Protein AF-A0A014NTL5-F1 (afdb_monomer)

Solvent-accessible surface area (backbone atoms only — not comparable to full-atom values): 24254 Å² total; per-residue (Å²): 134,83,81,75,79,82,82,81,81,83,84,84,84,82,49,73,45,75,72,37,71,72,43,9,54,47,33,30,61,75,75,44,62,99,79,63,48,75,67,53,53,54,48,52,52,49,56,50,48,51,62,58,56,63,74,59,84,88,81,80,81,53,70,72,55,51,50,53,51,55,53,53,53,51,58,66,66,65,53,65,37,80,48,36,36,86,87,35,38,23,46,32,50,68,74,44,77,42,63,58,54,95,82,44,89,55,33,42,26,49,41,56,24,72,58,33,51,79,54,52,49,62,52,38,34,74,78,37,35,68,58,44,11,17,43,51,37,24,51,46,54,37,10,70,42,44,94,58,45,56,58,29,22,33,52,78,44,41,72,57,25,42,60,67,28,38,28,63,39,36,36,48,26,48,37,48,75,68,68,37,66,59,40,64,62,64,64,43,50,58,47,51,54,43,65,76,71,52,68,57,90,56,16,77,30,57,53,53,50,67,41,24,18,35,59,44,55,39,26,40,60,53,25,71,72,73,42,37,35,22,53,80,67,42,24,43,59,16,16,43,40,35,23,29,37,39,11,47,18,27,31,26,43,10,57,41,28,47,75,83,64,38,54,69,62,16,51,58,25,40,60,44,31,55,28,43,58,73,34,46,32,54,73,71,44,95,73,49,24,33,49,46,36,27,33,79,88,68,48,71,58,75,86,75,57,55,56,39,43,82,28,31,74,95,40,15,28,44,30,52,54,61,47,44,85,89,45,56,63,62,52,16,53,61,27,71,28,46,68,50,36,47,57,49,51,54,48,27,40,31,46,98,90,60,44,65,32,80,78,39,92,47,50,65,29,39,33,72,85,48,70,73,37,59,65,50,53,57,49,31,47,81,54,73,41,50,68,54,21,54,44,56,59,43,68,75,63,56,55,34,36,70,91,38,89,66,67,57,87,70,77,63,74,65,55,76,74,72,65,78,54,76,44,60,51,70,63,77,60,81,68,80,68,60,48,60,56,78,91,71,56,90,130

Sequence (443 aa):
MRRRPRDNDVRMRLGISYVSLAGAEANLRAEIAPRASVADVAAAGRAAWDRRLRAIRISGGSEPRRTAFYTALYHSLQQPNLISDTDGRYPGMDGTPRRVERGQTAQYSNFSGWDQYRAQVQLLALLQPRVAGDFAQSLLNFARRNGGVWDRWVHISGATHVMTGDPSAATLATFYAMGVRNFDAKGAFDSRYRQATAPHPDGLSDKGCPGQCEGQRPGLAQYLESRYAAQDACHCWGGGAETLEDSVADDALARWARLPGRTKEADELGARGGYWRNVFHPQATGAAGYIQVRNRDGSWVTPFDPASDRGFAQGSAATYAWMVPQDVQGLAEAMGGRDKAAARLDGFFHKPDGSWSVRGGDPLRYDPTNEPGIHAPWLHNALGQPWKTQETVRQMHAVRVDGRPHDTSWLDGSVVRQGGSLSLGLADRPDTGWATDPGRLPH

pLDDT: mean 88.66, std 15.53, range [35.88, 98.88]

Structure (mmCIF, N/CA/C/O backbone):
data_AF-A0A014NTL5-F1
#
_entry.id   AF-A0A014NTL5-F1
#
loop_
_atom_site.group_PDB
_atom_site.id
_atom_site.type_symbol
_atom_site.label_atom_id
_atom_site.label_alt_id
_atom_site.label_comp_id
_atom_site.label_asym_id
_atom_site.label_entity_id
_atom_site.label_seq_id
_atom_site.pdbx_PDB_ins_code
_atom_site.Cartn_x
_atom_site.Cartn_y
_atom_site.Cartn_z
_atom_site.occupancy
_atom_site.B_iso_or_equiv
_atom_site.auth_seq_id
_atom_site.auth_comp_id
_atom_site.auth_asym_id
_atom_site.auth_atom_id
_atom_site.pdbx_PDB_model_num
ATOM 1 N N . MET A 1 1 ? 37.729 23.766 -51.772 1.00 43.06 1 MET A N 1
ATOM 2 C CA . MET A 1 1 ? 37.467 22.838 -50.644 1.00 43.06 1 MET A CA 1
ATOM 3 C C . MET A 1 1 ? 36.165 23.231 -49.950 1.00 43.06 1 MET A C 1
ATOM 5 O O . MET A 1 1 ? 36.090 24.351 -49.463 1.00 43.06 1 MET A O 1
ATOM 9 N N . ARG A 1 2 ? 35.146 22.361 -49.886 1.00 45.22 2 ARG A N 1
ATOM 10 C CA . ARG A 1 2 ? 33.985 22.591 -49.001 1.00 45.22 2 ARG A CA 1
ATOM 11 C C . ARG A 1 2 ? 34.361 22.158 -47.580 1.00 45.22 2 ARG A C 1
ATOM 13 O O . ARG A 1 2 ? 34.697 20.993 -47.383 1.00 45.22 2 ARG A O 1
ATOM 20 N N . ARG A 1 3 ? 34.304 23.069 -46.600 1.00 50.97 3 ARG A N 1
ATOM 21 C CA . ARG A 1 3 ? 34.371 22.693 -45.176 1.00 50.97 3 ARG A CA 1
ATOM 22 C C . ARG A 1 3 ? 33.187 21.764 -44.886 1.00 50.97 3 ARG A C 1
ATOM 24 O O . ARG A 1 3 ? 32.046 22.175 -45.078 1.00 50.97 3 ARG A O 1
ATOM 31 N N . ARG A 1 4 ? 33.443 20.532 -44.428 1.00 55.66 4 ARG A N 1
ATOM 32 C CA . ARG A 1 4 ? 32.398 19.748 -43.751 1.00 55.66 4 ARG A CA 1
ATOM 33 C C . ARG A 1 4 ? 31.957 20.538 -42.508 1.00 55.66 4 ARG A C 1
ATOM 35 O O . ARG A 1 4 ? 32.836 21.116 -41.858 1.00 55.66 4 ARG A O 1
ATOM 42 N N . PRO A 1 5 ? 30.657 20.581 -42.167 1.00 55.44 5 PRO A N 1
ATOM 43 C CA . PRO A 1 5 ? 30.235 21.070 -40.862 1.00 55.44 5 PRO A CA 1
ATOM 44 C C . PRO A 1 5 ? 30.984 20.290 -39.779 1.00 55.44 5 PRO A C 1
ATOM 46 O O . PRO A 1 5 ? 31.159 19.076 -39.909 1.00 55.44 5 PRO A O 1
ATOM 49 N N . ARG A 1 6 ? 31.452 20.978 -38.734 1.00 58.78 6 ARG A N 1
ATOM 50 C CA . ARG A 1 6 ? 31.866 20.286 -37.513 1.00 58.78 6 ARG A CA 1
ATOM 51 C C . ARG A 1 6 ? 30.584 19.865 -36.814 1.00 58.78 6 ARG A C 1
ATOM 53 O O . ARG A 1 6 ? 29.897 20.708 -36.247 1.00 58.78 6 ARG A O 1
ATOM 60 N N . ASP A 1 7 ? 30.253 18.589 -36.949 1.00 66.00 7 ASP A N 1
ATOM 61 C CA . ASP A 1 7 ? 29.291 17.940 -36.074 1.00 66.00 7 ASP A CA 1
ATOM 62 C C . ASP A 1 7 ? 29.896 17.955 -34.663 1.00 66.00 7 ASP A C 1
ATOM 64 O O . ASP A 1 7 ? 30.944 17.349 -34.427 1.00 66.00 7 ASP A O 1
ATOM 68 N N . ASN A 1 8 ? 29.304 18.761 -33.782 1.00 81.00 8 ASN A N 1
ATOM 69 C CA . ASN A 1 8 ? 29.744 18.927 -32.398 1.00 81.00 8 ASN A CA 1
ATOM 70 C C . ASN A 1 8 ? 28.919 18.040 -31.442 1.00 81.00 8 ASN A C 1
ATOM 72 O O . ASN A 1 8 ? 29.115 18.120 -30.228 1.00 81.00 8 ASN A O 1
ATOM 76 N N . ASP A 1 9 ? 28.005 17.209 -31.959 1.00 82.69 9 ASP A N 1
ATOM 77 C CA . ASP A 1 9 ? 27.065 16.448 -31.142 1.00 82.69 9 ASP A CA 1
ATOM 78 C C . ASP A 1 9 ? 27.728 15.188 -30.566 1.00 82.69 9 ASP A C 1
ATOM 80 O O . ASP A 1 9 ? 28.031 14.209 -31.259 1.00 82.69 9 ASP A O 1
ATOM 84 N N . VAL A 1 10 ? 27.918 15.177 -29.246 1.00 87.75 10 VAL A N 1
ATOM 85 C CA . VAL A 1 10 ? 28.431 14.009 -28.523 1.00 87.75 10 VAL A CA 1
ATOM 86 C C . VAL A 1 10 ? 27.282 13.047 -28.220 1.00 87.75 10 VAL A C 1
ATOM 88 O O . VAL A 1 10 ? 26.385 13.346 -27.435 1.00 87.75 10 VAL A O 1
ATOM 91 N N . ARG A 1 11 ? 27.324 11.850 -28.813 1.00 86.81 11 ARG A N 1
ATOM 92 C CA . ARG A 1 11 ? 26.356 10.776 -28.541 1.00 86.81 11 ARG A CA 1
ATOM 93 C C . ARG A 1 11 ? 26.899 9.809 -27.493 1.00 86.81 11 ARG A C 1
ATOM 95 O O . ARG A 1 11 ? 27.848 9.076 -27.759 1.00 86.81 11 ARG A O 1
ATOM 102 N N . MET A 1 12 ? 26.249 9.767 -26.333 1.00 91.81 12 MET A N 1
ATOM 103 C CA . MET A 1 12 ? 26.512 8.786 -25.278 1.00 91.81 12 MET A CA 1
ATOM 104 C C . MET A 1 12 ? 25.515 7.623 -25.358 1.00 91.81 12 MET A C 1
ATOM 106 O O . MET A 1 12 ? 24.345 7.811 -25.688 1.00 91.81 12 MET A O 1
ATOM 110 N N . ARG A 1 13 ? 25.974 6.416 -25.022 1.00 93.88 13 ARG A N 1
ATOM 111 C CA . ARG A 1 13 ? 25.130 5.242 -24.777 1.00 93.88 13 ARG A CA 1
ATOM 112 C C . ARG A 1 13 ? 25.475 4.695 -23.396 1.00 93.88 13 ARG A C 1
ATOM 114 O O . ARG A 1 13 ? 26.653 4.553 -23.088 1.00 93.88 13 ARG A O 1
ATOM 121 N N . LEU A 1 14 ? 24.459 4.405 -22.591 1.00 94.94 14 LEU A N 1
ATOM 122 C CA . LEU A 1 14 ? 24.604 3.965 -21.206 1.00 94.94 14 LEU A CA 1
ATOM 123 C C . LEU A 1 14 ? 23.918 2.608 -21.028 1.00 94.94 14 LEU A C 1
ATOM 125 O O . LEU A 1 14 ? 22.814 2.410 -21.528 1.00 94.94 14 LEU A O 1
ATOM 129 N N . GLY A 1 15 ? 24.578 1.699 -20.315 1.00 96.44 15 GLY A N 1
ATOM 130 C CA . GLY A 1 15 ? 23.969 0.508 -19.730 1.00 96.44 15 GLY A CA 1
ATOM 131 C C . GLY A 1 15 ? 24.168 0.544 -18.221 1.00 96.44 15 GLY A C 1
ATOM 132 O O . GLY A 1 15 ? 25.147 1.116 -17.742 1.00 96.44 15 GLY A O 1
ATOM 133 N N . ILE A 1 16 ? 23.240 -0.051 -17.479 1.00 97.25 16 ILE A N 1
ATOM 134 C CA . ILE A 1 16 ? 23.273 -0.134 -16.016 1.00 97.25 16 ILE A CA 1
ATOM 135 C C . ILE A 1 16 ? 23.174 -1.613 -15.634 1.00 97.25 16 ILE A C 1
ATOM 137 O O . ILE A 1 16 ? 22.489 -2.382 -16.303 1.00 97.25 16 ILE A O 1
ATOM 141 N N . SER A 1 17 ? 23.876 -2.003 -14.574 1.00 97.88 17 SER A N 1
ATOM 142 C CA . SER A 1 17 ? 23.741 -3.291 -13.893 1.00 97.88 17 SER A CA 1
ATOM 143 C C . SER A 1 17 ? 23.982 -3.059 -12.412 1.00 97.88 17 SER A C 1
ATOM 145 O O . SER A 1 17 ? 24.936 -2.375 -12.041 1.00 97.88 17 SER A O 1
ATOM 147 N N . TYR A 1 18 ? 23.146 -3.660 -11.571 1.00 96.25 18 TYR A N 1
ATOM 148 C CA . TYR A 1 18 ? 23.347 -3.682 -10.121 1.00 96.25 18 TYR A CA 1
ATOM 149 C C . TYR A 1 18 ? 24.268 -4.833 -9.669 1.00 96.25 18 TYR A C 1
ATOM 151 O O . TYR A 1 18 ? 24.421 -5.071 -8.475 1.00 96.25 18 TYR A O 1
ATOM 159 N N . VAL A 1 19 ? 24.858 -5.578 -10.615 1.00 97.19 19 VAL A N 1
ATOM 160 C CA . VAL A 1 19 ? 25.672 -6.776 -10.355 1.00 97.19 19 VAL A CA 1
ATOM 161 C C . VAL A 1 19 ? 27.133 -6.577 -10.751 1.00 97.19 19 VAL A C 1
ATOM 163 O O . VAL A 1 19 ? 28.025 -6.974 -10.006 1.00 97.19 19 VAL A O 1
ATOM 166 N N . SER A 1 20 ? 27.412 -6.036 -11.944 1.00 97.19 20 SER A N 1
ATOM 167 C CA . SER A 1 20 ? 28.792 -5.913 -12.446 1.00 97.19 20 SER A CA 1
ATOM 168 C C . SER A 1 20 ? 28.913 -5.009 -13.675 1.00 97.19 20 SER A C 1
ATOM 170 O O . SER A 1 20 ? 27.998 -4.950 -14.493 1.00 97.19 20 SER A O 1
ATOM 172 N N . LEU A 1 21 ? 30.094 -4.413 -13.889 1.00 98.19 21 LEU A N 1
ATOM 173 C CA . LEU A 1 21 ? 30.416 -3.682 -15.126 1.00 98.19 21 LEU A CA 1
ATOM 174 C C . LEU A 1 21 ? 30.181 -4.538 -16.386 1.00 98.19 21 LEU A C 1
ATOM 176 O O . LEU A 1 21 ? 29.541 -4.086 -17.330 1.00 98.19 21 LEU A O 1
ATOM 180 N N . ALA A 1 22 ? 30.614 -5.803 -16.373 1.00 98.19 22 ALA A N 1
ATOM 181 C CA . ALA A 1 22 ? 30.391 -6.729 -17.485 1.00 98.19 22 ALA A CA 1
ATOM 182 C C . ALA A 1 22 ? 28.894 -6.997 -17.757 1.00 98.19 22 ALA A C 1
ATOM 184 O O . ALA A 1 22 ? 28.507 -7.190 -18.909 1.00 98.19 22 ALA A O 1
ATOM 185 N N . GLY A 1 23 ? 28.053 -6.973 -16.713 1.00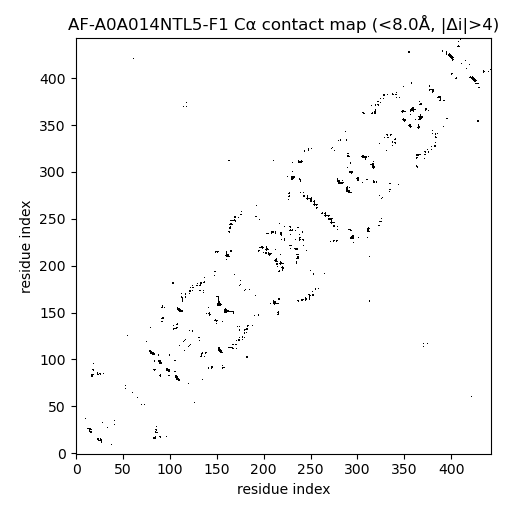 98.25 23 GLY A N 1
ATOM 186 C CA . GLY A 1 23 ? 26.591 -7.001 -16.830 1.00 98.25 23 GLY A CA 1
ATOM 187 C C . GLY A 1 23 ? 26.045 -5.732 -17.486 1.00 98.25 23 GLY A C 1
ATOM 188 O O . GLY A 1 23 ? 25.288 -5.822 -18.448 1.00 98.25 23 GLY A O 1
ATOM 189 N N . ALA A 1 24 ? 26.508 -4.551 -17.060 1.00 98.56 24 ALA A N 1
ATOM 190 C CA . ALA A 1 24 ? 26.085 -3.269 -17.632 1.00 98.56 24 ALA A CA 1
ATOM 191 C C . ALA A 1 24 ? 26.419 -3.170 -19.132 1.00 98.56 24 ALA A C 1
ATOM 193 O O . ALA A 1 24 ? 25.590 -2.739 -19.937 1.00 98.56 24 ALA A O 1
ATOM 194 N N . GLU A 1 25 ? 27.606 -3.633 -19.530 1.00 98.00 25 GLU A N 1
ATOM 195 C CA . GLU A 1 25 ? 27.978 -3.739 -20.940 1.00 98.00 25 GLU A CA 1
ATOM 196 C C . GLU A 1 25 ? 27.145 -4.776 -21.711 1.00 98.00 25 GLU A C 1
ATOM 198 O O . GLU A 1 25 ? 26.846 -4.573 -22.889 1.00 98.00 25 GLU A O 1
ATOM 203 N N . ALA A 1 26 ? 26.796 -5.907 -21.086 1.00 98.19 26 ALA A N 1
ATOM 204 C CA . ALA A 1 26 ? 25.966 -6.934 -21.709 1.00 98.19 26 ALA A CA 1
ATOM 205 C C . ALA A 1 26 ? 24.544 -6.416 -21.963 1.00 98.19 26 ALA A C 1
ATOM 207 O O . ALA A 1 26 ? 24.068 -6.523 -23.093 1.00 98.19 26 ALA A O 1
ATOM 208 N N . ASN A 1 27 ? 23.935 -5.758 -20.972 1.00 98.44 27 ASN A N 1
ATOM 209 C CA . ASN A 1 27 ? 22.639 -5.089 -21.101 1.00 98.44 27 ASN A CA 1
ATOM 210 C C . ASN A 1 27 ? 22.685 -4.048 -22.234 1.00 98.44 27 ASN A C 1
ATOM 212 O O . ASN A 1 27 ? 21.869 -4.094 -23.153 1.00 98.44 27 ASN A O 1
ATOM 216 N N . LEU A 1 28 ? 23.720 -3.195 -22.272 1.00 97.88 28 LEU A N 1
ATOM 217 C CA . LEU A 1 28 ? 23.904 -2.209 -23.347 1.00 97.88 28 LEU A CA 1
ATOM 218 C C . LEU A 1 28 ? 24.001 -2.839 -24.751 1.00 97.88 28 LEU A C 1
ATOM 220 O O . LEU A 1 28 ? 23.497 -2.261 -25.719 1.00 97.88 28 LEU A O 1
ATOM 224 N N . ARG A 1 29 ? 24.675 -3.990 -24.882 1.00 97.44 29 ARG A N 1
ATOM 225 C CA . ARG A 1 29 ? 24.797 -4.731 -26.152 1.00 97.44 29 ARG A CA 1
ATOM 226 C C . ARG A 1 29 ? 23.491 -5.418 -26.560 1.00 97.44 29 ARG A C 1
ATOM 228 O O . ARG A 1 29 ? 23.234 -5.518 -27.756 1.00 97.44 29 ARG A O 1
ATOM 235 N N . ALA A 1 30 ? 22.700 -5.884 -25.596 1.00 97.12 30 ALA A N 1
ATOM 236 C CA . ALA A 1 30 ? 21.429 -6.565 -25.829 1.00 97.12 30 ALA A CA 1
ATOM 237 C C . ALA A 1 30 ? 20.285 -5.592 -26.172 1.00 97.12 30 ALA A C 1
ATOM 239 O O . ALA A 1 30 ? 19.465 -5.889 -27.038 1.00 97.12 30 ALA A O 1
ATOM 240 N N . GLU A 1 31 ? 20.237 -4.429 -25.518 1.00 96.00 31 GLU A N 1
ATOM 241 C CA . GLU A 1 31 ? 19.097 -3.504 -25.587 1.00 96.00 31 GLU A CA 1
ATOM 242 C C . GLU A 1 31 ? 19.265 -2.390 -26.629 1.00 96.00 31 GLU A C 1
ATOM 244 O O . GLU A 1 31 ? 18.280 -1.932 -27.211 1.00 96.00 31 GLU A O 1
ATOM 249 N N . ILE A 1 32 ? 20.500 -1.945 -26.895 1.00 95.69 32 ILE A N 1
ATOM 250 C CA . ILE A 1 32 ? 20.774 -0.843 -27.826 1.00 95.69 32 ILE A CA 1
ATOM 251 C C . ILE A 1 32 ? 21.660 -1.340 -28.970 1.00 95.69 32 ILE A C 1
ATOM 253 O O . ILE A 1 32 ? 22.822 -1.700 -28.776 1.00 95.69 32 ILE A O 1
ATOM 257 N N . ALA A 1 33 ? 21.142 -1.300 -30.199 1.00 93.12 33 ALA A N 1
ATOM 258 C CA . ALA A 1 33 ? 21.904 -1.708 -31.377 1.00 93.12 33 ALA A CA 1
ATOM 259 C C . ALA A 1 33 ? 23.161 -0.825 -31.579 1.00 93.12 33 ALA A C 1
ATOM 261 O O . ALA A 1 33 ? 23.098 0.387 -31.350 1.00 93.12 33 ALA A O 1
ATOM 262 N N . PRO A 1 34 ? 24.296 -1.366 -32.079 1.00 91.81 34 PRO A N 1
ATOM 263 C CA . PRO A 1 34 ? 25.564 -0.633 -32.194 1.00 91.81 34 PRO A CA 1
ATOM 264 C C . PRO A 1 34 ? 25.516 0.709 -32.938 1.00 91.81 34 PRO A C 1
ATOM 266 O O . PRO A 1 34 ? 26.348 1.575 -32.677 1.00 91.81 34 PRO A O 1
ATOM 269 N N . ARG A 1 35 ? 24.561 0.875 -33.863 1.00 91.75 35 ARG A N 1
ATOM 270 C CA . ARG A 1 35 ? 24.384 2.070 -34.706 1.00 91.75 35 ARG A CA 1
ATOM 271 C C . ARG A 1 35 ? 23.104 2.862 -34.409 1.00 91.75 35 ARG A C 1
ATOM 273 O O . ARG A 1 35 ? 22.819 3.799 -35.147 1.00 91.75 35 ARG A O 1
ATOM 280 N N . ALA A 1 36 ? 22.344 2.499 -33.371 1.00 93.62 36 ALA A N 1
ATOM 281 C CA . ALA A 1 36 ? 21.113 3.203 -33.017 1.00 93.62 36 ALA A CA 1
ATOM 282 C C . ALA A 1 36 ? 21.390 4.681 -32.693 1.00 93.62 36 ALA A C 1
ATOM 284 O O . ALA A 1 36 ? 22.328 5.015 -31.963 1.00 93.62 36 ALA A O 1
ATOM 285 N N . SER A 1 37 ? 20.565 5.567 -33.240 1.00 93.25 37 SER A N 1
ATOM 286 C CA . SER A 1 37 ? 20.530 6.983 -32.893 1.00 93.25 37 SER A CA 1
ATOM 287 C C . SER A 1 37 ? 19.660 7.230 -31.655 1.00 93.25 37 SER A C 1
ATOM 289 O O . SER A 1 37 ? 18.860 6.386 -31.247 1.00 93.25 37 SER A O 1
ATOM 291 N N . VAL A 1 38 ? 19.764 8.432 -31.080 1.00 94.06 38 VAL A N 1
ATOM 292 C CA . VAL A 1 38 ? 18.860 8.883 -30.007 1.00 94.06 38 VAL A CA 1
ATOM 293 C C . VAL A 1 38 ? 17.398 8.866 -30.479 1.00 94.06 38 VAL A C 1
ATOM 295 O O . VAL A 1 38 ? 16.508 8.509 -29.711 1.00 94.06 38 VAL A O 1
ATOM 298 N N . ALA A 1 39 ? 17.148 9.176 -31.757 1.00 95.06 39 ALA A N 1
ATOM 299 C CA . ALA A 1 39 ? 15.813 9.141 -32.346 1.00 95.06 39 ALA A CA 1
ATOM 300 C C . ALA A 1 39 ? 15.241 7.713 -32.422 1.00 95.06 39 ALA A C 1
ATOM 302 O O . ALA A 1 39 ? 14.061 7.530 -32.122 1.00 95.06 39 ALA A O 1
ATOM 303 N N . ASP A 1 40 ? 16.066 6.709 -32.740 1.00 95.88 40 ASP A N 1
ATOM 304 C CA . ASP A 1 40 ? 15.651 5.297 -32.778 1.00 95.88 40 ASP A CA 1
ATOM 305 C C . ASP A 1 40 ? 15.258 4.800 -31.380 1.00 95.88 40 ASP A C 1
ATOM 307 O O . ASP A 1 40 ? 14.192 4.210 -31.199 1.00 95.88 40 ASP A O 1
ATOM 311 N N . VAL A 1 41 ? 16.078 5.107 -30.366 1.00 96.44 41 VAL A N 1
ATOM 312 C CA . VAL A 1 41 ? 15.798 4.758 -28.962 1.00 96.44 41 VAL A CA 1
ATOM 313 C C . VAL A 1 41 ? 14.528 5.465 -28.468 1.00 96.44 41 VAL A C 1
ATOM 315 O O . VAL A 1 41 ? 13.653 4.830 -27.880 1.00 96.44 41 VAL A O 1
ATOM 318 N N . ALA A 1 42 ? 14.358 6.755 -28.775 1.00 97.12 42 ALA A N 1
ATOM 319 C CA . ALA A 1 42 ? 13.155 7.512 -28.423 1.00 97.12 42 ALA A CA 1
ATOM 320 C C . ALA A 1 42 ? 11.894 7.039 -29.178 1.00 97.12 42 ALA A C 1
ATOM 322 O O . ALA A 1 42 ? 10.779 7.146 -28.662 1.00 97.12 42 ALA A O 1
ATOM 323 N N . ALA A 1 43 ? 12.027 6.522 -30.403 1.00 98.00 43 ALA A N 1
ATOM 324 C CA . ALA A 1 43 ? 10.926 5.900 -31.139 1.00 98.00 43 ALA A CA 1
ATOM 325 C C . ALA A 1 43 ? 10.535 4.546 -30.524 1.00 98.00 43 ALA A C 1
ATOM 327 O O . ALA A 1 43 ? 9.350 4.308 -30.284 1.00 98.00 43 ALA A O 1
ATOM 328 N N . ALA A 1 44 ? 11.513 3.699 -30.184 1.00 97.25 44 ALA A N 1
ATOM 329 C CA . ALA A 1 44 ? 11.280 2.425 -29.505 1.00 97.25 44 ALA A CA 1
ATOM 330 C C . ALA A 1 44 ? 10.620 2.616 -28.126 1.00 97.25 44 ALA A C 1
ATOM 332 O O . ALA A 1 44 ? 9.647 1.927 -27.810 1.00 97.25 44 ALA A O 1
ATOM 333 N N . GLY A 1 45 ? 11.086 3.597 -27.343 1.00 96.31 45 GLY A N 1
ATOM 334 C CA . GLY A 1 45 ? 10.504 3.968 -26.050 1.00 96.31 45 GLY A CA 1
ATOM 335 C C . GLY A 1 45 ? 9.059 4.464 -26.162 1.00 96.31 45 GLY A C 1
ATOM 336 O O . GLY A 1 45 ? 8.191 3.981 -25.435 1.00 96.31 45 GLY A O 1
ATOM 337 N N . ARG A 1 46 ? 8.763 5.352 -27.126 1.00 97.94 46 ARG A N 1
ATOM 338 C CA . ARG A 1 46 ? 7.380 5.781 -27.418 1.00 97.94 46 ARG A CA 1
ATOM 339 C C . ARG A 1 46 ? 6.495 4.601 -27.812 1.00 97.94 46 ARG A C 1
ATOM 341 O O . ARG A 1 46 ? 5.433 4.429 -27.230 1.00 97.94 46 ARG A O 1
ATOM 348 N N . ALA A 1 47 ? 6.956 3.732 -28.714 1.00 97.75 47 ALA A N 1
ATOM 349 C CA . ALA A 1 47 ? 6.208 2.541 -29.116 1.00 97.75 47 ALA A CA 1
ATOM 350 C C . ALA A 1 47 ? 5.964 1.561 -27.949 1.00 97.75 47 ALA A C 1
ATOM 352 O O . ALA A 1 47 ? 4.939 0.877 -27.924 1.00 97.75 47 ALA A O 1
ATOM 353 N N . ALA A 1 48 ? 6.884 1.471 -26.982 1.00 96.38 48 ALA A N 1
ATOM 354 C CA . ALA A 1 48 ? 6.694 0.684 -25.767 1.00 96.38 48 ALA A CA 1
ATOM 355 C C . ALA A 1 48 ? 5.621 1.292 -24.852 1.00 96.38 48 ALA A C 1
ATOM 357 O O . ALA A 1 48 ? 4.701 0.574 -24.456 1.00 96.38 48 ALA A O 1
ATOM 358 N N . TRP A 1 49 ? 5.686 2.599 -24.577 1.00 95.75 49 TRP A N 1
ATOM 359 C CA . TRP A 1 49 ? 4.672 3.302 -23.785 1.00 95.75 49 TRP A CA 1
ATOM 360 C C . TRP A 1 49 ? 3.290 3.261 -24.432 1.00 95.75 49 TRP A C 1
ATOM 362 O O . TRP A 1 49 ? 2.323 2.926 -23.754 1.00 95.75 49 TRP A O 1
ATOM 372 N N . ASP A 1 50 ? 3.201 3.461 -25.745 1.00 93.75 50 ASP A N 1
ATOM 373 C CA . ASP A 1 50 ? 1.968 3.299 -26.516 1.00 93.75 50 ASP A CA 1
ATOM 374 C C . ASP A 1 50 ? 1.316 1.932 -26.279 1.00 93.75 50 ASP A C 1
ATOM 376 O O . ASP A 1 50 ? 0.115 1.854 -26.027 1.00 93.75 50 ASP A O 1
ATOM 380 N N . ARG A 1 51 ? 2.093 0.838 -26.314 1.00 93.31 51 ARG A N 1
ATOM 381 C CA . ARG A 1 51 ? 1.566 -0.510 -26.035 1.00 93.31 51 ARG A CA 1
ATOM 382 C C . ARG A 1 51 ? 1.065 -0.661 -24.598 1.00 93.31 51 ARG A C 1
ATOM 384 O O . ARG A 1 51 ? 0.088 -1.373 -24.392 1.00 93.31 51 ARG A O 1
ATOM 391 N N . ARG A 1 52 ? 1.710 -0.015 -23.618 1.00 90.12 52 ARG A N 1
ATOM 392 C CA . ARG A 1 52 ? 1.289 -0.049 -22.205 1.00 90.12 52 ARG A CA 1
ATOM 393 C C . ARG A 1 52 ? 0.021 0.770 -21.969 1.00 90.12 52 ARG A C 1
ATOM 395 O O . ARG A 1 52 ? -0.935 0.245 -21.413 1.00 90.12 52 ARG A O 1
ATOM 402 N N . LEU A 1 53 ? -0.016 2.016 -22.438 1.00 87.38 53 LEU A N 1
ATOM 403 C CA . LEU A 1 53 ? -1.147 2.923 -22.228 1.00 87.38 53 LEU A CA 1
ATOM 404 C C . LEU A 1 53 ? -2.404 2.458 -22.978 1.00 87.38 53 LEU A C 1
ATOM 406 O O . LEU A 1 53 ? -3.501 2.575 -22.445 1.00 87.38 53 LEU A O 1
ATOM 410 N N . ARG A 1 54 ? -2.261 1.821 -24.152 1.00 87.50 54 ARG A N 1
ATOM 411 C CA . ARG A 1 54 ? -3.381 1.213 -24.905 1.00 87.50 54 ARG A CA 1
ATOM 412 C C . ARG A 1 54 ? -4.055 0.024 -24.200 1.00 87.50 54 ARG A C 1
ATOM 414 O O . ARG A 1 54 ? -5.059 -0.457 -24.727 1.00 87.50 54 ARG A O 1
ATOM 421 N N . ALA A 1 55 ? -3.541 -0.438 -23.052 1.00 85.12 55 ALA A N 1
ATOM 422 C CA . ALA A 1 55 ? -4.206 -1.435 -22.209 1.00 85.12 55 ALA A CA 1
ATOM 423 C C . ALA A 1 55 ? -5.536 -0.923 -21.626 1.00 85.12 55 ALA A C 1
ATOM 425 O O . ALA A 1 55 ? -6.432 -1.725 -21.379 1.00 85.12 55 ALA A O 1
ATOM 426 N N . ILE A 1 56 ? -5.694 0.398 -21.471 1.00 82.06 56 ILE A N 1
ATOM 427 C CA . ILE A 1 56 ? -6.984 1.028 -21.179 1.00 82.06 56 ILE A CA 1
ATOM 428 C C . ILE A 1 56 ? -7.309 2.006 -22.308 1.00 82.06 56 ILE A C 1
AT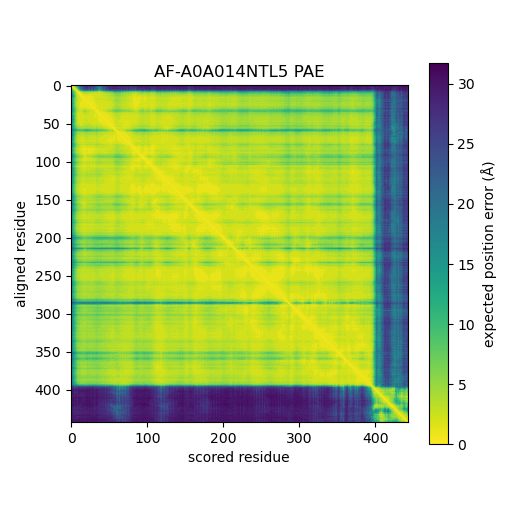OM 430 O O . ILE A 1 56 ? -6.478 2.817 -22.705 1.00 82.06 56 ILE A O 1
ATOM 434 N N . ARG A 1 57 ? -8.535 1.938 -22.832 1.00 81.25 57 ARG A N 1
ATOM 435 C CA . ARG A 1 57 ? -9.058 2.905 -23.802 1.00 81.25 57 ARG A CA 1
ATOM 436 C C . ARG A 1 57 ? -10.238 3.628 -23.177 1.00 81.25 57 ARG A C 1
ATOM 438 O O . ARG A 1 57 ? -11.233 2.994 -22.844 1.00 81.25 57 ARG A O 1
ATOM 445 N N . ILE A 1 58 ? -10.122 4.944 -23.047 1.00 74.12 58 ILE A N 1
ATOM 446 C CA . ILE A 1 58 ? -11.200 5.818 -22.575 1.00 74.12 58 ILE A CA 1
ATOM 447 C C . ILE A 1 58 ? -11.825 6.590 -23.741 1.00 74.12 58 ILE A C 1
ATOM 449 O O . ILE A 1 58 ? -11.127 6.997 -24.673 1.00 74.12 58 ILE A O 1
ATOM 453 N N . SER A 1 59 ? -13.136 6.807 -23.677 1.00 70.00 59 SER A N 1
ATOM 454 C CA . SER A 1 59 ? -13.909 7.642 -24.601 1.00 70.00 59 SER A CA 1
ATOM 455 C C . SER A 1 59 ? -14.609 8.771 -23.837 1.00 70.00 59 SER A C 1
ATOM 457 O O . SER A 1 59 ? -14.845 8.674 -22.633 1.00 70.00 59 SER A O 1
ATOM 459 N N . GLY A 1 60 ? -14.909 9.875 -24.526 1.00 72.19 60 GLY A N 1
ATOM 460 C CA . GLY A 1 60 ? -15.461 11.076 -23.895 1.00 72.19 60 GLY A CA 1
ATOM 461 C C . GLY A 1 60 ? -14.437 11.875 -23.075 1.00 72.19 60 GLY A C 1
ATOM 462 O O . GLY A 1 60 ? -13.221 11.771 -23.278 1.00 72.19 60 GLY A O 1
ATOM 463 N N . GLY A 1 61 ? -14.949 12.727 -22.182 1.00 67.56 61 GLY A N 1
ATOM 464 C CA . GLY A 1 61 ? -14.166 13.705 -21.419 1.00 67.56 61 GLY A CA 1
ATOM 465 C C . GLY A 1 61 ? -13.620 14.865 -22.267 1.00 67.56 61 GLY A C 1
ATOM 466 O O . GLY A 1 61 ? -13.689 14.859 -23.497 1.00 67.56 61 GLY A O 1
ATOM 467 N N . SER A 1 62 ? -13.049 15.872 -21.606 1.00 74.19 62 SER A N 1
ATOM 468 C CA . SER A 1 62 ? -12.234 16.897 -22.267 1.00 74.19 62 SER A CA 1
ATOM 469 C C . SER A 1 62 ? -10.806 16.385 -22.498 1.00 74.19 62 SER A C 1
ATOM 471 O O . SER A 1 62 ? -10.383 15.399 -21.890 1.00 74.19 62 SER A O 1
ATOM 473 N N . GLU A 1 63 ? -10.039 17.046 -23.365 1.00 77.44 63 GLU A N 1
ATOM 474 C CA . GLU A 1 63 ? -8.629 16.697 -23.580 1.00 77.44 63 GLU A CA 1
ATOM 475 C C . GLU A 1 63 ? -7.793 16.758 -22.284 1.00 77.44 63 GLU A C 1
ATOM 477 O O . GLU A 1 63 ? -7.175 15.740 -21.974 1.00 77.44 63 GLU A O 1
ATOM 482 N N . PRO A 1 64 ? -7.859 17.817 -21.443 1.00 77.31 64 PRO A N 1
ATOM 483 C CA . PRO A 1 64 ? -7.151 17.843 -20.159 1.00 77.31 64 PRO A CA 1
ATOM 484 C C . PRO A 1 64 ? -7.465 16.653 -19.242 1.00 77.31 64 PRO A C 1
ATOM 486 O O . PRO A 1 64 ? -6.569 16.142 -18.575 1.00 77.31 64 PRO A O 1
ATOM 489 N N . ARG A 1 65 ? -8.713 16.161 -19.239 1.00 68.81 65 ARG A N 1
ATOM 490 C CA . ARG A 1 65 ? -9.111 14.974 -18.460 1.00 68.81 65 ARG A CA 1
ATOM 491 C C . ARG A 1 65 ? -8.491 13.689 -18.996 1.00 68.81 65 ARG A C 1
ATOM 493 O O . ARG A 1 65 ? -8.045 12.857 -18.211 1.00 68.81 65 ARG A O 1
ATOM 500 N N . ARG A 1 66 ? -8.444 13.526 -20.323 1.00 77.12 66 ARG A N 1
ATOM 501 C CA . ARG A 1 66 ? -7.766 12.381 -20.950 1.00 77.12 66 ARG A CA 1
ATOM 502 C C . ARG A 1 66 ? -6.262 12.422 -20.683 1.00 77.12 66 ARG A C 1
ATOM 504 O O . ARG A 1 66 ? -5.692 11.385 -20.360 1.00 77.12 66 ARG A O 1
ATOM 511 N N . THR A 1 67 ? -5.648 13.604 -20.745 1.00 79.19 67 THR A N 1
ATOM 512 C CA . THR A 1 67 ? -4.241 13.810 -20.379 1.00 79.19 67 THR A CA 1
ATOM 513 C C . THR A 1 67 ? -3.994 13.429 -18.922 1.00 79.19 67 THR A C 1
ATOM 515 O O . THR A 1 67 ? -3.157 12.570 -18.671 1.00 79.19 67 THR A O 1
ATOM 518 N N . ALA A 1 68 ? -4.775 13.957 -17.972 1.00 77.31 68 ALA A N 1
ATOM 519 C CA . ALA A 1 68 ? -4.651 13.612 -16.554 1.00 77.31 68 ALA A CA 1
ATOM 520 C C . ALA A 1 68 ? -4.780 12.097 -16.302 1.00 77.31 68 ALA A C 1
ATOM 522 O O . ALA A 1 68 ? -3.956 11.523 -15.592 1.00 77.31 68 ALA A O 1
ATOM 523 N N . PHE A 1 69 ? -5.752 11.432 -16.942 1.00 80.69 69 PHE A N 1
ATOM 524 C CA . PHE A 1 69 ? -5.916 9.979 -16.850 1.00 80.69 69 PHE A CA 1
ATOM 525 C C . PHE A 1 69 ? -4.690 9.213 -17.368 1.00 80.69 69 PHE A C 1
ATOM 527 O O . PHE A 1 69 ? -4.163 8.350 -16.667 1.00 80.69 69 PHE A O 1
ATOM 534 N N . TYR A 1 70 ? -4.208 9.517 -18.579 1.00 82.75 70 TYR A N 1
ATOM 535 C CA . TYR A 1 70 ? -3.064 8.798 -19.146 1.00 82.75 70 TYR A CA 1
ATOM 536 C C . TYR A 1 70 ? -1.741 9.133 -18.440 1.00 82.75 70 TYR A C 1
ATOM 538 O O . TYR A 1 70 ? -0.882 8.258 -18.356 1.00 82.75 70 TYR A O 1
ATOM 546 N N . THR A 1 71 ? -1.591 10.329 -17.862 1.00 84.12 71 THR A N 1
ATOM 547 C CA . THR A 1 71 ? -0.469 10.679 -16.975 1.00 84.12 71 THR A CA 1
ATOM 548 C C . THR A 1 71 ? -0.517 9.889 -15.664 1.00 84.12 71 THR A C 1
ATOM 550 O O . THR A 1 71 ? 0.505 9.348 -15.250 1.00 84.12 71 THR A O 1
ATOM 553 N N . ALA A 1 72 ? -1.690 9.743 -15.037 1.00 83.69 72 ALA A N 1
ATOM 554 C CA . ALA A 1 72 ? -1.846 8.909 -13.843 1.00 83.69 72 ALA A CA 1
ATOM 555 C C . ALA A 1 72 ? -1.569 7.423 -14.143 1.00 83.69 72 ALA A C 1
ATOM 557 O O . ALA A 1 72 ? -0.834 6.768 -13.401 1.00 83.69 72 ALA A O 1
ATOM 558 N N . LEU A 1 73 ? -2.070 6.906 -15.273 1.00 85.38 73 LEU A N 1
ATOM 559 C CA . LEU A 1 73 ? -1.767 5.548 -15.734 1.00 85.38 73 LEU A CA 1
ATOM 560 C C . LEU A 1 73 ? -0.262 5.367 -15.992 1.00 85.38 73 LEU A C 1
ATOM 562 O O . LEU A 1 73 ? 0.314 4.377 -15.549 1.00 85.38 73 LEU A O 1
ATOM 566 N N . TYR A 1 74 ? 0.390 6.335 -16.643 1.00 90.69 74 TYR A N 1
ATOM 567 C CA . TYR A 1 74 ? 1.841 6.355 -16.843 1.00 90.69 74 TYR A CA 1
ATOM 568 C C . TYR A 1 74 ? 2.602 6.269 -15.510 1.00 90.69 74 TYR A C 1
ATOM 570 O O . TYR A 1 74 ? 3.439 5.380 -15.369 1.00 90.69 74 TYR A O 1
ATOM 578 N N . HIS A 1 75 ? 2.271 7.106 -14.518 1.00 90.75 75 HIS A N 1
ATOM 579 C CA . HIS A 1 75 ? 2.892 7.056 -13.187 1.00 90.75 75 HIS A CA 1
ATOM 580 C C . HIS A 1 75 ? 2.672 5.705 -12.487 1.00 90.75 75 HIS A C 1
ATOM 582 O O . HIS A 1 75 ? 3.632 5.109 -12.003 1.00 90.75 75 HIS A O 1
ATOM 588 N N . SER A 1 76 ? 1.450 5.158 -12.515 1.00 88.81 76 SER A N 1
ATOM 589 C CA . SER A 1 76 ? 1.125 3.866 -11.877 1.00 88.81 76 SER A CA 1
ATOM 590 C C . SER A 1 76 ? 1.903 2.662 -12.438 1.00 88.81 76 SER A C 1
ATOM 592 O O . SER A 1 76 ? 2.025 1.634 -11.769 1.00 88.81 76 SER A O 1
ATOM 594 N N . LEU A 1 77 ? 2.439 2.799 -13.658 1.00 90.56 77 LEU A N 1
ATOM 595 C CA . LEU A 1 77 ? 3.194 1.778 -14.388 1.00 90.56 77 LEU A CA 1
ATOM 596 C C . LEU A 1 77 ? 4.719 1.998 -14.354 1.00 90.56 77 LEU A C 1
ATOM 598 O O . LEU A 1 77 ? 5.447 1.244 -14.999 1.00 90.56 77 LEU A O 1
ATOM 602 N N . GLN A 1 78 ? 5.221 3.005 -13.626 1.00 91.25 78 GLN A N 1
ATOM 603 C CA . GLN A 1 78 ? 6.667 3.201 -13.430 1.00 91.25 78 GLN A CA 1
ATOM 604 C C . GLN A 1 78 ? 7.286 2.213 -12.431 1.00 91.25 78 GLN A C 1
ATOM 606 O O . GLN A 1 78 ? 8.506 2.050 -12.421 1.00 91.25 78 GLN A O 1
ATOM 611 N N . GLN A 1 79 ? 6.466 1.563 -11.601 1.00 92.25 79 GLN A N 1
ATOM 612 C CA . GLN A 1 79 ? 6.883 0.595 -10.587 1.00 92.25 79 GLN A CA 1
ATOM 613 C C . GLN A 1 79 ? 6.086 -0.720 -10.701 1.00 92.25 79 GLN A C 1
ATOM 615 O O . GLN A 1 79 ? 4.945 -0.709 -11.172 1.00 92.25 79 GLN A O 1
ATOM 620 N N . PRO A 1 80 ? 6.657 -1.861 -10.270 1.00 95.62 80 PRO A N 1
ATOM 621 C CA . PRO A 1 80 ? 7.989 -2.007 -9.669 1.00 95.62 80 PRO A CA 1
ATOM 622 C C . PRO A 1 80 ? 9.133 -1.868 -10.690 1.00 95.62 80 PRO A C 1
ATOM 624 O O . PRO A 1 80 ? 8.927 -1.976 -11.900 1.00 95.62 80 PRO A O 1
ATOM 627 N N . ASN A 1 81 ? 10.357 -1.636 -10.212 1.00 96.50 81 ASN A N 1
ATOM 628 C CA . ASN A 1 81 ? 11.525 -1.422 -11.071 1.00 96.50 81 ASN A CA 1
ATOM 629 C C . ASN A 1 81 ? 12.284 -2.730 -11.337 1.00 96.50 81 ASN A C 1
ATOM 631 O O . ASN A 1 81 ? 12.494 -3.525 -10.425 1.00 96.50 81 ASN A O 1
ATOM 635 N N . LEU A 1 82 ? 12.692 -2.958 -12.589 1.00 96.75 82 LEU A N 1
ATOM 636 C CA . LEU A 1 82 ? 13.530 -4.096 -12.982 1.00 96.75 82 LEU A CA 1
ATOM 637 C C . LEU A 1 82 ? 14.942 -3.922 -12.403 1.00 96.75 82 LEU A C 1
ATOM 639 O O . LEU A 1 82 ? 15.565 -2.888 -12.634 1.00 96.75 82 LEU A O 1
ATOM 643 N N . ILE A 1 83 ? 15.450 -4.935 -11.697 1.00 97.31 83 ILE A N 1
ATOM 644 C CA . ILE A 1 83 ? 16.819 -4.937 -11.144 1.00 97.31 83 ILE A CA 1
ATOM 645 C C . ILE A 1 83 ? 17.686 -6.106 -11.629 1.00 97.31 83 ILE A C 1
ATOM 647 O O . ILE A 1 83 ? 18.877 -6.149 -11.317 1.00 97.31 83 ILE A O 1
ATOM 651 N N . SER A 1 84 ? 17.109 -7.065 -12.360 1.00 98.44 84 SER A N 1
ATOM 652 C CA . SER A 1 84 ? 17.883 -8.123 -13.009 1.00 98.44 84 SER A CA 1
ATOM 653 C C . SER A 1 84 ? 18.458 -7.667 -14.346 1.00 98.44 84 SER A C 1
ATOM 655 O O . SER A 1 84 ? 17.730 -7.118 -15.172 1.00 98.44 84 SER A O 1
ATOM 657 N N . ASP A 1 85 ? 19.728 -7.994 -14.576 1.00 98.50 85 ASP A N 1
ATOM 658 C CA . ASP A 1 85 ? 20.393 -7.923 -15.875 1.00 98.50 85 ASP A CA 1
ATOM 659 C C . ASP A 1 85 ? 19.661 -8.784 -16.920 1.00 98.50 85 ASP A C 1
ATOM 661 O O . ASP A 1 85 ? 18.902 -9.698 -16.591 1.00 98.50 85 ASP A O 1
ATOM 665 N N . THR A 1 86 ? 19.952 -8.553 -18.200 1.00 97.69 86 THR A N 1
ATOM 666 C CA . THR A 1 86 ? 19.412 -9.329 -19.334 1.00 97.69 86 THR A CA 1
ATOM 667 C C . THR A 1 86 ? 19.757 -10.822 -19.299 1.00 97.69 86 THR A C 1
ATOM 669 O O . THR A 1 86 ? 19.075 -11.625 -19.933 1.00 97.69 86 THR A O 1
ATOM 672 N N . ASP A 1 87 ? 20.778 -11.219 -18.532 1.00 97.00 87 ASP A N 1
ATOM 673 C CA . ASP A 1 87 ? 21.094 -12.624 -18.265 1.00 97.00 87 ASP A CA 1
ATOM 674 C C . ASP A 1 87 ? 20.346 -13.202 -17.050 1.00 97.00 87 ASP A C 1
ATOM 676 O O . ASP A 1 87 ? 20.542 -14.369 -16.718 1.00 97.00 87 ASP A O 1
ATOM 680 N N . GLY A 1 88 ? 19.498 -12.416 -16.384 1.00 98.00 88 GLY A N 1
ATOM 681 C CA . GLY A 1 88 ? 18.709 -12.802 -15.218 1.00 98.00 88 GLY A CA 1
ATOM 682 C C . GLY A 1 88 ? 19.432 -12.704 -13.870 1.00 98.00 88 GLY A C 1
ATOM 683 O O . GLY A 1 88 ? 18.845 -13.115 -12.865 1.00 98.00 88 GLY A O 1
ATOM 684 N N . ARG A 1 89 ? 20.677 -12.206 -13.797 1.00 98.25 89 ARG A N 1
ATOM 685 C CA . ARG A 1 89 ? 21.362 -11.945 -12.515 1.00 98.25 89 ARG A CA 1
ATOM 686 C C . ARG A 1 89 ? 20.872 -10.666 -11.841 1.00 98.25 89 ARG A C 1
ATOM 688 O O . ARG A 1 89 ? 20.614 -9.684 -12.519 1.00 98.25 89 ARG A O 1
ATOM 695 N N . TYR A 1 90 ? 20.803 -10.655 -10.512 1.00 98.12 90 TYR A N 1
ATOM 696 C CA . TYR A 1 90 ? 20.396 -9.495 -9.704 1.00 98.12 90 TYR A CA 1
ATOM 697 C C . TYR A 1 90 ? 21.124 -9.479 -8.341 1.00 98.12 90 TYR A C 1
ATOM 699 O O . TYR A 1 90 ? 21.599 -10.533 -7.906 1.00 98.12 90 TYR A O 1
ATOM 707 N N . PRO A 1 91 ? 21.232 -8.333 -7.642 1.00 96.25 91 PRO A N 1
ATOM 708 C CA . PRO A 1 91 ? 21.769 -8.274 -6.279 1.00 96.25 91 PRO A CA 1
ATOM 709 C C . PRO A 1 91 ? 20.806 -8.905 -5.260 1.00 96.25 91 PRO A C 1
ATOM 711 O O . PRO A 1 91 ? 19.671 -8.458 -5.096 1.00 96.25 91 PRO A O 1
ATOM 714 N N . GLY A 1 92 ? 21.251 -9.940 -4.545 1.00 94.56 92 GLY A N 1
ATOM 715 C CA . GLY A 1 92 ? 20.532 -10.446 -3.377 1.00 94.56 92 GLY A CA 1
ATOM 716 C C . GLY A 1 92 ? 20.510 -9.426 -2.233 1.00 94.56 92 GLY A C 1
ATOM 717 O O . GLY A 1 92 ? 21.372 -8.552 -2.150 1.00 94.56 92 GLY A O 1
ATOM 718 N N . MET A 1 93 ? 19.543 -9.562 -1.320 1.00 94.25 93 MET A N 1
ATOM 719 C CA . MET A 1 93 ? 19.478 -8.741 -0.097 1.00 94.25 93 MET A CA 1
ATOM 720 C C . MET A 1 93 ? 20.651 -9.013 0.862 1.00 94.25 93 MET A C 1
ATOM 722 O O . MET A 1 93 ? 21.031 -8.158 1.650 1.00 94.25 93 MET A O 1
ATOM 726 N N . ASP A 1 94 ? 21.302 -10.165 0.698 1.00 92.31 94 ASP A N 1
ATOM 727 C CA . ASP A 1 94 ? 22.569 -10.556 1.321 1.00 92.31 94 ASP A CA 1
ATOM 728 C C . ASP A 1 94 ? 23.816 -9.998 0.596 1.00 92.31 94 ASP A C 1
ATOM 730 O O . ASP A 1 94 ? 24.922 -10.516 0.759 1.00 92.31 94 ASP A O 1
ATOM 734 N N . GLY A 1 95 ? 23.644 -9.004 -0.285 1.00 89.75 95 GLY A N 1
ATOM 735 C CA . GLY A 1 95 ? 24.704 -8.404 -1.105 1.00 89.75 95 GLY A CA 1
ATOM 736 C C . GLY A 1 95 ? 25.320 -9.340 -2.153 1.00 89.75 95 GLY A C 1
ATOM 737 O O . GLY A 1 95 ? 26.177 -8.920 -2.929 1.00 89.75 95 GLY A O 1
ATOM 738 N N . THR A 1 96 ? 24.901 -10.607 -2.214 1.00 94.69 96 THR A N 1
ATOM 739 C CA . THR A 1 96 ? 25.495 -11.608 -3.101 1.00 94.69 96 THR A CA 1
ATOM 740 C C . THR A 1 96 ? 24.710 -11.680 -4.412 1.00 94.69 96 THR A C 1
ATOM 742 O O . THR A 1 96 ? 23.486 -11.806 -4.373 1.00 94.69 96 THR A O 1
ATOM 745 N N . PRO A 1 97 ? 25.357 -11.678 -5.593 1.00 96.62 97 PRO A N 1
ATOM 746 C CA . PRO A 1 97 ? 24.661 -11.883 -6.859 1.00 96.62 97 PRO A CA 1
ATOM 747 C C . PRO A 1 97 ? 23.864 -13.195 -6.894 1.00 96.62 97 PRO A C 1
ATOM 749 O O . PRO A 1 97 ? 24.385 -14.284 -6.635 1.00 96.62 97 PRO A O 1
ATOM 752 N N . ARG A 1 98 ? 22.584 -13.084 -7.244 1.00 97.31 98 ARG A N 1
ATOM 753 C CA . ARG A 1 98 ? 21.631 -14.183 -7.442 1.00 97.31 98 ARG A CA 1
ATOM 754 C C . ARG A 1 98 ? 21.164 -14.206 -8.898 1.00 97.31 98 ARG A C 1
ATOM 756 O O . ARG A 1 98 ? 21.594 -13.388 -9.707 1.00 97.31 98 ARG A O 1
ATOM 763 N N . ARG A 1 99 ? 20.321 -15.176 -9.246 1.00 98.06 99 ARG A N 1
ATOM 764 C CA . ARG A 1 99 ? 19.703 -15.353 -10.569 1.00 98.06 99 ARG A CA 1
ATOM 765 C C . ARG A 1 99 ? 18.209 -15.603 -10.372 1.00 98.06 99 ARG A C 1
ATOM 767 O O . ARG A 1 99 ? 17.847 -16.206 -9.363 1.00 98.06 99 ARG A O 1
ATOM 774 N N . VAL A 1 100 ? 17.369 -15.108 -11.282 1.00 98.19 100 VAL A N 1
ATOM 775 C CA . VAL A 1 100 ? 15.911 -15.337 -11.252 1.00 98.19 100 VAL A CA 1
ATOM 776 C C . VAL A 1 100 ? 15.572 -16.830 -11.178 1.00 98.19 100 VAL A C 1
ATOM 778 O O . VAL A 1 100 ? 16.289 -17.670 -11.728 1.00 98.19 100 VAL A O 1
ATOM 781 N N . GLU A 1 101 ? 14.487 -17.151 -10.477 1.00 97.44 101 GLU A N 1
ATOM 782 C CA . GLU A 1 101 ? 14.038 -18.530 -10.268 1.00 97.44 101 GLU A CA 1
ATOM 783 C C . GLU A 1 101 ? 13.484 -19.149 -11.563 1.00 97.44 101 GLU A C 1
ATOM 785 O O . GLU A 1 101 ? 13.071 -18.456 -12.497 1.00 97.44 101 GLU A O 1
ATOM 790 N N . ARG A 1 102 ? 13.426 -20.485 -11.637 1.00 95.12 102 ARG A N 1
ATOM 791 C CA . ARG A 1 102 ? 12.874 -21.171 -12.817 1.00 95.12 102 ARG A CA 1
ATOM 792 C C . ARG A 1 102 ? 11.404 -20.784 -13.031 1.00 95.12 102 ARG A C 1
ATOM 794 O O . ARG A 1 102 ? 10.541 -21.170 -12.251 1.00 95.12 102 ARG A O 1
ATOM 801 N N . GLY A 1 103 ? 11.122 -20.114 -14.149 1.00 92.94 103 GLY A N 1
ATOM 802 C CA . GLY A 1 103 ? 9.774 -19.677 -14.537 1.00 92.94 103 GLY A CA 1
ATOM 803 C C . GLY A 1 103 ? 9.459 -18.214 -14.203 1.00 92.94 103 GLY A C 1
ATOM 804 O O . GLY A 1 103 ? 8.467 -17.698 -14.710 1.00 92.94 103 GLY A O 1
ATOM 805 N N . GLN A 1 104 ? 10.318 -17.546 -13.430 1.00 97.81 104 GLN A N 1
ATOM 806 C CA . GLN A 1 104 ? 10.328 -16.092 -13.263 1.00 97.81 104 GLN A CA 1
ATOM 807 C C . GLN A 1 104 ? 10.980 -15.450 -14.498 1.00 97.81 104 GLN A C 1
ATOM 809 O O . GLN A 1 104 ? 11.982 -15.971 -14.994 1.00 97.81 104 GLN A O 1
ATOM 814 N N . THR A 1 105 ? 10.445 -14.335 -15.009 1.00 96.44 105 THR A N 1
ATOM 815 C CA . THR A 1 105 ? 11.039 -13.652 -16.181 1.00 96.44 105 THR A CA 1
ATOM 816 C C . THR A 1 105 ? 11.956 -12.489 -15.809 1.00 96.44 105 THR A C 1
ATOM 818 O O . THR A 1 105 ? 12.908 -12.211 -16.534 1.00 96.44 105 THR A O 1
ATOM 821 N N . ALA A 1 106 ? 11.714 -11.850 -14.664 1.00 97.75 106 ALA A N 1
ATOM 822 C CA . ALA A 1 106 ? 12.461 -10.700 -14.168 1.00 97.75 106 ALA A CA 1
ATOM 823 C C . ALA A 1 106 ? 12.507 -10.663 -12.631 1.00 97.75 106 ALA A C 1
ATOM 825 O O . ALA A 1 106 ? 11.538 -11.035 -11.966 1.00 97.75 106 ALA A O 1
ATOM 826 N N . GLN A 1 107 ? 13.606 -10.154 -12.059 1.00 98.56 107 GLN A N 1
ATOM 827 C CA . GLN A 1 107 ? 13.618 -9.704 -10.664 1.00 98.56 107 GLN A CA 1
ATOM 828 C C . GLN A 1 107 ? 13.252 -8.221 -10.616 1.00 98.56 107 GLN A C 1
ATOM 830 O O . GLN A 1 107 ? 13.897 -7.378 -11.248 1.00 98.56 107 GLN A O 1
ATOM 835 N N . TYR A 1 108 ? 12.244 -7.919 -9.811 1.00 98.44 108 TYR A N 1
ATOM 836 C CA . TYR A 1 108 ? 11.750 -6.582 -9.535 1.00 98.44 108 TYR A CA 1
ATOM 837 C C . TYR A 1 108 ? 12.134 -6.116 -8.125 1.00 98.44 108 TYR A C 1
ATOM 839 O O . TYR A 1 108 ? 12.447 -6.926 -7.252 1.00 98.44 108 TYR A O 1
ATOM 847 N N . SER A 1 109 ? 12.098 -4.804 -7.914 1.00 97.38 109 SER A N 1
ATOM 848 C CA . SER A 1 109 ? 12.289 -4.148 -6.620 1.00 97.38 109 SER A CA 1
ATOM 849 C C . SER A 1 109 ? 11.573 -2.791 -6.574 1.00 97.38 109 SER A C 1
ATOM 851 O O . SER A 1 109 ? 10.762 -2.486 -7.453 1.00 97.38 109 SER A O 1
ATOM 853 N N . ASN A 1 110 ? 11.896 -1.971 -5.570 1.00 95.81 110 ASN A N 1
ATOM 854 C CA . ASN A 1 110 ? 11.285 -0.672 -5.284 1.00 95.81 110 ASN A CA 1
ATOM 855 C C . ASN A 1 110 ? 9.794 -0.853 -4.963 1.00 95.81 110 ASN A C 1
ATOM 857 O O . ASN A 1 110 ? 8.896 -0.316 -5.616 1.00 95.81 110 ASN A O 1
ATOM 861 N N . PHE A 1 111 ? 9.561 -1.701 -3.959 1.00 97.12 111 PHE A N 1
ATOM 862 C CA . PHE A 1 111 ? 8.243 -2.107 -3.495 1.00 97.12 111 PHE A CA 1
ATOM 863 C C . PHE A 1 111 ? 7.775 -1.150 -2.404 1.00 97.12 111 PHE A C 1
ATOM 865 O O . PHE A 1 111 ? 8.179 -1.272 -1.247 1.00 97.12 111 PHE A O 1
ATOM 872 N N . SER A 1 112 ? 6.914 -0.206 -2.788 1.00 96.31 112 SER A N 1
ATOM 873 C CA . SER A 1 112 ? 6.298 0.759 -1.881 1.00 96.31 112 SER A CA 1
ATOM 874 C C . SER A 1 112 ? 5.131 0.123 -1.133 1.00 96.31 112 SER A C 1
ATOM 876 O O . SER A 1 112 ? 3.977 0.444 -1.383 1.00 96.31 112 SER A O 1
ATOM 878 N N . GLY A 1 113 ? 5.424 -0.891 -0.310 1.00 96.62 113 GLY A N 1
ATOM 879 C CA . GLY A 1 113 ? 4.434 -1.859 0.161 1.00 96.62 113 GLY A CA 1
ATOM 880 C C . GLY A 1 113 ? 3.208 -1.215 0.801 1.00 96.62 113 GLY A C 1
ATOM 881 O O . GLY A 1 113 ? 2.089 -1.494 0.370 1.00 96.62 113 GLY A O 1
ATOM 882 N N . TRP A 1 114 ? 3.426 -0.348 1.793 1.00 96.88 114 TRP A N 1
ATOM 883 C CA . TRP A 1 114 ? 2.375 0.306 2.584 1.00 96.88 114 TRP A CA 1
ATOM 884 C C . TRP A 1 114 ? 1.425 1.187 1.751 1.00 96.88 114 TRP A C 1
ATOM 886 O O . TRP A 1 114 ? 0.247 1.301 2.096 1.00 96.88 114 TRP A O 1
ATOM 896 N N . ASP A 1 115 ? 1.893 1.721 0.620 1.00 96.88 115 ASP A N 1
ATOM 897 C CA . ASP A 1 115 ? 1.092 2.516 -0.320 1.00 96.88 115 ASP A CA 1
ATOM 898 C C . ASP A 1 115 ? 0.453 1.627 -1.398 1.00 96.88 115 ASP A C 1
ATOM 900 O O . ASP A 1 115 ? -0.759 1.640 -1.637 1.00 96.88 115 ASP A O 1
ATOM 904 N N . GLN A 1 116 ? 1.282 0.807 -2.052 1.00 96.25 116 GLN A N 1
ATOM 905 C CA . GLN A 1 116 ? 0.938 0.063 -3.263 1.00 96.25 116 GLN A CA 1
ATOM 906 C C . GLN A 1 116 ? -0.209 -0.924 -3.026 1.00 96.25 116 GLN A C 1
ATOM 908 O O . GLN A 1 116 ? -1.043 -1.095 -3.923 1.00 96.25 116 GLN A O 1
ATOM 913 N N . TYR A 1 117 ? -0.295 -1.537 -1.836 1.00 95.94 117 TYR A N 1
ATOM 914 C CA . TYR A 1 117 ? -1.312 -2.555 -1.543 1.00 95.94 117 TYR A CA 1
ATOM 915 C C . TYR A 1 117 ? -2.755 -2.025 -1.617 1.00 95.94 117 TYR A C 1
ATOM 917 O O . TYR A 1 117 ? -3.686 -2.808 -1.824 1.00 95.94 117 TYR A O 1
ATOM 925 N N . ARG A 1 118 ? -2.946 -0.707 -1.464 1.00 94.62 118 ARG A N 1
ATOM 926 C CA . ARG A 1 118 ? -4.261 -0.056 -1.362 1.00 94.62 118 ARG A CA 1
ATOM 927 C C . ARG A 1 118 ? -4.942 0.159 -2.718 1.00 94.62 118 ARG A C 1
ATOM 929 O O . ARG A 1 118 ? -6.168 0.233 -2.766 1.00 94.62 118 ARG A O 1
ATOM 936 N N . ALA A 1 119 ? -4.169 0.266 -3.804 1.00 90.50 119 ALA A N 1
ATOM 937 C CA . ALA A 1 119 ? -4.705 0.528 -5.148 1.00 90.50 119 ALA A CA 1
ATOM 938 C C . ALA A 1 119 ? -3.816 0.052 -6.317 1.00 90.50 119 ALA A C 1
ATOM 940 O O . ALA A 1 119 ? -4.324 -0.434 -7.335 1.00 90.50 119 ALA A O 1
ATOM 941 N N . GLN A 1 120 ? -2.492 0.222 -6.220 1.00 95.00 120 GLN A N 1
ATOM 942 C CA . GLN A 1 120 ? -1.582 -0.008 -7.349 1.00 95.00 120 GLN A CA 1
ATOM 943 C C . GLN A 1 120 ? -1.457 -1.497 -7.690 1.00 95.00 120 GLN A C 1
ATOM 945 O O . GLN A 1 120 ? -1.457 -1.853 -8.871 1.00 95.00 120 GLN A O 1
ATOM 950 N N . VAL A 1 121 ? -1.432 -2.376 -6.683 1.00 96.06 121 VAL A N 1
ATOM 951 C CA . VAL A 1 121 ? -1.295 -3.826 -6.895 1.00 96.06 121 VAL A CA 1
ATOM 952 C C . VAL A 1 121 ? -2.512 -4.416 -7.615 1.00 96.06 121 VAL A C 1
ATOM 954 O O . VAL A 1 121 ? -2.357 -5.256 -8.500 1.00 96.06 121 VAL A O 1
ATOM 957 N N . GLN A 1 122 ? -3.723 -3.934 -7.322 1.00 94.88 122 GLN A N 1
ATOM 958 C CA . GLN A 1 122 ? -4.950 -4.359 -8.001 1.00 94.88 122 GLN A CA 1
ATOM 959 C C . GLN A 1 122 ? -4.892 -3.983 -9.489 1.00 94.88 122 GLN A C 1
ATOM 961 O O . GLN A 1 122 ? -5.173 -4.814 -10.356 1.00 94.88 122 GLN A O 1
ATOM 966 N N . LEU A 1 123 ? -4.462 -2.755 -9.801 1.00 91.75 123 LEU A N 1
ATOM 967 C CA . LEU A 1 123 ? -4.285 -2.296 -11.180 1.00 91.75 123 LEU A CA 1
ATOM 968 C C . LEU A 1 123 ? -3.189 -3.091 -11.913 1.00 91.75 123 LEU A C 1
ATOM 970 O O . LEU A 1 123 ? -3.386 -3.502 -13.059 1.00 91.75 123 LEU A O 1
ATOM 974 N N . LEU A 1 124 ? -2.060 -3.360 -11.249 1.00 94.56 124 LEU A N 1
ATOM 975 C CA . LEU A 1 124 ? -0.960 -4.150 -11.806 1.00 94.56 124 LEU A CA 1
ATOM 976 C C . LEU A 1 124 ? -1.398 -5.588 -12.125 1.00 94.56 124 LEU A C 1
ATOM 978 O O . LEU A 1 124 ? -1.060 -6.102 -13.191 1.00 94.56 124 LEU A O 1
ATOM 982 N N . ALA A 1 125 ? -2.187 -6.219 -11.251 1.00 93.44 125 ALA A N 1
ATOM 983 C CA . ALA A 1 125 ? -2.723 -7.562 -11.469 1.00 93.44 125 ALA A CA 1
ATOM 984 C C . ALA A 1 125 ? -3.668 -7.631 -12.680 1.00 93.44 125 ALA A C 1
ATOM 986 O O . ALA A 1 125 ? -3.580 -8.575 -13.464 1.00 93.44 125 ALA A O 1
ATOM 987 N N . LEU A 1 126 ? -4.528 -6.620 -12.867 1.00 91.88 126 LEU A N 1
ATOM 988 C CA . LEU A 1 126 ? -5.438 -6.533 -14.017 1.00 91.88 126 LEU A CA 1
ATOM 989 C C . LEU A 1 126 ? -4.690 -6.313 -15.337 1.00 91.88 126 LEU A C 1
ATOM 991 O O . LEU A 1 126 ? -4.969 -6.983 -16.329 1.00 91.88 126 LEU A O 1
ATOM 995 N N . LEU A 1 127 ? -3.760 -5.354 -15.368 1.00 90.56 127 LEU A N 1
ATOM 996 C CA . LEU A 1 127 ? -3.126 -4.919 -16.615 1.00 90.56 127 LEU A CA 1
ATOM 997 C C . LEU A 1 127 ? -1.895 -5.750 -16.991 1.00 90.56 127 LEU A C 1
ATOM 999 O O . LEU A 1 127 ? -1.579 -5.875 -18.174 1.00 90.56 127 LEU A O 1
ATOM 1003 N N . GLN A 1 128 ? -1.155 -6.261 -16.005 1.00 94.00 128 GLN A N 1
ATOM 1004 C CA . GLN A 1 128 ? 0.150 -6.906 -16.173 1.00 94.00 128 GLN A CA 1
ATOM 1005 C C . GLN A 1 128 ? 0.315 -8.134 -15.248 1.00 94.00 128 GLN A C 1
ATOM 1007 O O . GLN A 1 128 ? 1.291 -8.208 -14.497 1.00 94.00 128 GLN A O 1
ATOM 1012 N N . PRO A 1 129 ? -0.564 -9.155 -15.321 1.00 94.50 129 PRO A N 1
ATOM 1013 C CA . PRO A 1 129 ? -0.560 -10.287 -14.386 1.00 94.50 129 PRO A CA 1
ATOM 1014 C C . PRO A 1 129 ? 0.772 -11.056 -14.332 1.00 94.50 129 PRO A C 1
ATOM 1016 O O . PRO A 1 129 ? 1.152 -11.542 -13.271 1.00 94.50 129 PRO A O 1
ATOM 1019 N N . ARG A 1 130 ? 1.535 -11.117 -15.437 1.00 96.12 130 ARG A N 1
ATOM 1020 C CA . ARG A 1 130 ? 2.891 -11.704 -15.429 1.00 96.12 130 ARG A CA 1
ATOM 1021 C C . ARG A 1 130 ? 3.866 -10.906 -14.558 1.00 96.12 130 ARG A C 1
ATOM 1023 O O . ARG A 1 130 ? 4.597 -11.512 -13.783 1.00 96.12 130 ARG A O 1
ATOM 1030 N N . VAL A 1 131 ? 3.833 -9.573 -14.647 1.00 97.50 131 VAL A N 1
ATOM 1031 C CA . VAL A 1 131 ? 4.650 -8.673 -13.812 1.00 97.50 131 VAL A CA 1
ATOM 1032 C C . VAL A 1 131 ? 4.215 -8.767 -12.351 1.00 97.50 131 VAL A C 1
ATOM 1034 O O . VAL A 1 131 ? 5.072 -8.803 -11.482 1.00 97.50 131 VAL A O 1
ATOM 1037 N N . ALA A 1 132 ? 2.915 -8.891 -12.068 1.00 98.12 132 ALA A N 1
ATOM 1038 C CA . ALA A 1 132 ? 2.417 -9.134 -10.711 1.00 98.12 132 ALA A CA 1
ATOM 1039 C C . ALA A 1 132 ? 2.923 -10.470 -10.119 1.00 98.12 132 ALA A C 1
ATOM 1041 O O . ALA A 1 132 ? 3.266 -10.541 -8.940 1.00 98.12 132 ALA A O 1
ATOM 1042 N N . GLY A 1 133 ? 3.037 -11.529 -10.928 1.00 98.50 133 GLY A N 1
ATOM 1043 C CA . GLY A 1 133 ? 3.644 -12.787 -10.480 1.00 98.50 133 GLY A CA 1
ATOM 1044 C C . GLY A 1 133 ? 5.152 -12.668 -10.250 1.00 98.50 133 GLY A C 1
ATOM 1045 O O . GLY A 1 133 ? 5.643 -13.089 -9.206 1.00 98.50 133 GLY A O 1
ATOM 1046 N N . ASP A 1 134 ? 5.880 -12.006 -11.151 1.00 98.75 134 ASP A N 1
ATOM 1047 C CA . ASP A 1 134 ? 7.313 -11.756 -10.964 1.00 98.75 134 ASP A CA 1
ATOM 1048 C C . ASP A 1 134 ? 7.584 -10.806 -9.778 1.00 98.75 134 ASP A C 1
ATOM 1050 O O . ASP A 1 134 ? 8.573 -10.996 -9.077 1.00 98.75 134 ASP A O 1
ATOM 1054 N N . PHE A 1 135 ? 6.697 -9.849 -9.475 1.00 98.56 135 PHE A N 1
ATOM 1055 C CA . PHE A 1 135 ? 6.690 -9.037 -8.244 1.00 98.56 135 PHE A CA 1
ATOM 1056 C C . PHE A 1 135 ? 6.579 -9.949 -7.014 1.00 98.56 135 PHE A C 1
ATOM 1058 O O . PHE A 1 135 ? 7.424 -9.889 -6.120 1.00 98.56 135 PHE A O 1
ATOM 1065 N N . ALA A 1 136 ? 5.571 -10.829 -6.974 1.00 98.69 136 ALA A N 1
ATOM 1066 C CA . ALA A 1 136 ? 5.361 -11.762 -5.864 1.00 98.69 136 ALA A CA 1
ATOM 1067 C C . ALA A 1 136 ? 6.560 -12.701 -5.653 1.00 98.69 136 ALA A C 1
ATOM 1069 O O . ALA A 1 136 ? 7.009 -12.899 -4.521 1.00 98.69 136 ALA A O 1
ATOM 1070 N N . GLN A 1 137 ? 7.113 -13.237 -6.745 1.00 98.81 137 GLN A N 1
ATOM 1071 C CA . GLN A 1 137 ? 8.314 -14.066 -6.711 1.00 98.81 137 GLN A CA 1
ATOM 1072 C C . GLN A 1 137 ? 9.541 -13.264 -6.260 1.00 98.81 137 GLN A C 1
ATOM 1074 O O . GLN A 1 137 ? 10.357 -13.776 -5.500 1.00 98.81 137 GLN A O 1
ATOM 1079 N N . SER A 1 138 ? 9.657 -11.999 -6.664 1.00 98.69 138 SER A N 1
ATOM 1080 C CA . SER A 1 138 ? 10.770 -11.127 -6.282 1.00 98.69 138 SER A CA 1
ATOM 1081 C C . SER A 1 138 ? 10.788 -10.824 -4.785 1.00 98.69 138 SER A C 1
ATOM 1083 O O . SER A 1 138 ? 11.852 -10.907 -4.172 1.00 98.69 138 SER A O 1
ATOM 1085 N N . LEU A 1 139 ? 9.624 -10.558 -4.179 1.00 98.12 139 LEU A N 1
ATOM 1086 C CA . LEU A 1 139 ? 9.495 -10.426 -2.724 1.00 98.12 139 LEU A CA 1
ATOM 1087 C C . LEU A 1 139 ? 9.853 -11.730 -1.991 1.00 98.12 139 LEU A C 1
ATOM 1089 O O . LEU A 1 139 ? 10.611 -11.691 -1.023 1.00 98.12 139 LEU A O 1
ATOM 1093 N N . LEU A 1 140 ? 9.391 -12.889 -2.478 1.00 98.38 140 LEU A N 1
ATOM 1094 C CA . LEU A 1 140 ? 9.769 -14.195 -1.917 1.00 98.38 140 LEU A CA 1
ATOM 1095 C C . LEU A 1 140 ? 11.284 -14.440 -2.008 1.00 98.38 140 LEU A C 1
ATOM 1097 O O . LEU A 1 140 ? 11.895 -14.934 -1.060 1.00 98.38 140 LEU A O 1
ATOM 1101 N N . ASN A 1 141 ? 11.900 -14.077 -3.133 1.00 98.19 141 ASN A N 1
ATOM 1102 C CA . ASN A 1 141 ? 13.340 -14.183 -3.338 1.00 98.19 141 ASN A CA 1
ATOM 1103 C C . ASN A 1 141 ? 14.115 -13.303 -2.349 1.00 98.19 141 ASN A C 1
ATOM 1105 O O . ASN A 1 141 ? 15.105 -13.767 -1.784 1.00 98.19 141 ASN A O 1
ATOM 1109 N N . PHE A 1 142 ? 13.660 -12.070 -2.100 1.00 97.44 142 PHE A N 1
ATOM 1110 C CA . PHE A 1 142 ? 14.265 -11.196 -1.095 1.00 97.44 142 PHE A CA 1
ATOM 1111 C C . PHE A 1 142 ? 14.089 -11.743 0.321 1.00 97.44 142 PHE A C 1
ATOM 1113 O O . PHE A 1 142 ? 15.084 -11.880 1.027 1.00 97.44 142 PHE A O 1
ATOM 1120 N N . ALA A 1 143 ? 12.882 -12.170 0.707 1.00 96.12 143 ALA A N 1
ATOM 1121 C CA . ALA A 1 143 ? 12.639 -12.767 2.019 1.00 96.12 143 ALA A CA 1
ATOM 1122 C C . ALA A 1 143 ? 13.538 -13.992 2.275 1.00 96.12 143 ALA A C 1
ATOM 1124 O O . ALA A 1 143 ? 14.153 -14.106 3.334 1.00 96.12 143 ALA A O 1
ATOM 1125 N N . ARG A 1 144 ? 13.727 -14.863 1.271 1.00 95.81 144 ARG A N 1
ATOM 1126 C CA . ARG A 1 144 ? 14.675 -16.001 1.318 1.00 95.81 144 ARG A CA 1
ATOM 1127 C C . ARG A 1 144 ? 16.140 -15.597 1.544 1.00 95.81 144 ARG A C 1
ATOM 1129 O O . ARG A 1 144 ? 16.931 -16.448 1.945 1.00 95.81 144 ARG A O 1
ATOM 1136 N N . ARG A 1 145 ? 16.519 -14.344 1.271 1.00 94.81 145 ARG A N 1
ATOM 1137 C CA . ARG A 1 145 ? 17.864 -13.776 1.507 1.00 94.81 145 ARG A CA 1
ATOM 1138 C C . ARG A 1 145 ? 17.916 -12.808 2.694 1.00 94.81 145 ARG A C 1
ATOM 1140 O O . ARG A 1 145 ? 18.973 -12.255 2.959 1.00 94.81 145 ARG A O 1
ATOM 1147 N N . ASN A 1 146 ? 16.811 -12.665 3.424 1.00 93.00 146 ASN A N 1
ATOM 1148 C CA . ASN A 1 146 ? 16.643 -11.758 4.559 1.00 93.00 146 ASN A CA 1
ATOM 1149 C C . ASN A 1 146 ? 16.182 -12.517 5.819 1.00 93.00 146 ASN A C 1
ATOM 1151 O O . ASN A 1 146 ? 15.214 -12.140 6.468 1.00 93.00 146 ASN A O 1
ATOM 1155 N N . GLY A 1 147 ? 16.757 -13.695 6.091 1.00 89.75 147 GLY A N 1
ATOM 1156 C CA . GLY A 1 147 ? 16.350 -14.541 7.229 1.00 89.75 147 GLY A CA 1
ATOM 1157 C C . GLY A 1 147 ? 14.904 -15.075 7.183 1.00 89.75 147 GLY A C 1
ATOM 1158 O O . GLY A 1 147 ? 14.432 -15.661 8.151 1.00 89.75 147 GLY A O 1
ATOM 1159 N N . GLY A 1 148 ? 14.187 -14.898 6.067 1.00 91.31 148 GLY A N 1
ATOM 1160 C CA . GLY A 1 148 ? 12.750 -15.158 5.941 1.00 91.31 148 GLY A CA 1
ATOM 1161 C C . GLY A 1 148 ? 11.856 -13.932 6.172 1.00 91.31 148 GLY A C 1
ATOM 1162 O O . GLY A 1 148 ? 10.635 -14.074 6.080 1.00 91.31 148 GLY A O 1
ATOM 1163 N N . VAL A 1 149 ? 12.422 -12.757 6.472 1.00 92.19 149 VAL A N 1
ATOM 1164 C CA . VAL A 1 149 ? 11.722 -11.487 6.742 1.00 92.19 149 VAL A CA 1
ATOM 1165 C C . VAL A 1 149 ? 11.309 -10.807 5.439 1.00 92.19 149 VAL A C 1
ATOM 1167 O O . VAL A 1 149 ? 12.148 -10.503 4.588 1.00 92.19 149 VAL A O 1
ATOM 1170 N N . TRP A 1 150 ? 10.009 -10.548 5.281 1.00 94.94 150 TRP A N 1
ATOM 1171 C CA . TRP A 1 150 ? 9.476 -9.785 4.153 1.00 94.94 150 TRP A CA 1
ATOM 1172 C C . TRP A 1 150 ? 9.439 -8.319 4.557 1.00 94.94 150 TRP A C 1
ATOM 1174 O O . TRP A 1 150 ? 8.623 -7.939 5.390 1.00 94.94 150 TRP A O 1
ATOM 1184 N N . ASP A 1 151 ? 10.331 -7.499 4.009 1.00 94.38 151 ASP A N 1
ATOM 1185 C CA . ASP A 1 151 ? 10.359 -6.090 4.391 1.00 94.38 151 ASP A CA 1
ATOM 1186 C C . ASP A 1 151 ? 9.162 -5.306 3.828 1.00 94.38 151 ASP A C 1
ATOM 1188 O O . ASP A 1 151 ? 8.680 -5.595 2.728 1.00 94.38 151 ASP A O 1
ATOM 1192 N N . ARG A 1 152 ? 8.705 -4.289 4.571 1.00 93.56 152 ARG A N 1
ATOM 1193 C CA . ARG A 1 152 ? 7.643 -3.365 4.133 1.00 93.56 152 ARG A CA 1
ATOM 1194 C C . ARG A 1 152 ? 8.060 -2.512 2.938 1.00 93.56 152 ARG A C 1
ATOM 1196 O O . ARG A 1 152 ? 7.210 -2.208 2.099 1.00 93.56 152 ARG A O 1
ATOM 1203 N N . TRP A 1 153 ? 9.337 -2.121 2.869 1.00 96.25 153 TRP A N 1
ATOM 1204 C CA . TRP A 1 153 ? 9.832 -1.144 1.901 1.00 96.25 153 TRP A CA 1
ATOM 1205 C C . TRP A 1 153 ? 11.205 -1.545 1.352 1.00 96.25 153 TRP A C 1
ATOM 1207 O O . TRP A 1 153 ? 12.259 -1.205 1.892 1.00 96.25 153 TRP A O 1
ATOM 1217 N N . VAL A 1 154 ? 11.202 -2.285 0.242 1.00 95.81 154 VAL A N 1
ATOM 1218 C CA . VAL A 1 154 ? 12.445 -2.732 -0.403 1.00 95.81 154 VAL A CA 1
ATOM 1219 C C . VAL A 1 154 ? 12.907 -1.695 -1.419 1.00 95.81 154 VAL A C 1
ATOM 1221 O O . VAL A 1 154 ? 12.182 -1.414 -2.374 1.00 95.81 154 VAL A O 1
ATOM 1224 N N . HIS A 1 155 ? 14.136 -1.195 -1.272 1.00 95.06 155 HIS A N 1
ATOM 1225 C CA . HIS A 1 155 ? 14.769 -0.274 -2.219 1.00 95.06 155 HIS A CA 1
ATOM 1226 C C . HIS A 1 155 ? 16.012 -0.917 -2.854 1.00 95.06 155 HIS A C 1
ATOM 1228 O O . HIS A 1 155 ? 16.986 -1.215 -2.162 1.00 95.06 155 HIS A O 1
ATOM 1234 N N . ILE A 1 156 ? 15.996 -1.125 -4.178 1.00 93.62 156 ILE A N 1
ATOM 1235 C CA . ILE A 1 156 ? 17.006 -1.876 -4.952 1.00 93.62 156 ILE A CA 1
ATOM 1236 C C . ILE A 1 156 ? 17.187 -3.308 -4.425 1.00 93.62 156 ILE A C 1
ATOM 1238 O O . ILE A 1 156 ? 16.556 -4.225 -4.938 1.00 93.62 156 ILE A O 1
ATOM 1242 N N . SER A 1 157 ? 17.998 -3.524 -3.395 1.00 92.88 157 SER A N 1
ATOM 1243 C CA . SER A 1 157 ? 18.136 -4.814 -2.706 1.00 92.88 157 SER A CA 1
ATOM 1244 C C . SER A 1 157 ? 18.187 -4.678 -1.185 1.00 92.88 157 SER A C 1
ATOM 1246 O O . SER A 1 157 ? 18.359 -5.684 -0.510 1.00 92.88 157 SER A O 1
ATOM 1248 N N . GLY A 1 158 ? 18.046 -3.469 -0.636 1.00 93.38 158 GLY A N 1
ATOM 1249 C CA . GLY A 1 158 ? 18.014 -3.230 0.804 1.00 93.38 158 GLY A CA 1
ATOM 1250 C C . GLY A 1 158 ? 16.592 -3.277 1.355 1.00 93.38 158 GLY A C 1
ATOM 1251 O O . GLY A 1 158 ? 15.669 -2.735 0.743 1.00 93.38 158 GLY A O 1
ATOM 1252 N N . ALA A 1 159 ? 16.431 -3.904 2.518 1.00 93.00 159 ALA A N 1
ATOM 1253 C CA . ALA A 1 159 ? 15.314 -3.623 3.407 1.00 93.00 159 ALA A CA 1
ATOM 1254 C C . ALA A 1 159 ? 15.523 -2.222 4.000 1.00 93.00 159 ALA A C 1
ATOM 1256 O O . ALA A 1 159 ? 16.640 -1.885 4.393 1.00 93.00 159 ALA A O 1
ATOM 1257 N N . THR A 1 160 ? 14.480 -1.399 4.017 1.00 94.50 160 THR A N 1
ATOM 1258 C CA . THR A 1 160 ? 14.550 -0.046 4.601 1.00 94.50 160 THR A CA 1
ATOM 1259 C C . THR A 1 160 ? 13.549 0.151 5.731 1.00 94.50 160 THR A C 1
ATOM 1261 O O . THR A 1 160 ? 13.567 1.194 6.379 1.00 94.50 160 THR A O 1
ATOM 1264 N N . HIS A 1 161 ? 12.695 -0.850 5.980 1.00 94.06 161 HIS A N 1
ATOM 1265 C CA . HIS A 1 161 ? 11.803 -0.924 7.135 1.00 94.06 161 HIS A CA 1
ATOM 1266 C C . HIS A 1 161 ? 10.750 0.197 7.205 1.00 94.06 161 HIS A C 1
ATOM 1268 O O . HIS A 1 161 ? 10.071 0.339 8.222 1.00 94.06 161 HIS A O 1
ATOM 1274 N N . VAL A 1 162 ? 10.585 0.983 6.138 1.00 95.31 162 VAL A N 1
ATOM 1275 C CA . VAL A 1 162 ? 9.728 2.175 6.131 1.00 95.31 162 VAL A CA 1
ATOM 1276 C C . VAL A 1 162 ? 8.238 1.827 6.284 1.00 95.31 162 VAL A C 1
ATOM 1278 O O . VAL A 1 162 ? 7.754 0.837 5.731 1.00 95.31 162 VAL A O 1
ATOM 1281 N N . MET A 1 163 ? 7.522 2.667 7.039 1.00 95.56 163 MET A N 1
ATOM 1282 C CA . MET A 1 163 ? 6.106 2.541 7.439 1.00 95.56 163 MET A CA 1
ATOM 1283 C C . MET A 1 163 ? 5.810 1.368 8.400 1.00 95.56 163 MET A C 1
ATOM 1285 O O . MET A 1 163 ? 6.709 0.852 9.063 1.00 95.56 163 MET A O 1
ATOM 1289 N N . THR A 1 164 ? 4.530 1.002 8.536 1.00 93.88 164 THR A N 1
ATOM 1290 C CA . THR A 1 164 ? 3.959 0.097 9.557 1.00 93.88 164 THR A CA 1
ATOM 1291 C C . THR A 1 164 ? 3.326 -1.164 8.964 1.00 93.88 164 THR A C 1
ATOM 1293 O O . THR A 1 164 ? 2.970 -1.185 7.782 1.00 93.88 164 THR A O 1
ATOM 1296 N N . GLY A 1 165 ? 3.119 -2.189 9.795 1.00 94.62 165 GLY A N 1
ATOM 1297 C CA . GLY A 1 165 ? 2.323 -3.374 9.472 1.00 94.62 165 GLY A CA 1
ATOM 1298 C C . GLY A 1 165 ? 2.877 -4.268 8.363 1.00 94.62 165 GLY A C 1
ATOM 1299 O O . GLY A 1 165 ? 4.071 -4.294 8.068 1.00 94.62 165 GLY A O 1
ATOM 1300 N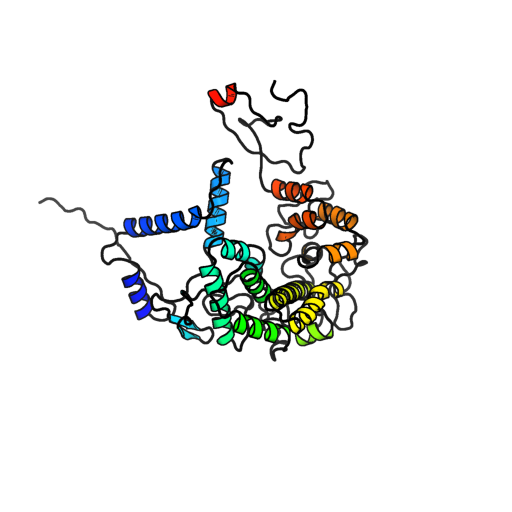 N . ASP A 1 166 ? 1.989 -5.031 7.721 1.00 96.25 166 ASP A N 1
ATOM 1301 C CA . ASP A 1 166 ? 2.389 -6.146 6.860 1.00 96.25 166 ASP A CA 1
ATOM 1302 C C . ASP A 1 166 ? 1.758 -6.121 5.444 1.00 96.25 166 ASP A C 1
ATOM 1304 O O . ASP A 1 166 ? 0.978 -7.003 5.059 1.00 96.25 166 ASP A O 1
ATOM 1308 N N . PRO A 1 167 ? 2.119 -5.136 4.600 1.00 96.75 167 PRO A N 1
ATOM 1309 C CA . PRO A 1 167 ? 1.507 -4.921 3.285 1.00 96.75 167 PRO A CA 1
ATOM 1310 C C . PRO A 1 167 ? 1.785 -6.050 2.282 1.00 96.75 167 PRO A C 1
ATOM 1312 O O . PRO A 1 167 ? 1.047 -6.240 1.308 1.00 96.75 167 PRO A O 1
ATOM 1315 N N . SER A 1 168 ? 2.843 -6.836 2.508 1.00 97.00 168 SER A N 1
ATOM 1316 C CA . SER A 1 168 ? 3.200 -7.970 1.652 1.00 97.00 168 SER A CA 1
ATOM 1317 C C . SER A 1 168 ? 2.187 -9.121 1.756 1.00 97.00 168 SER A C 1
ATOM 1319 O O . SER A 1 168 ? 1.952 -9.824 0.771 1.00 97.00 168 SER A O 1
ATOM 1321 N N . ALA A 1 169 ? 1.525 -9.289 2.911 1.00 97.94 169 ALA A N 1
ATOM 1322 C CA . ALA A 1 169 ? 0.390 -10.203 3.059 1.00 97.94 169 ALA A CA 1
ATOM 1323 C C . ALA A 1 169 ? -0.787 -9.785 2.165 1.00 97.94 169 ALA A C 1
ATOM 1325 O O . ALA A 1 169 ? -1.227 -10.577 1.327 1.00 97.94 169 ALA A O 1
ATOM 1326 N N . ALA A 1 170 ? -1.243 -8.535 2.293 1.00 97.75 170 ALA A N 1
ATOM 1327 C CA . ALA A 1 170 ? -2.352 -7.992 1.509 1.00 97.75 170 ALA A CA 1
ATOM 1328 C C . ALA A 1 170 ? -2.071 -8.028 -0.004 1.00 97.75 170 ALA A C 1
ATOM 1330 O O . ALA A 1 170 ? -2.933 -8.428 -0.792 1.00 97.75 170 ALA A O 1
ATOM 1331 N N . THR A 1 171 ? -0.843 -7.693 -0.409 1.00 98.50 171 THR A N 1
ATOM 1332 C CA . THR A 1 171 ? -0.406 -7.700 -1.813 1.00 98.50 171 THR A CA 1
ATOM 1333 C C . THR A 1 171 ? -0.464 -9.097 -2.434 1.00 98.50 171 THR A C 1
ATOM 1335 O O . THR A 1 171 ? -1.117 -9.290 -3.462 1.00 98.50 171 THR A O 1
ATOM 1338 N N . LEU A 1 172 ? 0.173 -10.101 -1.817 1.00 98.69 172 LEU A N 1
ATOM 1339 C CA . LEU A 1 172 ? 0.214 -11.450 -2.394 1.00 98.69 172 LEU A CA 1
ATOM 1340 C C . LEU A 1 172 ? -1.148 -12.158 -2.324 1.00 98.69 172 LEU A C 1
ATOM 1342 O O . LEU A 1 172 ? -1.511 -12.861 -3.270 1.00 98.69 172 LEU A O 1
ATOM 1346 N N . ALA A 1 173 ? -1.929 -11.928 -1.264 1.00 98.56 173 ALA A N 1
ATOM 1347 C CA . ALA A 1 173 ? -3.309 -12.402 -1.178 1.00 98.56 173 ALA A CA 1
ATOM 1348 C C . ALA A 1 173 ? -4.180 -11.816 -2.303 1.00 98.56 173 ALA A C 1
ATOM 1350 O O . ALA A 1 173 ? -4.922 -12.554 -2.952 1.00 98.56 173 ALA A O 1
ATOM 1351 N N . THR A 1 174 ? -4.035 -10.516 -2.590 1.00 98.31 174 THR A N 1
ATOM 1352 C CA . THR A 1 174 ? -4.727 -9.831 -3.695 1.00 98.31 174 THR A CA 1
ATOM 1353 C C . THR A 1 174 ? -4.346 -10.430 -5.046 1.00 98.31 174 THR A C 1
ATOM 1355 O O . THR A 1 174 ? -5.224 -10.840 -5.804 1.00 98.31 174 THR A O 1
ATOM 1358 N N . PHE A 1 175 ? -3.049 -10.566 -5.339 1.00 98.56 175 PHE A N 1
ATOM 1359 C CA . PHE A 1 175 ? -2.576 -11.209 -6.568 1.00 98.56 175 PHE A CA 1
ATOM 1360 C C . PHE A 1 175 ? -3.138 -12.630 -6.728 1.00 98.56 175 PHE A C 1
ATOM 1362 O O . PHE A 1 175 ? -3.622 -12.995 -7.804 1.00 98.56 175 PHE A O 1
ATOM 1369 N N . TYR A 1 176 ? -3.143 -13.427 -5.656 1.00 98.50 176 TYR A N 1
ATOM 1370 C CA . TYR A 1 176 ? -3.692 -14.778 -5.701 1.00 98.50 176 TYR A CA 1
ATOM 1371 C C . TYR A 1 176 ? -5.221 -14.785 -5.895 1.00 98.50 176 TYR A C 1
ATOM 1373 O O . TYR A 1 176 ? -5.729 -15.565 -6.706 1.00 98.50 176 TYR A O 1
ATOM 1381 N N . ALA A 1 177 ? -5.969 -13.894 -5.243 1.00 97.56 177 ALA A N 1
ATOM 1382 C CA . ALA A 1 177 ? -7.406 -13.741 -5.477 1.00 97.56 177 ALA A CA 1
ATOM 1383 C C . ALA A 1 177 ? -7.718 -13.334 -6.933 1.00 97.56 177 ALA A C 1
ATOM 1385 O O . ALA A 1 177 ? -8.654 -13.855 -7.533 1.00 97.56 177 ALA A O 1
ATOM 1386 N N . MET A 1 178 ? -6.879 -12.487 -7.538 1.00 96.75 178 MET A N 1
ATOM 1387 C CA . MET A 1 178 ? -7.025 -11.981 -8.913 1.00 96.75 178 MET A CA 1
ATOM 1388 C C . MET A 1 178 ? -6.428 -12.902 -9.997 1.00 96.75 178 MET A C 1
ATOM 1390 O O . MET A 1 178 ? -6.231 -12.484 -11.135 1.00 96.75 178 MET A O 1
ATOM 1394 N N . GLY A 1 179 ? -6.142 -14.168 -9.673 1.00 95.88 179 GLY A N 1
ATOM 1395 C CA . GLY A 1 179 ? -5.735 -15.179 -10.660 1.00 95.88 179 GLY A CA 1
ATOM 1396 C C . GLY A 1 179 ? -4.250 -15.186 -11.052 1.00 95.88 179 GLY A C 1
ATOM 1397 O O . GLY A 1 179 ? -3.860 -15.974 -11.913 1.00 95.88 179 GLY A O 1
ATOM 1398 N N . VAL A 1 180 ? -3.390 -14.387 -10.412 1.00 97.31 180 VAL A N 1
ATOM 1399 C CA . VAL A 1 180 ? -1.933 -14.433 -10.633 1.00 97.31 180 VAL A CA 1
ATOM 1400 C C . VAL A 1 180 ? -1.371 -15.744 -10.069 1.00 97.31 180 VAL A C 1
ATOM 1402 O O . VAL A 1 180 ? -1.605 -16.079 -8.906 1.00 97.31 180 VAL A O 1
ATOM 1405 N N . ARG A 1 181 ? -0.655 -16.525 -10.888 1.00 94.19 181 ARG A N 1
ATOM 1406 C CA . ARG A 1 181 ? -0.152 -17.868 -10.516 1.00 94.19 181 ARG A CA 1
ATOM 1407 C C . ARG A 1 181 ? 1.308 -18.140 -10.901 1.00 94.19 181 ARG A C 1
ATOM 1409 O O . ARG A 1 181 ? 1.824 -19.187 -10.533 1.00 94.19 181 ARG A O 1
ATOM 1416 N N . ASN A 1 182 ? 1.988 -17.237 -11.613 1.00 96.81 182 ASN A N 1
ATOM 1417 C CA . ASN A 1 182 ? 3.383 -17.422 -12.046 1.00 96.81 182 ASN A CA 1
ATOM 1418 C C . ASN A 1 182 ? 4.411 -17.076 -10.950 1.00 96.81 182 ASN A C 1
ATOM 1420 O O . ASN A 1 182 ? 5.350 -16.327 -11.187 1.00 96.81 182 ASN A O 1
ATOM 1424 N N . PHE A 1 183 ? 4.209 -17.617 -9.749 1.00 98.44 183 PHE A N 1
ATOM 1425 C CA . PHE A 1 183 ? 5.134 -17.554 -8.616 1.00 98.44 183 PHE A CA 1
ATOM 1426 C C . PHE A 1 183 ? 4.939 -18.786 -7.725 1.00 98.44 183 PHE A C 1
ATOM 1428 O O . PHE A 1 183 ? 3.915 -19.469 -7.818 1.00 98.44 183 PHE A O 1
ATOM 1435 N N . ASP A 1 184 ? 5.891 -19.066 -6.836 1.00 98.56 184 ASP A N 1
ATOM 1436 C CA . ASP A 1 184 ? 5.772 -20.110 -5.812 1.00 98.56 184 ASP A CA 1
ATOM 1437 C C . ASP A 1 184 ? 4.747 -19.703 -4.736 1.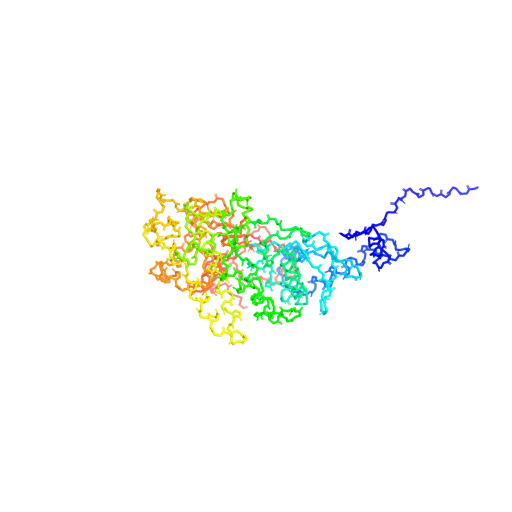00 98.56 184 ASP A C 1
ATOM 1439 O O . ASP A 1 184 ? 5.081 -19.299 -3.624 1.00 98.56 184 ASP A O 1
ATOM 1443 N N . ALA A 1 185 ? 3.461 -19.786 -5.085 1.00 98.38 185 ALA A N 1
ATOM 1444 C CA . ALA A 1 185 ? 2.361 -19.373 -4.222 1.00 98.38 185 ALA A CA 1
ATOM 1445 C C . ALA A 1 185 ? 2.259 -20.214 -2.940 1.00 98.38 185 ALA A C 1
ATOM 1447 O O . ALA A 1 185 ? 1.836 -19.697 -1.907 1.00 98.38 185 ALA A O 1
ATOM 1448 N N . LYS A 1 186 ? 2.672 -21.490 -2.980 1.00 98.44 186 LYS A N 1
ATOM 1449 C CA . LYS A 1 186 ? 2.687 -22.350 -1.791 1.00 98.44 186 LYS A CA 1
ATOM 1450 C C . LYS A 1 186 ? 3.808 -21.930 -0.839 1.00 98.44 186 LYS A C 1
ATOM 1452 O O . LYS A 1 186 ? 3.526 -21.676 0.328 1.00 98.44 186 LYS A O 1
ATOM 1457 N N . GLY A 1 187 ? 5.045 -21.839 -1.328 1.00 98.38 187 GLY A N 1
ATOM 1458 C CA . GLY A 1 187 ? 6.204 -21.439 -0.531 1.00 98.38 187 GLY A CA 1
ATOM 1459 C C . GLY A 1 187 ? 6.114 -19.994 -0.044 1.00 98.38 187 GLY A C 1
ATOM 1460 O O . GLY A 1 187 ? 6.525 -19.707 1.080 1.00 98.38 187 GLY A O 1
ATOM 1461 N N . ALA A 1 188 ? 5.502 -19.106 -0.836 1.00 98.56 188 ALA A N 1
ATOM 1462 C CA . ALA A 1 188 ? 5.118 -17.775 -0.390 1.00 98.56 188 ALA A CA 1
ATOM 1463 C C . ALA A 1 188 ? 4.151 -17.864 0.794 1.00 98.56 188 ALA A C 1
ATOM 1465 O O . ALA A 1 188 ? 4.530 -17.439 1.881 1.00 98.56 188 ALA A O 1
ATOM 1466 N N . PHE A 1 189 ? 2.963 -18.464 0.632 1.00 98.75 189 PHE A N 1
ATOM 1467 C CA . PHE A 1 189 ? 1.975 -18.572 1.714 1.00 98.75 189 PHE A CA 1
ATOM 1468 C C . PHE A 1 189 ? 2.563 -19.200 2.987 1.00 98.75 189 PHE A C 1
ATOM 1470 O O . PHE A 1 189 ? 2.408 -18.632 4.063 1.00 98.75 189 PHE A O 1
ATOM 1477 N N . ASP A 1 190 ? 3.298 -20.312 2.872 1.00 98.62 190 ASP A N 1
ATOM 1478 C CA . ASP A 1 190 ? 3.935 -20.977 4.019 1.00 98.62 190 ASP A CA 1
ATOM 1479 C C . ASP A 1 190 ? 4.927 -20.044 4.748 1.00 98.62 190 ASP A C 1
ATOM 1481 O O . ASP A 1 190 ? 5.008 -20.051 5.978 1.00 98.62 190 ASP A O 1
ATOM 1485 N N . SER A 1 191 ? 5.659 -19.201 4.008 1.00 98.00 191 SER A N 1
ATOM 1486 C CA . SER A 1 191 ? 6.538 -18.181 4.591 1.00 98.00 191 SER A CA 1
ATOM 1487 C C . SER A 1 191 ? 5.767 -17.015 5.215 1.00 98.00 191 SER A C 1
ATOM 1489 O O . SER A 1 191 ? 6.186 -16.536 6.268 1.00 98.00 191 SER A O 1
ATOM 1491 N N . ARG A 1 192 ? 4.671 -16.553 4.591 1.00 97.50 192 ARG A N 1
ATOM 1492 C CA . ARG A 1 192 ? 3.822 -15.466 5.111 1.00 97.50 192 ARG A CA 1
ATOM 1493 C C . ARG A 1 192 ? 3.104 -15.888 6.398 1.00 97.50 192 ARG A C 1
ATOM 1495 O O . ARG A 1 192 ? 3.119 -15.146 7.371 1.00 97.50 192 ARG A O 1
ATOM 1502 N N . TYR A 1 193 ? 2.539 -17.098 6.429 1.00 98.06 193 TYR A N 1
ATOM 1503 C CA . TYR A 1 193 ? 1.874 -17.658 7.609 1.00 98.06 193 TYR A CA 1
ATOM 1504 C C . TYR A 1 193 ? 2.849 -17.814 8.781 1.00 98.06 193 TYR A C 1
ATOM 1506 O O . TYR A 1 193 ? 2.530 -17.389 9.889 1.00 98.06 193 TYR A O 1
ATOM 1514 N N . ARG A 1 194 ? 4.074 -18.319 8.544 1.00 96.56 194 ARG A N 1
ATOM 1515 C CA . ARG A 1 194 ? 5.122 -18.352 9.582 1.00 96.56 194 ARG A CA 1
ATOM 1516 C C . ARG A 1 194 ? 5.433 -16.954 10.116 1.00 96.56 194 ARG A C 1
ATOM 1518 O O . ARG A 1 194 ? 5.486 -16.782 11.324 1.00 96.56 194 ARG A O 1
ATOM 1525 N N . GLN A 1 195 ? 5.603 -15.965 9.241 1.00 93.56 195 GLN A N 1
ATOM 1526 C CA . GLN A 1 195 ? 5.846 -14.578 9.653 1.00 93.56 195 GLN A CA 1
ATOM 1527 C C . GLN A 1 195 ? 4.702 -13.976 10.479 1.00 93.56 195 GLN A C 1
ATOM 1529 O O . GLN A 1 195 ? 4.951 -13.188 11.379 1.00 93.56 195 GLN A O 1
ATOM 1534 N N . ALA A 1 196 ? 3.454 -14.362 10.211 1.00 96.38 196 ALA A N 1
ATOM 1535 C CA . ALA A 1 196 ? 2.309 -13.914 10.996 1.00 96.38 196 ALA A CA 1
ATOM 1536 C C . ALA A 1 196 ? 2.149 -14.659 12.339 1.00 96.38 196 ALA A C 1
ATOM 1538 O O . ALA A 1 196 ? 1.367 -14.211 13.173 1.00 96.38 196 ALA A O 1
ATOM 1539 N N . THR A 1 197 ? 2.822 -15.795 12.570 1.00 96.44 197 THR A N 1
ATOM 1540 C CA . THR A 1 197 ? 2.555 -16.696 13.719 1.00 96.44 197 THR A CA 1
ATOM 1541 C C . THR A 1 197 ? 3.764 -17.013 14.599 1.00 96.44 197 THR A C 1
ATOM 1543 O O . THR A 1 197 ? 3.581 -17.426 15.742 1.00 96.44 197 THR A O 1
ATOM 1546 N N . ALA A 1 198 ? 4.990 -16.812 14.113 1.00 95.12 198 ALA A N 1
ATOM 1547 C CA . ALA A 1 198 ? 6.223 -17.077 14.846 1.00 95.12 198 ALA A CA 1
ATOM 1548 C C . ALA A 1 198 ? 6.967 -15.758 15.133 1.00 95.12 198 ALA A C 1
ATOM 1550 O O . ALA A 1 198 ? 7.510 -15.164 14.198 1.00 95.12 198 ALA A O 1
ATOM 1551 N N . PRO A 1 199 ? 7.021 -15.293 16.398 1.00 93.38 199 PRO A N 1
ATOM 1552 C CA . PRO A 1 199 ? 7.776 -14.099 16.771 1.00 93.38 199 PRO A CA 1
ATOM 1553 C C . PRO A 1 199 ? 9.253 -14.172 16.367 1.00 93.38 199 PRO A C 1
ATOM 1555 O O . PRO A 1 199 ? 9.921 -15.186 16.577 1.00 93.38 199 PRO A O 1
ATOM 1558 N N . HIS A 1 200 ? 9.768 -13.076 15.807 1.00 89.62 200 HIS A N 1
ATOM 1559 C CA . HIS A 1 200 ? 11.188 -12.924 15.490 1.00 89.62 200 HIS A CA 1
ATOM 1560 C C . HIS A 1 200 ? 11.978 -12.499 16.743 1.00 89.62 200 HIS A C 1
ATOM 1562 O O . HIS A 1 200 ? 11.442 -11.707 17.522 1.00 89.62 200 HIS A O 1
ATOM 1568 N N . PRO A 1 201 ? 13.240 -12.938 16.939 1.00 87.38 201 PRO A N 1
ATOM 1569 C CA . PRO A 1 201 ? 14.075 -12.481 18.057 1.00 87.38 201 PRO A CA 1
ATOM 1570 C C . PRO A 1 201 ? 14.212 -10.954 18.125 1.00 87.38 201 PRO A C 1
ATOM 1572 O O . PRO A 1 201 ? 14.070 -10.368 19.193 1.00 87.38 201 PRO A O 1
ATOM 1575 N N . ASP A 1 202 ? 14.377 -10.306 16.968 1.00 86.69 202 ASP A N 1
ATOM 1576 C CA . ASP A 1 202 ? 14.475 -8.842 16.856 1.00 86.69 202 ASP A CA 1
ATOM 1577 C C . ASP A 1 202 ? 13.113 -8.129 16.934 1.00 86.69 202 ASP A C 1
ATOM 1579 O O . ASP A 1 202 ? 13.031 -6.926 16.717 1.00 86.69 202 ASP A O 1
ATOM 1583 N N . GLY A 1 203 ? 12.023 -8.842 17.244 1.00 87.69 203 GLY A N 1
ATOM 1584 C CA . GLY A 1 203 ? 10.685 -8.255 17.348 1.00 87.69 203 GLY A CA 1
ATOM 1585 C C . GLY A 1 203 ? 10.551 -7.196 18.447 1.00 87.69 203 GLY A C 1
ATOM 1586 O O . GLY A 1 203 ? 9.564 -6.468 18.445 1.00 87.69 203 GLY A O 1
ATOM 1587 N N . LEU A 1 204 ? 11.517 -7.103 19.368 1.00 93.00 204 LEU A N 1
ATOM 1588 C CA . LEU A 1 204 ? 11.592 -6.077 20.418 1.00 93.00 204 LEU A CA 1
ATOM 1589 C C . LEU A 1 204 ? 12.666 -5.007 20.139 1.00 93.00 204 LEU A C 1
ATOM 1591 O O . LEU A 1 204 ? 13.153 -4.354 21.059 1.00 93.00 204 LEU A O 1
ATOM 1595 N N . SER A 1 205 ? 13.104 -4.882 18.884 1.00 93.06 205 SER A N 1
ATOM 1596 C CA . SER A 1 205 ? 14.108 -3.904 18.468 1.00 93.06 205 SER A CA 1
ATOM 1597 C C . SER A 1 205 ? 13.465 -2.550 18.173 1.00 93.06 205 SER A C 1
ATOM 1599 O O . SER A 1 205 ? 12.669 -2.430 17.247 1.00 93.06 205 SER A O 1
ATOM 1601 N N . ASP A 1 206 ? 13.889 -1.505 18.884 1.00 94.06 206 ASP A N 1
ATOM 1602 C CA . ASP A 1 206 ? 13.551 -0.109 18.555 1.00 94.06 206 ASP A CA 1
ATOM 1603 C C . ASP A 1 206 ? 14.446 0.482 17.448 1.00 94.06 206 ASP A C 1
ATOM 1605 O O . ASP A 1 206 ? 14.407 1.684 17.164 1.00 94.06 206 ASP A O 1
ATOM 1609 N N . LYS A 1 207 ? 15.304 -0.329 16.815 1.00 94.19 207 LYS A N 1
ATOM 1610 C CA . LYS A 1 207 ? 16.212 0.157 15.773 1.00 94.19 207 LYS A CA 1
ATOM 1611 C C . LYS A 1 207 ? 15.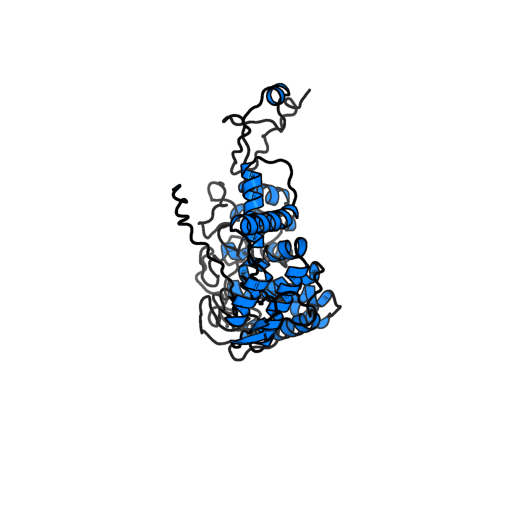408 0.666 14.575 1.00 94.19 207 LYS A C 1
ATOM 1613 O O . LYS A 1 207 ? 14.550 -0.030 14.043 1.00 94.19 207 LYS A O 1
ATOM 1618 N N . GLY A 1 208 ? 15.688 1.911 14.189 1.00 92.94 208 GLY A N 1
ATOM 1619 C CA . GLY A 1 208 ? 14.957 2.635 13.148 1.00 92.94 208 GLY A CA 1
ATOM 1620 C C . GLY A 1 208 ? 13.579 3.165 13.574 1.00 92.94 208 GLY A C 1
ATOM 1621 O O . GLY A 1 208 ? 12.910 3.807 12.768 1.00 92.94 208 GLY A O 1
ATOM 1622 N N . CYS A 1 209 ? 13.129 2.957 14.814 1.00 92.81 209 CYS A N 1
ATOM 1623 C CA . CYS A 1 209 ? 11.866 3.532 15.270 1.00 92.81 209 CYS A CA 1
ATOM 1624 C C . CYS A 1 209 ? 11.962 5.043 15.579 1.00 92.81 209 CYS A C 1
ATOM 1626 O O . CYS A 1 209 ? 12.995 5.509 16.064 1.00 92.81 209 CYS A O 1
ATOM 1628 N N . PRO A 1 210 ? 10.866 5.806 15.383 1.00 91.12 210 PRO A N 1
ATOM 1629 C CA . PRO A 1 210 ? 9.646 5.421 14.672 1.00 91.12 210 PRO A CA 1
ATOM 1630 C C . PRO A 1 210 ? 9.835 5.459 13.145 1.00 91.12 210 PRO A C 1
ATOM 1632 O O . PRO A 1 210 ? 10.643 6.214 12.611 1.00 91.12 210 PRO A O 1
ATOM 1635 N N . GLY A 1 211 ? 9.030 4.675 12.430 1.00 90.94 211 GLY A N 1
ATOM 1636 C CA . GLY A 1 211 ? 8.881 4.777 10.974 1.00 90.94 211 GLY A CA 1
ATOM 1637 C C . GLY A 1 211 ? 9.890 4.026 10.109 1.00 90.94 211 GLY A C 1
ATOM 1638 O O . GLY A 1 211 ? 9.603 3.857 8.929 1.00 90.94 211 GLY A O 1
ATOM 1639 N N . GLN A 1 212 ? 10.990 3.515 10.670 1.00 94.38 212 GLN A N 1
ATOM 1640 C CA . GLN A 1 212 ? 11.884 2.510 10.065 1.00 94.38 212 GLN A CA 1
ATOM 1641 C C . GLN A 1 212 ? 12.129 1.314 11.011 1.00 94.38 212 GLN A C 1
ATOM 1643 O O . GLN A 1 212 ? 13.202 0.718 11.006 1.00 94.38 212 GLN A O 1
ATOM 1648 N N . CYS A 1 213 ? 11.148 0.982 11.856 1.00 92.50 213 CYS A N 1
ATOM 1649 C CA . CYS A 1 213 ? 11.255 -0.052 12.892 1.00 92.50 213 CYS A CA 1
ATOM 1650 C C . CYS A 1 213 ? 11.640 -1.429 12.329 1.00 92.50 213 CYS A C 1
ATOM 1652 O O . CYS A 1 213 ? 10.934 -1.968 11.478 1.00 92.50 213 CYS A O 1
ATOM 1654 N N . GLU A 1 214 ? 12.730 -2.025 12.806 1.00 88.88 214 GLU A N 1
ATOM 1655 C CA . GLU A 1 214 ? 13.192 -3.329 12.318 1.00 88.88 214 GLU A CA 1
ATOM 1656 C C . GLU A 1 214 ? 12.220 -4.491 12.602 1.00 88.88 214 GLU A C 1
ATOM 1658 O O . GLU A 1 214 ? 11.400 -4.466 13.516 1.00 88.88 214 GLU A O 1
ATOM 1663 N N . GLY A 1 215 ? 12.325 -5.545 11.785 1.00 79.94 215 GLY A N 1
ATOM 1664 C CA . GLY A 1 215 ? 11.395 -6.678 11.790 1.00 79.94 215 GLY A CA 1
ATOM 1665 C C . GLY A 1 215 ? 10.154 -6.429 10.926 1.00 79.94 215 GLY A C 1
ATOM 1666 O O . GLY A 1 215 ? 9.786 -5.292 10.647 1.00 79.94 215 GLY A O 1
ATOM 1667 N N . GLN A 1 216 ? 9.510 -7.498 10.443 1.00 81.44 216 GLN A N 1
ATOM 1668 C CA . GLN A 1 216 ? 8.335 -7.379 9.562 1.00 81.44 216 GLN A CA 1
ATOM 1669 C C . GLN A 1 216 ? 7.084 -6.926 10.327 1.00 81.44 216 GLN A C 1
ATOM 1671 O O . GLN A 1 216 ? 6.404 -6.012 9.876 1.00 81.44 216 GLN A O 1
ATOM 1676 N N . ARG A 1 217 ? 6.803 -7.578 11.462 1.00 92.06 217 ARG A N 1
ATOM 1677 C CA . ARG A 1 217 ? 5.748 -7.231 12.423 1.00 92.06 217 ARG A CA 1
ATOM 1678 C C . ARG A 1 217 ? 6.400 -7.017 13.789 1.00 92.06 217 ARG A C 1
ATOM 1680 O O . ARG A 1 217 ? 6.627 -7.999 14.509 1.00 92.06 217 ARG A O 1
ATOM 1687 N N . PRO A 1 218 ? 6.807 -5.785 14.119 1.00 91.69 218 PRO A N 1
ATOM 1688 C CA . PRO A 1 218 ? 7.409 -5.496 15.411 1.00 91.69 218 PRO A CA 1
ATOM 1689 C C . PRO A 1 218 ? 6.420 -5.779 16.550 1.00 91.69 218 PRO A C 1
ATOM 1691 O O . PRO A 1 218 ? 5.217 -5.573 16.419 1.00 91.69 218 PRO A O 1
ATOM 1694 N N . GLY A 1 219 ? 6.910 -6.299 17.672 1.00 93.00 219 GLY A N 1
ATOM 1695 C CA . GLY A 1 219 ? 6.079 -6.664 18.820 1.00 93.00 219 GLY A CA 1
ATOM 1696 C C . GLY A 1 219 ? 5.109 -7.831 18.580 1.00 93.00 219 GLY A C 1
ATOM 1697 O O . GLY A 1 219 ? 4.139 -7.957 19.324 1.00 93.00 219 GLY A O 1
ATOM 1698 N N . LEU A 1 220 ? 5.329 -8.699 17.575 1.00 95.62 220 LEU A N 1
ATOM 1699 C CA . LEU A 1 220 ? 4.393 -9.790 17.243 1.00 95.62 220 LEU A CA 1
ATOM 1700 C C . LEU A 1 220 ? 4.039 -10.686 18.447 1.00 95.62 220 LEU A C 1
ATOM 1702 O O . LEU A 1 220 ? 2.891 -11.104 18.579 1.00 95.62 220 LEU A O 1
ATOM 1706 N N . ALA A 1 221 ? 4.990 -10.963 19.347 1.00 95.31 221 ALA A N 1
ATOM 1707 C CA . ALA A 1 221 ? 4.717 -11.721 20.571 1.00 95.31 221 ALA A CA 1
ATOM 1708 C C . ALA A 1 221 ? 3.668 -11.018 21.451 1.00 95.31 221 ALA A C 1
ATOM 1710 O O . ALA A 1 221 ? 2.678 -11.636 21.844 1.00 95.31 221 ALA A O 1
ATOM 1711 N N . GLN A 1 222 ? 3.835 -9.712 21.693 1.00 94.81 222 GLN A N 1
ATOM 1712 C CA . GLN A 1 222 ? 2.853 -8.898 22.400 1.00 94.81 222 GLN A CA 1
ATOM 1713 C C . GLN A 1 222 ? 1.519 -8.879 21.655 1.00 94.81 222 GLN A C 1
ATOM 1715 O O . GLN A 1 222 ? 0.499 -9.153 22.281 1.00 94.81 222 GLN A O 1
ATOM 1720 N N . TYR A 1 223 ? 1.522 -8.608 20.344 1.00 96.88 223 TYR A N 1
ATOM 1721 C CA . TYR A 1 223 ? 0.312 -8.527 19.519 1.00 96.88 223 TYR A CA 1
ATOM 1722 C C . TYR A 1 223 ? -0.539 -9.800 19.602 1.00 96.88 223 TYR A C 1
ATOM 1724 O O . TYR A 1 223 ? -1.752 -9.709 19.786 1.00 96.88 223 TYR A O 1
ATOM 1732 N N . LEU A 1 224 ? 0.080 -10.984 19.529 1.00 97.12 224 LEU A N 1
ATOM 1733 C CA . LEU A 1 224 ? -0.625 -12.266 19.645 1.00 97.12 224 LEU A CA 1
ATOM 1734 C C . LEU A 1 224 ? -1.224 -12.487 21.045 1.00 97.12 224 LEU A C 1
ATOM 1736 O O . LEU A 1 224 ? -2.301 -13.071 21.166 1.00 97.12 224 LEU A O 1
ATOM 1740 N N . GLU A 1 225 ? -0.559 -12.004 22.096 1.00 96.50 225 GLU A N 1
ATOM 1741 C CA . GLU A 1 225 ? -1.005 -12.151 23.485 1.00 96.50 225 GLU A CA 1
ATOM 1742 C C . GLU A 1 225 ? -2.109 -11.149 23.866 1.00 96.50 225 GLU A C 1
ATOM 1744 O O . GLU A 1 225 ? -3.175 -11.558 24.329 1.00 96.50 225 GLU A O 1
ATOM 1749 N N . SER A 1 226 ? -1.900 -9.843 23.641 1.00 97.00 226 SER A N 1
ATOM 1750 C CA . SER A 1 226 ? -2.891 -8.803 23.963 1.00 97.00 226 SER A CA 1
ATOM 1751 C C . SER A 1 226 ? -3.995 -8.670 22.916 1.00 97.00 226 SER A C 1
ATOM 1753 O O . SER A 1 226 ? -5.040 -8.098 23.216 1.00 97.00 226 SER A O 1
ATOM 1755 N N . ARG A 1 227 ? -3.807 -9.226 21.710 1.00 97.94 227 ARG A N 1
ATOM 1756 C CA . ARG A 1 227 ? -4.703 -9.082 20.544 1.00 97.94 227 ARG A CA 1
ATOM 1757 C C . ARG A 1 227 ? -4.788 -7.649 20.005 1.00 97.94 227 ARG A C 1
ATOM 1759 O O . ARG A 1 227 ? -5.780 -7.257 19.397 1.00 97.94 227 ARG A O 1
ATOM 1766 N N . TYR A 1 228 ? -3.756 -6.862 20.276 1.00 98.31 228 TYR A N 1
ATOM 1767 C CA . TYR A 1 228 ? -3.493 -5.524 19.750 1.00 98.31 228 TYR A CA 1
ATOM 1768 C C . TYR A 1 228 ? -2.039 -5.163 20.062 1.00 98.31 228 TYR A C 1
ATOM 1770 O O . TYR A 1 228 ? -1.455 -5.689 21.016 1.00 98.31 228 TYR A O 1
ATOM 1778 N N . ALA A 1 229 ? -1.472 -4.246 19.286 1.00 97.62 229 ALA A N 1
ATOM 1779 C CA . ALA A 1 229 ? -0.181 -3.638 19.563 1.00 97.62 229 ALA A CA 1
ATOM 1780 C C . ALA A 1 229 ? -0.353 -2.552 20.644 1.00 97.62 229 ALA A C 1
ATOM 1782 O O . ALA A 1 229 ? -1.029 -1.543 20.433 1.00 97.62 229 ALA A O 1
ATOM 1783 N N . ALA A 1 230 ? 0.204 -2.793 21.832 1.00 97.12 230 ALA A N 1
ATOM 1784 C CA . ALA A 1 230 ? 0.089 -1.896 22.981 1.00 97.12 230 ALA A CA 1
ATOM 1785 C C . ALA A 1 230 ? 1.009 -0.673 22.832 1.00 97.12 230 ALA A C 1
ATOM 1787 O O . ALA A 1 230 ? 2.169 -0.818 22.474 1.00 97.12 230 ALA A O 1
ATOM 1788 N N . GLN A 1 231 ? 0.511 0.531 23.109 1.00 96.62 231 GLN A N 1
ATOM 1789 C CA . GLN A 1 231 ? 1.176 1.800 22.789 1.00 96.62 231 GLN A CA 1
ATOM 1790 C C . GLN A 1 231 ? 2.418 2.113 23.633 1.00 96.62 231 GLN A C 1
ATOM 1792 O O . GLN A 1 231 ? 3.324 2.796 23.162 1.00 96.62 231 GLN A O 1
ATOM 1797 N N . ASP A 1 232 ? 2.429 1.657 24.878 1.00 95.50 232 ASP A N 1
ATOM 1798 C CA . ASP A 1 232 ? 3.514 1.768 25.860 1.00 95.50 232 ASP A CA 1
ATOM 1799 C C . ASP A 1 232 ? 4.594 0.686 25.695 1.00 95.50 232 ASP A C 1
ATOM 1801 O O . ASP A 1 232 ? 5.669 0.798 26.277 1.00 95.50 232 ASP A O 1
ATOM 1805 N N . ALA A 1 233 ? 4.313 -0.344 24.893 1.00 92.81 233 ALA A N 1
ATOM 1806 C CA . ALA A 1 233 ? 5.193 -1.477 24.621 1.00 92.81 233 ALA A CA 1
ATOM 1807 C C . ALA A 1 233 ? 5.311 -1.781 23.112 1.00 92.81 233 ALA A C 1
ATOM 1809 O O . ALA A 1 233 ? 5.579 -2.923 22.731 1.00 92.81 233 ALA A O 1
ATOM 1810 N N . CYS A 1 234 ? 5.067 -0.787 22.245 1.00 89.44 234 CYS A N 1
ATOM 1811 C CA . CYS A 1 234 ? 5.179 -0.969 20.800 1.00 89.44 234 CYS A CA 1
ATOM 1812 C C . CYS A 1 234 ? 6.578 -0.620 20.314 1.00 89.44 234 CYS A C 1
ATOM 1814 O O . CYS A 1 234 ? 6.986 0.536 20.375 1.00 89.44 234 CYS A O 1
ATOM 1816 N N . HIS A 1 235 ? 7.228 -1.592 19.688 1.00 93.44 235 HIS A N 1
ATOM 1817 C CA . HIS A 1 235 ? 8.447 -1.397 18.904 1.00 93.44 235 HIS A CA 1
ATOM 1818 C C . HIS A 1 235 ? 8.094 -0.983 17.460 1.00 93.44 235 HIS A C 1
ATOM 1820 O O . HIS A 1 235 ? 8.650 -1.477 16.487 1.00 93.44 235 HIS A O 1
ATOM 1826 N N . CYS A 1 236 ? 7.072 -0.136 17.315 1.00 94.50 236 CYS A N 1
ATOM 1827 C CA . CYS A 1 236 ? 6.428 0.247 16.058 1.00 94.50 236 CYS A CA 1
ATOM 1828 C C . CYS A 1 236 ? 6.226 1.773 16.001 1.00 94.50 236 CYS A C 1
ATOM 1830 O O . CYS A 1 236 ? 6.449 2.469 16.990 1.00 94.50 236 CYS A O 1
ATOM 1832 N N . TRP A 1 237 ? 5.752 2.324 14.873 1.00 94.88 237 TRP A N 1
ATOM 1833 C CA . TRP A 1 237 ? 5.410 3.760 14.810 1.00 94.88 237 TRP A CA 1
ATOM 1834 C C . TRP A 1 237 ? 4.279 4.108 15.794 1.00 94.88 237 TRP A C 1
ATOM 1836 O O . TRP A 1 237 ? 4.346 5.105 16.511 1.00 94.88 237 TRP A O 1
ATOM 1846 N N . GLY A 1 238 ? 3.238 3.278 15.861 1.00 96.00 238 GLY A N 1
ATOM 1847 C CA . GLY A 1 238 ? 2.111 3.511 16.752 1.00 96.00 238 GLY A CA 1
ATOM 1848 C C . GLY A 1 238 ? 1.161 2.324 16.831 1.00 96.00 238 GLY A C 1
ATOM 1849 O O . GLY A 1 238 ? 0.810 1.735 15.809 1.00 96.00 238 GLY A O 1
ATOM 1850 N N . GLY A 1 239 ? 0.732 1.979 18.047 1.00 97.12 239 GLY A N 1
ATOM 1851 C CA . GLY A 1 239 ? -0.026 0.751 18.305 1.00 97.12 239 GLY A CA 1
ATOM 1852 C C . GLY A 1 239 ? -1.411 0.732 17.652 1.00 97.12 239 GLY A C 1
ATOM 1853 O O . GLY A 1 239 ? -1.936 -0.337 17.342 1.00 97.12 239 GLY A O 1
ATOM 1854 N N . GLY A 1 240 ? -1.994 1.904 17.384 1.00 97.81 240 GLY A N 1
ATOM 1855 C CA . GLY A 1 240 ? -3.265 2.043 16.674 1.00 97.81 240 GLY A CA 1
ATOM 1856 C C . GLY A 1 240 ? -3.134 1.656 15.206 1.00 97.81 240 GLY A C 1
ATOM 1857 O O . GLY A 1 240 ? -3.827 0.746 14.755 1.00 97.81 240 GLY A O 1
ATOM 1858 N N . ALA A 1 241 ? -2.212 2.302 14.486 1.00 97.44 241 ALA A N 1
ATOM 1859 C CA . ALA A 1 241 ? -1.912 1.969 13.095 1.00 97.44 241 ALA A CA 1
ATOM 1860 C C . ALA A 1 241 ? -1.445 0.514 12.944 1.00 97.44 241 ALA A C 1
ATOM 1862 O O . ALA A 1 241 ? -2.004 -0.210 12.125 1.00 97.44 241 ALA A O 1
ATOM 1863 N N . GLU A 1 242 ? -0.497 0.057 13.768 1.00 97.62 242 GLU A N 1
ATOM 1864 C CA . GLU A 1 242 ? 0.036 -1.309 13.680 1.00 97.62 242 GLU A CA 1
ATOM 1865 C C . GLU A 1 242 ? -1.072 -2.358 13.882 1.00 97.62 242 GLU A C 1
ATOM 1867 O O . GLU A 1 242 ? -1.201 -3.274 13.076 1.00 97.62 242 GLU A O 1
ATOM 1872 N N . THR A 1 243 ? -1.960 -2.178 14.874 1.00 98.56 243 THR A N 1
ATOM 1873 C CA . THR A 1 243 ? -3.099 -3.094 15.099 1.00 98.56 243 THR A CA 1
ATOM 1874 C C . THR A 1 243 ? -4.049 -3.161 13.898 1.00 98.56 243 THR A C 1
ATOM 1876 O O . THR A 1 243 ? -4.599 -4.227 13.609 1.00 98.56 243 THR A O 1
ATOM 1879 N N . LEU A 1 244 ? -4.273 -2.040 13.206 1.00 98.62 244 LEU A N 1
ATOM 1880 C CA . LEU A 1 244 ? -5.172 -1.966 12.051 1.00 98.62 244 LEU A CA 1
ATOM 1881 C C . LEU A 1 244 ? -4.550 -2.606 10.804 1.00 98.62 244 LEU A C 1
ATOM 1883 O O . LEU A 1 244 ? -5.201 -3.435 10.166 1.00 98.62 244 LEU A O 1
ATOM 1887 N N . GLU A 1 245 ? -3.294 -2.279 10.490 1.00 97.88 245 GLU A N 1
ATOM 1888 C CA . GLU A 1 245 ? -2.558 -2.864 9.361 1.00 97.88 245 GLU A CA 1
ATOM 1889 C C . GLU A 1 245 ? -2.393 -4.383 9.528 1.00 97.88 245 GLU A C 1
ATOM 1891 O O . GLU A 1 245 ? -2.6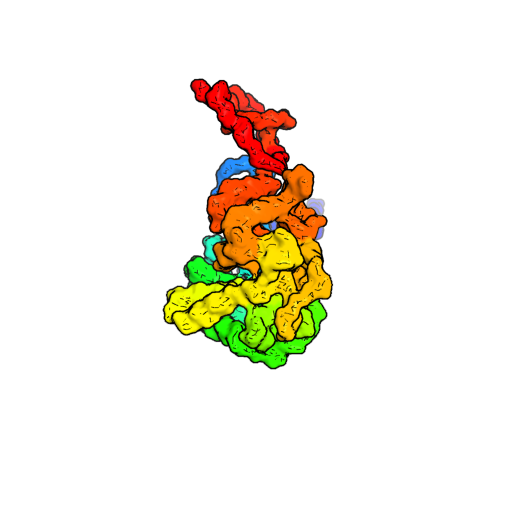59 -5.134 8.587 1.00 97.88 245 GLU A O 1
ATOM 1896 N N . ASP A 1 246 ? -2.051 -4.864 10.729 1.00 98.19 246 ASP A N 1
ATOM 1897 C CA . ASP A 1 246 ? -1.931 -6.302 10.994 1.00 98.19 246 ASP A CA 1
ATOM 1898 C C . ASP A 1 246 ? -3.281 -7.029 10.964 1.00 98.19 246 ASP A C 1
ATOM 1900 O O . ASP A 1 246 ? -3.353 -8.164 10.488 1.00 98.19 246 ASP A O 1
ATOM 1904 N N . SER A 1 247 ? -4.373 -6.372 11.376 1.00 98.69 247 SER A N 1
ATOM 1905 C CA . SER A 1 247 ? -5.731 -6.914 11.209 1.00 98.69 247 SER A CA 1
ATOM 1906 C C . SER A 1 247 ? -6.109 -7.053 9.725 1.00 98.69 247 SER A C 1
ATOM 1908 O O . SER A 1 247 ? -6.716 -8.050 9.330 1.00 98.69 247 SER A O 1
ATOM 1910 N N . VAL A 1 248 ? -5.740 -6.084 8.878 1.00 98.44 248 VAL A N 1
ATOM 1911 C CA . VAL A 1 248 ? -5.941 -6.169 7.418 1.00 98.44 248 VAL A CA 1
ATOM 1912 C C . VAL A 1 248 ? -5.081 -7.283 6.815 1.00 98.44 248 VAL A C 1
ATOM 1914 O O . VAL A 1 248 ? -5.569 -8.070 6.001 1.00 98.44 248 VAL A O 1
ATOM 1917 N N . ALA A 1 249 ? -3.817 -7.386 7.227 1.00 98.56 249 ALA A N 1
ATOM 1918 C CA . ALA A 1 249 ? -2.894 -8.413 6.760 1.00 98.56 249 ALA A CA 1
ATOM 1919 C C . ALA A 1 249 ? -3.341 -9.832 7.151 1.00 98.56 249 ALA A C 1
ATOM 1921 O O . ALA A 1 249 ? -3.272 -10.744 6.324 1.00 98.56 249 ALA A O 1
ATOM 1922 N N . ASP A 1 250 ? -3.834 -10.019 8.377 1.00 98.88 250 ASP A N 1
ATOM 1923 C CA . ASP A 1 250 ? -4.328 -11.307 8.865 1.00 98.88 250 ASP A CA 1
ATOM 1924 C C . ASP A 1 250 ? -5.597 -11.743 8.125 1.00 98.88 250 ASP A C 1
ATOM 1926 O O . ASP A 1 250 ? -5.640 -12.863 7.615 1.00 98.88 250 ASP A O 1
ATOM 1930 N N . ASP A 1 251 ? -6.587 -10.863 7.944 1.00 98.81 251 ASP A N 1
ATOM 1931 C CA . ASP A 1 251 ? -7.769 -11.198 7.137 1.00 98.81 251 ASP A CA 1
ATOM 1932 C C . ASP A 1 251 ? -7.412 -11.474 5.662 1.00 98.81 251 ASP A C 1
ATOM 1934 O O . ASP A 1 251 ? -7.949 -12.401 5.048 1.00 98.81 251 ASP A O 1
ATOM 1938 N N . ALA A 1 252 ? -6.449 -10.747 5.088 1.00 98.69 252 ALA A N 1
ATOM 1939 C CA . ALA A 1 252 ? -5.978 -11.015 3.732 1.00 98.69 252 ALA A CA 1
ATOM 1940 C C . ALA A 1 252 ? -5.317 -12.402 3.607 1.00 98.69 252 ALA A C 1
ATOM 1942 O O . ALA A 1 252 ? -5.629 -13.152 2.674 1.00 98.69 252 ALA A O 1
ATOM 1943 N N . LEU A 1 253 ? -4.461 -12.792 4.562 1.00 98.81 253 LEU A N 1
ATOM 1944 C CA . LEU A 1 253 ? -3.903 -14.148 4.615 1.00 98.81 253 LEU A CA 1
ATOM 1945 C C . LEU A 1 253 ? -4.991 -15.199 4.870 1.00 98.81 253 LEU A C 1
ATOM 1947 O O . LEU A 1 253 ? -4.931 -16.268 4.265 1.00 98.81 253 LEU A O 1
ATOM 1951 N N . ALA A 1 254 ? -6.009 -14.902 5.681 1.00 98.88 254 ALA A N 1
ATOM 1952 C CA . ALA A 1 254 ? -7.147 -15.789 5.908 1.00 98.88 254 ALA A CA 1
ATOM 1953 C C . ALA A 1 254 ? -7.930 -16.050 4.612 1.00 98.88 254 ALA A C 1
ATOM 1955 O O . ALA A 1 254 ? -8.192 -17.201 4.257 1.00 98.88 254 ALA A O 1
ATOM 1956 N N . ARG A 1 255 ? -8.255 -14.994 3.852 1.00 98.62 255 ARG A N 1
ATOM 1957 C CA . ARG A 1 255 ? -8.907 -15.112 2.536 1.00 98.62 255 ARG A CA 1
ATOM 1958 C C . ARG A 1 255 ? -8.041 -15.887 1.549 1.00 98.62 255 ARG A C 1
ATOM 1960 O O . ARG A 1 255 ? -8.573 -16.729 0.826 1.00 98.62 255 ARG A O 1
ATOM 1967 N N . TRP A 1 256 ? -6.724 -15.665 1.544 1.00 98.69 256 TRP A N 1
ATOM 1968 C CA . TRP A 1 256 ? -5.809 -16.466 0.729 1.00 98.69 256 TRP A CA 1
ATOM 1969 C C . TRP A 1 256 ? -5.834 -17.938 1.155 1.00 98.69 256 TRP A C 1
ATOM 1971 O O . TRP A 1 256 ? -6.004 -18.787 0.289 1.00 98.69 256 TRP A O 1
ATOM 1981 N N . ALA A 1 257 ? -5.763 -18.253 2.451 1.00 98.81 257 ALA A N 1
ATOM 1982 C CA . ALA A 1 257 ? -5.782 -19.618 2.985 1.00 98.81 257 ALA A CA 1
ATOM 1983 C C . ALA A 1 257 ? -7.057 -20.404 2.622 1.00 98.81 257 ALA A C 1
ATOM 1985 O O . ALA A 1 257 ? -6.986 -21.601 2.336 1.00 98.81 257 ALA A O 1
ATOM 1986 N N . ARG A 1 258 ? -8.220 -19.739 2.551 1.00 98.50 258 ARG A N 1
ATOM 1987 C CA . ARG A 1 258 ? -9.491 -20.372 2.142 1.00 98.50 258 ARG A CA 1
ATOM 1988 C C . ARG A 1 258 ? -9.456 -20.893 0.704 1.00 98.50 258 ARG A C 1
ATOM 1990 O O . ARG A 1 258 ? -9.979 -21.971 0.443 1.00 98.50 258 ARG A O 1
ATOM 1997 N N . LEU A 1 259 ? -8.823 -20.167 -0.221 1.00 97.25 259 LEU A N 1
ATOM 1998 C CA . LEU A 1 259 ? -8.844 -20.491 -1.656 1.00 97.25 259 LEU A CA 1
ATOM 1999 C C . LEU A 1 259 ? -8.217 -21.863 -2.020 1.00 97.25 259 LEU A C 1
ATOM 2001 O O . LEU A 1 259 ? -8.819 -22.567 -2.826 1.00 97.25 259 LEU A O 1
ATOM 2005 N N . PRO A 1 260 ? -7.067 -22.293 -1.456 1.00 96.19 260 PRO A N 1
ATOM 2006 C CA . PRO A 1 260 ? -6.530 -23.646 -1.600 1.00 96.19 260 PRO A CA 1
ATOM 2007 C C . PRO A 1 260 ? -7.016 -24.631 -0.513 1.00 96.19 260 PRO A C 1
ATOM 2009 O O . PRO A 1 260 ? -6.425 -25.699 -0.377 1.00 96.19 260 PRO A O 1
ATOM 2012 N N . GLY A 1 261 ? -8.042 -24.294 0.282 1.00 97.81 261 GLY A N 1
ATOM 2013 C CA . GLY A 1 261 ? -8.628 -25.204 1.280 1.00 97.81 261 GLY A CA 1
ATOM 2014 C C . GLY A 1 261 ? -7.840 -25.372 2.588 1.00 97.81 261 GLY A C 1
ATOM 2015 O O . GLY A 1 261 ? -7.975 -26.395 3.257 1.00 97.81 261 GLY A O 1
ATOM 2016 N N . ARG A 1 262 ? -7.016 -24.392 2.981 1.00 98.50 262 ARG A N 1
ATOM 2017 C CA . ARG A 1 262 ? -6.270 -24.392 4.255 1.00 98.50 262 ARG A CA 1
ATOM 2018 C C . ARG A 1 262 ? -7.127 -23.853 5.400 1.00 98.5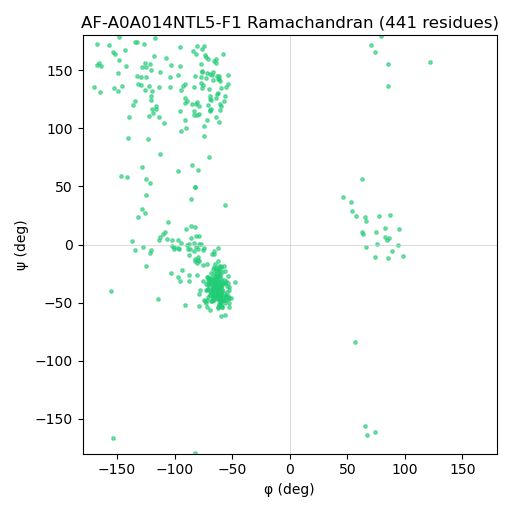0 262 ARG A C 1
ATOM 2020 O O . ARG A 1 262 ? -6.899 -22.757 5.909 1.00 98.50 262 ARG A O 1
ATOM 2027 N N . THR A 1 263 ? -8.157 -24.611 5.768 1.00 98.44 263 THR A N 1
ATOM 2028 C CA . THR A 1 263 ? -9.191 -24.169 6.718 1.00 98.44 263 THR A CA 1
ATOM 2029 C C . THR A 1 263 ? -8.626 -23.794 8.091 1.00 98.44 263 THR A C 1
ATOM 2031 O O . THR A 1 263 ? -9.020 -22.776 8.643 1.00 98.44 263 THR A O 1
ATOM 2034 N N . LYS A 1 264 ? -7.642 -24.539 8.618 1.00 98.56 264 LYS A N 1
ATOM 2035 C CA . LYS A 1 264 ? -7.047 -24.237 9.931 1.00 98.56 264 LYS A CA 1
ATOM 2036 C C . LYS A 1 264 ? -6.383 -22.855 9.947 1.00 98.56 264 LYS A C 1
ATOM 2038 O O . LYS A 1 264 ? -6.700 -22.037 10.807 1.00 98.56 264 LYS A O 1
ATOM 2043 N N . GLU A 1 265 ? -5.487 -22.593 8.996 1.00 98.75 265 GLU A N 1
ATOM 2044 C CA . GLU A 1 265 ? -4.822 -21.292 8.872 1.00 98.75 265 GLU A CA 1
ATOM 2045 C C . GLU A 1 265 ? -5.834 -20.168 8.569 1.00 98.75 265 GLU A C 1
ATOM 2047 O O . GLU A 1 265 ? -5.693 -19.054 9.069 1.00 98.75 265 GLU A O 1
ATOM 2052 N N . ALA A 1 266 ? -6.882 -20.462 7.790 1.00 98.81 266 ALA A N 1
ATOM 2053 C CA . ALA A 1 266 ? -7.953 -19.523 7.459 1.00 98.81 266 ALA A CA 1
ATOM 2054 C C . ALA A 1 266 ? -8.827 -19.102 8.651 1.00 98.81 266 ALA A C 1
ATOM 2056 O O . ALA A 1 266 ? -9.287 -17.956 8.690 1.00 98.81 266 ALA A O 1
ATOM 2057 N N . ASP A 1 267 ? -9.097 -20.012 9.582 1.00 98.62 267 ASP A N 1
ATOM 2058 C CA . ASP A 1 267 ? -9.930 -19.738 10.755 1.00 98.62 267 ASP A CA 1
ATOM 2059 C C . ASP A 1 267 ? -9.130 -18.978 11.821 1.00 98.62 267 ASP A C 1
ATOM 2061 O O . ASP A 1 267 ? -9.607 -17.979 12.361 1.00 98.62 267 ASP A O 1
ATOM 2065 N N . GLU A 1 268 ? -7.877 -19.383 12.056 1.00 98.44 268 GLU A N 1
ATOM 2066 C CA . GLU A 1 268 ? -6.953 -18.705 12.973 1.00 98.44 268 GLU A CA 1
ATOM 2067 C C . GLU A 1 268 ? -6.708 -17.244 12.564 1.00 98.44 268 GLU A C 1
ATOM 2069 O O . GLU A 1 268 ? -6.909 -16.320 13.357 1.00 98.44 268 GLU A O 1
ATOM 2074 N N . LEU A 1 269 ? -6.306 -17.021 11.310 1.00 98.69 269 LEU A N 1
ATOM 2075 C CA . LEU A 1 269 ? -6.048 -15.682 10.783 1.00 98.69 269 LEU A CA 1
ATOM 2076 C C . LEU A 1 269 ? -7.343 -14.872 10.619 1.00 98.69 269 LEU A C 1
ATOM 2078 O O . LEU A 1 269 ? -7.347 -13.664 10.845 1.00 98.69 269 LEU A O 1
ATOM 2082 N N . GLY A 1 270 ? -8.462 -15.527 10.293 1.00 98.38 270 GLY A N 1
ATOM 2083 C CA . GLY A 1 270 ? -9.763 -14.868 10.166 1.00 98.38 270 GLY A CA 1
ATOM 2084 C C . GLY A 1 270 ? -10.256 -14.283 11.491 1.00 98.38 270 GLY A C 1
ATOM 2085 O O . GLY A 1 270 ? -10.783 -13.173 11.512 1.00 98.38 270 GLY A O 1
ATOM 2086 N N . ALA A 1 271 ? -10.028 -14.982 12.608 1.00 98.25 271 ALA A N 1
ATOM 2087 C CA . ALA A 1 271 ? -10.319 -14.457 13.942 1.00 98.25 271 ALA A CA 1
ATOM 2088 C C . ALA A 1 271 ? -9.434 -13.246 14.297 1.00 98.25 271 ALA A C 1
ATOM 2090 O O . ALA A 1 271 ? -9.910 -12.279 14.897 1.00 98.25 271 ALA A O 1
ATOM 2091 N N . ARG A 1 272 ? -8.157 -13.277 13.892 1.00 98.50 272 ARG A N 1
ATOM 2092 C CA . ARG A 1 272 ? -7.200 -12.176 14.089 1.00 98.50 272 ARG A CA 1
ATOM 2093 C C . ARG A 1 272 ? -7.522 -10.942 13.249 1.00 98.50 272 ARG A C 1
ATOM 2095 O O . ARG A 1 272 ? -7.337 -9.828 13.720 1.00 98.50 272 ARG A O 1
ATOM 2102 N N . GLY A 1 273 ? -8.124 -11.114 12.073 1.00 98.38 273 GLY A N 1
ATOM 2103 C CA . GLY A 1 273 ? -8.613 -10.006 11.246 1.00 98.38 273 GLY A CA 1
ATOM 2104 C C . GLY A 1 273 ? -9.626 -9.075 11.933 1.00 98.38 273 GLY A C 1
ATOM 2105 O O . GLY A 1 273 ? -9.813 -7.934 11.504 1.00 98.38 273 GLY A O 1
ATOM 2106 N N . GLY A 1 274 ? -10.254 -9.538 13.023 1.00 98.44 274 GLY A N 1
ATOM 2107 C CA . GLY A 1 274 ? -11.143 -8.756 13.884 1.00 98.44 274 GLY A CA 1
ATOM 2108 C C . GLY A 1 274 ? -10.463 -8.008 15.042 1.00 98.44 274 GLY A C 1
ATOM 2109 O O . GLY A 1 274 ? -11.173 -7.337 15.794 1.00 98.44 274 GLY A O 1
ATOM 2110 N N . TYR A 1 275 ? -9.137 -8.106 15.215 1.00 98.69 275 TYR A N 1
ATOM 2111 C CA . TYR A 1 275 ? -8.403 -7.548 16.366 1.00 98.69 275 TYR A CA 1
ATOM 2112 C C . TYR A 1 275 ? -8.445 -6.016 16.459 1.00 98.69 275 TYR A C 1
ATOM 2114 O O . TYR A 1 275 ? -8.343 -5.474 17.561 1.00 98.69 275 TYR A O 1
ATOM 2122 N N . TRP A 1 276 ? -8.744 -5.316 15.360 1.00 98.62 276 TRP A N 1
ATOM 2123 C CA . TRP A 1 276 ? -9.090 -3.888 15.355 1.00 98.62 276 TRP A CA 1
ATOM 2124 C C . TRP A 1 276 ? -10.139 -3.509 16.419 1.00 98.62 276 TRP A C 1
ATOM 2126 O O . TRP A 1 276 ? -10.074 -2.420 16.993 1.00 98.62 276 TRP A O 1
ATOM 2136 N N . ARG A 1 277 ? -11.077 -4.415 16.750 1.00 98.44 277 ARG A N 1
ATOM 2137 C CA . ARG A 1 277 ? -12.105 -4.198 17.786 1.00 98.44 277 ARG A CA 1
ATOM 2138 C C . ARG A 1 277 ? -11.513 -3.949 19.170 1.00 98.44 277 ARG A C 1
ATOM 2140 O O . ARG A 1 277 ? -12.137 -3.268 19.976 1.00 98.44 277 ARG A O 1
ATOM 2147 N N . ASN A 1 278 ? -10.320 -4.470 19.454 1.00 98.25 278 ASN A N 1
ATOM 2148 C CA . ASN A 1 278 ? -9.686 -4.312 20.760 1.00 98.25 278 ASN A CA 1
ATOM 2149 C C . ASN A 1 278 ? -9.217 -2.865 20.990 1.00 98.25 278 ASN A C 1
ATOM 2151 O O . ASN A 1 278 ? -9.252 -2.397 22.127 1.00 98.25 278 ASN A O 1
ATOM 2155 N N . VAL A 1 279 ? -8.869 -2.130 19.926 1.00 98.06 279 VAL A N 1
ATOM 2156 C CA . VAL A 1 279 ? -8.476 -0.706 19.975 1.00 98.06 279 VAL A CA 1
ATOM 2157 C C . VAL A 1 279 ? -9.594 0.260 19.563 1.00 98.06 279 VAL A C 1
ATOM 2159 O O . VAL A 1 279 ? -9.430 1.470 19.682 1.00 98.06 279 VAL A O 1
ATOM 2162 N N . PHE A 1 280 ? -10.758 -0.231 19.128 1.00 98.25 280 PHE A N 1
ATOM 2163 C CA . PHE A 1 280 ? -11.936 0.615 18.939 1.00 98.25 280 PHE A CA 1
ATOM 2164 C C . PHE A 1 280 ? -12.612 0.895 20.286 1.00 98.25 280 PHE A C 1
ATOM 2166 O O . PHE A 1 280 ? -13.091 -0.019 20.958 1.00 98.25 280 PHE A O 1
ATOM 2173 N N . HIS A 1 281 ? -12.688 2.166 20.674 1.00 97.56 281 HIS A N 1
ATOM 2174 C CA . HIS A 1 281 ? -13.347 2.615 21.894 1.00 97.56 281 HIS A CA 1
ATOM 2175 C C . HIS A 1 281 ? -14.645 3.372 21.559 1.00 97.56 281 HIS A C 1
ATOM 2177 O O . HIS A 1 281 ? -14.580 4.543 21.169 1.00 97.56 281 HIS A O 1
ATOM 2183 N N . PRO A 1 282 ? -15.838 2.766 21.749 1.00 94.19 282 PRO A N 1
ATOM 2184 C CA . PRO A 1 282 ? -17.127 3.399 21.443 1.00 94.19 282 PRO A CA 1
ATOM 2185 C C . PRO A 1 282 ? -17.394 4.713 22.194 1.00 94.19 282 PRO A C 1
ATOM 2187 O O . PRO A 1 282 ? -18.177 5.534 21.725 1.00 94.19 282 PRO A O 1
ATOM 2190 N N . GLN A 1 283 ? -16.744 4.913 23.347 1.00 93.50 283 GLN A N 1
ATOM 2191 C CA . GLN A 1 283 ? -16.938 6.060 24.242 1.00 93.50 283 GLN A CA 1
ATOM 2192 C C . GLN A 1 283 ? -15.751 7.043 24.245 1.00 93.50 283 GLN A C 1
ATOM 2194 O O . GLN A 1 283 ? -15.722 7.944 25.077 1.00 93.50 283 GLN A O 1
ATOM 2199 N N . ALA A 1 284 ? -14.789 6.919 23.316 1.00 91.50 284 ALA A N 1
ATOM 2200 C CA . ALA A 1 284 ? -13.636 7.833 23.217 1.00 91.50 284 ALA A CA 1
ATOM 2201 C C . ALA A 1 284 ? -14.044 9.315 23.125 1.00 91.50 284 ALA A C 1
ATOM 2203 O O . ALA A 1 284 ? -13.354 10.200 23.621 1.00 91.50 284 ALA A O 1
ATOM 2204 N N . THR A 1 285 ? -15.190 9.574 22.491 1.00 89.31 285 THR A N 1
ATOM 2205 C CA . THR A 1 285 ? -15.904 10.856 22.485 1.00 89.31 285 THR A CA 1
ATOM 2206 C C . THR A 1 285 ? -17.408 10.572 22.368 1.00 89.31 285 THR A C 1
ATOM 2208 O O . THR A 1 285 ? -17.811 9.427 22.155 1.00 89.31 285 THR A O 1
ATOM 2211 N N . GLY A 1 286 ? -18.250 11.611 22.381 1.00 84.81 286 GLY A N 1
ATOM 2212 C CA . GLY A 1 286 ? -19.665 11.481 22.004 1.00 84.81 286 GLY A CA 1
ATOM 2213 C C . GLY A 1 286 ? -19.923 11.122 20.526 1.00 84.81 286 GLY A C 1
ATOM 2214 O O . GLY A 1 286 ? -21.061 10.837 20.164 1.00 84.81 286 GLY A O 1
ATOM 2215 N N . ALA A 1 287 ? -18.903 11.120 19.659 1.00 74.56 287 ALA A N 1
ATOM 2216 C CA . ALA A 1 287 ? -19.037 10.944 18.210 1.00 74.56 287 ALA A CA 1
ATOM 2217 C C . ALA A 1 287 ? -18.780 9.493 17.748 1.00 74.56 287 ALA A C 1
ATOM 2219 O O . ALA A 1 287 ? -17.848 9.226 16.990 1.00 74.56 287 ALA A O 1
ATOM 2220 N N . ALA A 1 288 ? -19.631 8.562 18.195 1.00 86.38 288 ALA A N 1
ATOM 2221 C CA . ALA A 1 288 ? -19.677 7.164 17.731 1.00 86.38 288 ALA A CA 1
ATOM 2222 C C . ALA A 1 288 ? -18.330 6.400 17.792 1.00 86.38 288 ALA A C 1
ATOM 2224 O O . ALA A 1 288 ? -18.036 5.576 16.926 1.00 86.38 288 ALA A O 1
ATOM 2225 N N . GLY A 1 289 ? -17.521 6.670 18.822 1.00 93.19 289 GLY A N 1
ATOM 2226 C CA . GLY A 1 289 ? -16.253 5.989 19.106 1.00 93.19 289 GLY A CA 1
ATOM 2227 C C . GLY A 1 289 ? -15.081 6.349 18.196 1.00 93.19 289 GLY A C 1
ATOM 2228 O O . GLY A 1 289 ? -15.255 6.940 17.142 1.00 93.19 289 GLY A O 1
ATOM 2229 N N . TYR A 1 290 ? -13.861 5.990 18.574 1.00 97.56 290 TYR A N 1
ATOM 2230 C CA . TYR A 1 290 ? -12.664 6.134 17.731 1.00 97.56 290 TYR A CA 1
ATOM 2231 C C . TYR A 1 290 ? -11.734 4.946 17.949 1.00 97.56 290 TYR A C 1
ATOM 2233 O O . TYR A 1 290 ? -11.890 4.204 18.919 1.00 97.56 290 TYR A O 1
ATOM 2241 N N . ILE A 1 291 ? -10.735 4.790 17.081 1.00 97.56 291 ILE A N 1
ATOM 2242 C CA . ILE A 1 291 ? -9.560 4.003 17.449 1.00 97.56 291 ILE A CA 1
ATOM 2243 C C . ILE A 1 291 ? -8.814 4.805 18.515 1.00 97.56 291 ILE A C 1
ATOM 2245 O O . ILE A 1 291 ? -8.358 5.917 18.259 1.00 97.56 291 ILE A O 1
ATOM 2249 N N . GLN A 1 292 ? -8.741 4.258 19.723 1.00 97.69 292 GLN A N 1
ATOM 2250 C CA . GLN A 1 292 ? -8.001 4.824 20.839 1.00 97.69 292 GLN A CA 1
ATOM 2251 C C . GLN A 1 292 ? -6.966 3.794 21.262 1.00 97.69 292 GLN A C 1
ATOM 2253 O O . GLN A 1 292 ? -7.285 2.644 21.551 1.00 97.69 292 GLN A O 1
ATOM 2258 N N . VAL A 1 293 ? -5.703 4.196 21.275 1.00 96.94 293 VAL A N 1
ATOM 2259 C CA . VAL A 1 293 ? -4.625 3.268 21.600 1.00 96.94 293 VAL A CA 1
ATOM 2260 C C . VAL A 1 293 ? -4.664 2.863 23.077 1.00 96.94 293 VAL A C 1
ATOM 2262 O O . VAL A 1 293 ? -5.087 3.633 23.945 1.00 96.94 293 VAL A O 1
ATOM 2265 N N . ARG A 1 294 ? -4.264 1.620 23.355 1.00 97.31 294 ARG A N 1
ATOM 2266 C CA . ARG A 1 294 ? -4.244 1.029 24.699 1.00 97.31 294 ARG A CA 1
ATOM 2267 C C . ARG A 1 294 ? -2.825 0.771 25.168 1.00 97.31 294 ARG A C 1
ATOM 2269 O O . ARG A 1 294 ? -1.972 0.429 24.355 1.00 97.31 294 ARG A O 1
ATOM 2276 N N . ASN A 1 295 ? -2.619 0.867 26.471 1.00 97.88 295 ASN A N 1
ATOM 2277 C CA . ASN A 1 295 ? -1.428 0.367 27.141 1.00 97.88 295 ASN A CA 1
ATOM 2278 C C . ASN A 1 295 ? -1.486 -1.161 27.292 1.00 97.88 295 ASN A C 1
ATOM 2280 O O . ASN A 1 295 ? -2.537 -1.780 27.111 1.00 97.88 295 ASN A O 1
ATOM 2284 N N . ARG A 1 296 ? -0.363 -1.776 27.660 1.00 96.69 296 ARG A N 1
ATOM 2285 C CA . ARG A 1 296 ? -0.201 -3.229 27.775 1.00 96.69 296 ARG A CA 1
ATOM 2286 C C . ARG A 1 296 ? -1.001 -3.834 28.930 1.00 96.69 296 ARG A C 1
ATOM 2288 O O . ARG A 1 296 ? -1.376 -5.001 28.859 1.00 96.69 296 ARG A O 1
ATOM 2295 N N . ASP A 1 297 ? -1.314 -3.037 29.949 1.00 96.69 297 ASP A N 1
ATOM 2296 C CA . ASP A 1 297 ? -2.227 -3.389 31.046 1.00 96.69 297 ASP A CA 1
ATOM 2297 C C . ASP A 1 297 ? -3.720 -3.378 30.640 1.00 96.69 297 ASP A C 1
ATOM 2299 O O . ASP A 1 297 ? -4.589 -3.728 31.439 1.00 96.69 297 ASP A O 1
ATOM 2303 N N . GLY A 1 298 ? -4.037 -2.995 29.396 1.00 96.62 298 GLY A N 1
ATOM 2304 C CA . GLY A 1 298 ? -5.397 -2.895 28.869 1.00 96.62 298 GLY A CA 1
ATOM 2305 C C . GLY A 1 298 ? -6.077 -1.541 29.077 1.00 96.62 298 GLY A C 1
ATOM 2306 O O . GLY A 1 298 ? -7.178 -1.350 28.540 1.00 96.62 298 GLY A O 1
ATOM 2307 N N . SER A 1 299 ? -5.449 -0.607 29.801 1.00 97.81 299 SER A N 1
ATOM 2308 C CA . SER A 1 299 ? -5.960 0.752 29.997 1.00 97.81 299 SER A CA 1
ATOM 2309 C C . SER A 1 299 ? -5.948 1.554 28.692 1.00 97.81 299 SER A C 1
ATOM 2311 O O . SER A 1 299 ? -5.076 1.395 27.836 1.00 97.81 299 SER A O 1
ATOM 2313 N N . TRP A 1 300 ? -6.938 2.430 28.514 1.00 98.06 300 TRP A N 1
ATOM 2314 C CA . TRP A 1 300 ? -6.950 3.368 27.393 1.00 98.06 300 TRP A CA 1
ATOM 2315 C C . TRP A 1 300 ? -5.951 4.500 27.641 1.00 98.06 300 TRP A C 1
ATOM 2317 O O . TRP A 1 300 ? -5.914 5.078 28.729 1.00 98.06 300 TRP A O 1
ATOM 2327 N N . VAL A 1 301 ? -5.192 4.878 26.614 1.00 97.69 301 VAL A N 1
ATOM 2328 C CA . VAL A 1 301 ? -4.286 6.027 26.690 1.00 97.69 301 VAL A CA 1
ATOM 2329 C C . VAL A 1 301 ? -5.098 7.318 26.785 1.00 97.69 301 VAL A C 1
ATOM 2331 O O . VAL A 1 301 ? -5.938 7.592 25.927 1.00 97.69 301 VAL A O 1
ATOM 2334 N N . THR A 1 302 ? -4.848 8.112 27.827 1.00 95.69 302 THR A N 1
ATOM 2335 C CA . THR A 1 302 ? -5.527 9.391 28.092 1.00 95.69 302 THR A CA 1
ATOM 2336 C C . THR A 1 302 ? -4.522 10.545 28.264 1.00 95.69 302 THR A C 1
ATOM 2338 O O . THR A 1 302 ? -3.358 10.288 28.592 1.00 95.69 302 THR A O 1
ATOM 2341 N N . PRO A 1 303 ? -4.926 11.815 28.037 1.00 95.25 303 PRO A N 1
ATOM 2342 C CA . PRO A 1 303 ? -6.196 12.245 27.435 1.00 95.25 303 PRO A CA 1
ATOM 2343 C C . PRO A 1 303 ? -6.333 11.779 25.974 1.00 95.25 303 PRO A C 1
ATOM 2345 O O . PRO A 1 303 ? -5.339 11.443 25.331 1.00 95.25 303 PRO A O 1
ATOM 2348 N N . PHE A 1 304 ? -7.568 11.730 25.471 1.00 97.19 304 PHE A N 1
ATOM 2349 C CA . PHE A 1 304 ? -7.861 11.395 24.076 1.00 97.19 304 PHE A CA 1
ATOM 2350 C C . PHE A 1 304 ? -8.214 12.651 23.280 1.00 97.19 304 PHE A C 1
ATOM 2352 O O . PHE A 1 304 ? -9.027 13.457 23.730 1.00 97.19 304 PHE A O 1
ATOM 2359 N N . ASP A 1 305 ? -7.648 12.766 22.083 1.00 96.81 305 ASP A N 1
ATOM 2360 C CA . ASP A 1 305 ? -7.994 13.777 21.089 1.00 96.81 305 ASP A CA 1
ATOM 2361 C C . ASP A 1 305 ? -8.090 13.092 19.712 1.00 96.81 305 ASP A C 1
ATOM 2363 O O . ASP A 1 305 ? -7.096 12.515 19.262 1.00 96.81 305 ASP A O 1
ATOM 2367 N N . PRO A 1 306 ? -9.250 13.127 19.025 1.00 96.88 306 PRO A N 1
ATOM 2368 C CA . PRO A 1 306 ? -9.393 12.527 17.703 1.00 96.88 306 PRO A CA 1
ATOM 2369 C C . PRO A 1 306 ? -8.539 13.191 16.609 1.00 96.88 306 PRO A C 1
ATOM 2371 O O . PRO A 1 306 ? -8.340 12.571 15.563 1.00 96.88 306 PRO A O 1
ATOM 2374 N N . ALA A 1 307 ? -8.030 14.410 16.828 1.00 96.94 307 ALA A N 1
ATOM 2375 C CA . ALA A 1 307 ? -7.093 15.082 15.927 1.00 96.94 307 ALA A CA 1
ATOM 2376 C C . ALA A 1 307 ? -5.632 14.634 16.122 1.00 96.94 307 ALA A C 1
ATOM 2378 O O . ALA A 1 307 ? -4.793 14.919 15.268 1.00 96.94 307 ALA A O 1
ATOM 2379 N N . SER A 1 308 ? -5.313 13.938 17.220 1.00 96.75 308 SER A N 1
ATOM 2380 C CA . SER A 1 308 ? -3.943 13.526 17.532 1.00 96.75 308 SER A CA 1
ATOM 2381 C C . SER A 1 308 ? -3.453 12.391 16.628 1.00 96.75 308 SER A C 1
ATOM 2383 O O . SER A 1 308 ? -4.187 11.453 16.311 1.00 96.75 308 SER A O 1
ATOM 2385 N N . ASP A 1 309 ? -2.171 12.469 16.281 1.00 96.12 309 ASP A N 1
ATOM 2386 C CA . ASP A 1 309 ? -1.358 11.446 15.620 1.00 96.12 309 ASP A CA 1
ATOM 2387 C C . ASP A 1 309 ? -0.812 10.377 16.587 1.00 96.12 309 ASP A C 1
ATOM 2389 O O . ASP A 1 309 ? -0.154 9.424 16.166 1.00 96.12 309 ASP A O 1
ATOM 2393 N N . ARG A 1 310 ? -1.082 10.492 17.896 1.00 96.50 310 ARG A N 1
ATOM 2394 C CA . ARG A 1 310 ? -0.539 9.586 18.914 1.00 96.50 310 ARG A CA 1
ATOM 2395 C C . ARG A 1 310 ? -0.995 8.146 18.677 1.00 96.50 310 ARG A C 1
ATOM 2397 O O . ARG A 1 310 ? -2.114 7.764 19.015 1.00 96.50 310 ARG A O 1
ATOM 2404 N N . GLY A 1 311 ? -0.066 7.334 18.179 1.00 96.69 311 GLY A N 1
ATOM 2405 C CA . GLY A 1 311 ? -0.296 5.929 17.861 1.00 96.69 311 GLY A CA 1
ATOM 2406 C C . GLY A 1 311 ? -0.673 5.650 16.405 1.00 96.69 311 GLY A C 1
ATOM 2407 O O . GLY A 1 311 ? -1.086 4.529 16.100 1.00 96.69 311 GLY A O 1
ATOM 2408 N N . PHE A 1 312 ? -0.497 6.629 15.516 1.00 97.62 312 PHE A N 1
ATOM 2409 C CA . PHE A 1 312 ? -0.864 6.569 14.105 1.00 97.62 312 PHE A CA 1
ATOM 2410 C C . PHE A 1 312 ? 0.289 7.054 13.212 1.00 97.62 312 PHE A C 1
ATOM 2412 O O . PHE A 1 312 ? 0.957 8.039 13.518 1.00 97.62 312 PHE A O 1
ATOM 2419 N N . ALA A 1 313 ? 0.540 6.371 12.092 1.00 96.06 313 ALA A N 1
ATOM 2420 C CA . ALA A 1 313 ? 1.582 6.782 11.154 1.00 96.06 313 ALA A CA 1
ATOM 2421 C C . ALA A 1 313 ? 1.039 7.869 10.210 1.00 96.06 313 ALA A C 1
ATOM 2423 O O . ALA A 1 313 ? 0.175 7.606 9.378 1.00 96.06 313 ALA A O 1
ATOM 2424 N N . GLN A 1 314 ? 1.542 9.102 10.348 1.00 94.69 314 GLN A N 1
ATOM 2425 C CA . GLN A 1 314 ? 1.246 10.239 9.455 1.00 94.69 314 GLN A CA 1
ATOM 2426 C C . GLN A 1 314 ? -0.256 10.556 9.262 1.00 94.69 314 GLN A C 1
ATOM 2428 O O . GLN A 1 314 ? -0.674 11.091 8.235 1.00 94.69 314 GLN A O 1
ATOM 2433 N N . GLY A 1 315 ? -1.085 10.253 10.256 1.00 95.31 315 GLY A N 1
ATOM 2434 C CA . GLY A 1 315 ? -2.517 10.527 10.243 1.00 95.31 315 GLY A CA 1
ATOM 2435 C C . GLY A 1 315 ? -3.058 10.586 11.662 1.00 95.31 315 GLY A C 1
ATOM 2436 O O . GLY A 1 315 ? -2.347 10.262 12.606 1.00 95.31 315 GLY A O 1
ATOM 2437 N N . SER A 1 316 ? -4.311 10.995 11.819 1.00 97.44 316 SER A N 1
ATOM 2438 C CA . SER A 1 316 ? -4.958 11.099 13.127 1.00 97.44 316 SER A CA 1
ATOM 2439 C C . SER A 1 316 ? -5.784 9.858 13.473 1.00 97.44 316 SER A C 1
ATOM 2441 O O . SER A 1 316 ? -6.113 9.038 12.604 1.00 97.44 316 SER A O 1
ATOM 2443 N N . ALA A 1 317 ? -6.239 9.781 14.724 1.00 97.69 317 ALA A N 1
ATOM 2444 C CA . ALA A 1 317 ? -7.278 8.835 15.128 1.00 97.69 317 ALA A CA 1
ATOM 2445 C C . ALA A 1 317 ? -8.567 8.962 14.286 1.00 97.69 317 ALA A C 1
ATOM 2447 O O . ALA A 1 317 ? -9.256 7.962 14.072 1.00 97.69 317 ALA A O 1
ATOM 2448 N N . ALA A 1 318 ? -8.905 10.160 13.790 1.00 97.00 318 ALA A N 1
ATOM 2449 C CA . ALA A 1 318 ? -10.056 10.370 12.913 1.00 97.00 318 ALA A CA 1
ATOM 2450 C C . ALA A 1 318 ? -9.859 9.800 11.502 1.00 97.00 318 ALA A C 1
ATOM 2452 O O . ALA A 1 318 ? -10.792 9.196 10.970 1.00 97.00 318 ALA A O 1
ATOM 2453 N N . THR A 1 319 ? -8.662 9.915 10.922 1.00 96.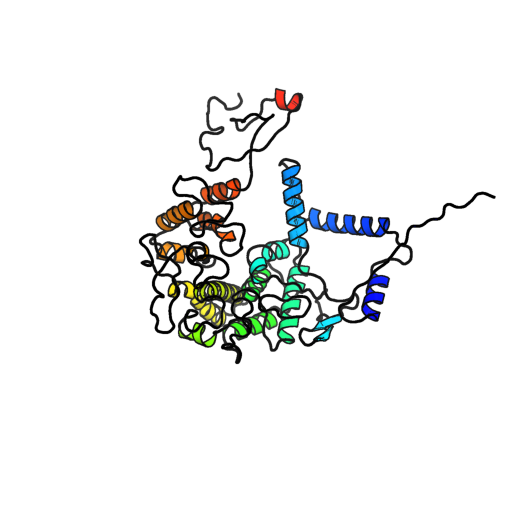12 319 THR A N 1
ATOM 2454 C CA . THR A 1 319 ? -8.347 9.288 9.628 1.00 96.12 319 THR A CA 1
ATOM 2455 C C . THR A 1 319 ? -8.333 7.765 9.749 1.00 96.12 319 THR A C 1
ATOM 2457 O O . THR A 1 319 ? -8.988 7.069 8.971 1.00 96.12 319 THR A O 1
ATOM 2460 N N . TYR A 1 320 ? -7.652 7.235 10.769 1.00 97.69 320 TYR A N 1
ATOM 2461 C CA . TYR A 1 320 ? -7.532 5.792 10.987 1.00 97.69 320 TYR A CA 1
ATOM 2462 C C . TYR A 1 320 ? -8.821 5.116 11.481 1.00 97.69 320 TYR A C 1
ATOM 2464 O O . TYR A 1 320 ? -8.957 3.903 11.325 1.00 97.69 320 TYR A O 1
ATOM 2472 N N . ALA A 1 321 ? -9.813 5.863 11.986 1.00 97.06 321 ALA A N 1
ATOM 2473 C CA . ALA A 1 321 ? -11.131 5.320 12.343 1.00 97.06 321 ALA A CA 1
ATOM 2474 C C . ALA A 1 321 ? -11.844 4.602 11.181 1.00 97.06 321 ALA A C 1
ATOM 2476 O O . ALA A 1 321 ? -12.704 3.755 11.420 1.00 97.06 321 ALA A O 1
ATOM 2477 N N . TRP A 1 322 ? -11.480 4.917 9.936 1.00 97.56 322 TRP A N 1
ATOM 2478 C CA . TRP A 1 322 ? -12.033 4.309 8.726 1.00 97.56 322 TRP A CA 1
ATOM 2479 C C . TRP A 1 322 ? -11.191 3.159 8.168 1.00 97.56 322 TRP A C 1
ATOM 2481 O O . TRP A 1 322 ? -11.601 2.507 7.205 1.00 97.56 322 TRP A O 1
ATOM 2491 N N . MET A 1 323 ? -10.026 2.874 8.755 1.00 97.31 323 MET A N 1
ATOM 2492 C CA . MET A 1 323 ? -9.065 1.890 8.257 1.00 97.31 323 MET A CA 1
ATOM 2493 C C . MET A 1 323 ? -9.418 0.445 8.671 1.00 97.31 323 MET A C 1
ATOM 2495 O O . MET A 1 323 ? -8.586 -0.313 9.160 1.00 97.31 323 MET A O 1
ATOM 2499 N N . VAL A 1 324 ? -10.675 0.053 8.440 1.00 97.81 324 VAL A N 1
ATOM 2500 C CA . VAL A 1 324 ? -11.180 -1.321 8.619 1.00 97.81 324 VAL A CA 1
ATOM 2501 C C . VAL A 1 324 ? -11.837 -1.827 7.315 1.00 97.81 324 VAL A C 1
ATOM 2503 O O . VAL A 1 324 ? -13.022 -2.175 7.297 1.00 97.81 324 VAL A O 1
ATOM 2506 N N . PRO A 1 325 ? -11.120 -1.831 6.169 1.00 95.94 325 PRO A N 1
ATOM 2507 C CA . PRO A 1 325 ? -11.693 -2.217 4.875 1.00 95.94 325 PRO A CA 1
ATOM 2508 C C . PRO A 1 325 ? -12.133 -3.689 4.820 1.00 95.94 325 PRO A C 1
ATOM 2510 O O . PRO A 1 325 ? -12.988 -4.046 4.008 1.00 95.94 325 PRO A O 1
ATOM 2513 N N . GLN A 1 326 ? -11.578 -4.547 5.681 1.00 96.56 326 GLN A N 1
ATOM 2514 C CA . GLN A 1 326 ? -11.926 -5.962 5.767 1.00 96.56 326 GLN A CA 1
ATOM 2515 C C . GLN A 1 326 ? -13.315 -6.218 6.370 1.00 96.56 326 GLN A C 1
ATOM 2517 O O . GLN A 1 326 ? -13.941 -7.219 6.020 1.00 96.56 326 GLN A O 1
ATOM 2522 N N . ASP A 1 327 ? -13.796 -5.319 7.239 1.00 98.06 327 ASP A N 1
ATOM 2523 C CA . ASP A 1 327 ? -14.978 -5.524 8.088 1.00 98.06 327 ASP A CA 1
ATOM 2524 C C . ASP A 1 327 ? -15.758 -4.215 8.335 1.00 98.06 327 ASP A C 1
ATOM 2526 O O . ASP A 1 327 ? -15.974 -3.760 9.460 1.00 98.06 327 ASP A O 1
ATOM 2530 N N . VAL A 1 328 ? -16.206 -3.593 7.242 1.00 97.88 328 VAL A N 1
ATOM 2531 C CA . VAL A 1 328 ? -16.978 -2.336 7.285 1.00 97.88 328 VAL A CA 1
ATOM 2532 C C . VAL A 1 328 ? -18.325 -2.503 8.010 1.00 97.88 328 VAL A C 1
ATOM 2534 O O . VAL A 1 328 ? -18.842 -1.544 8.578 1.00 97.88 328 VAL A O 1
ATOM 2537 N N . GLN A 1 329 ? -18.896 -3.715 8.020 1.00 97.38 329 GLN A N 1
ATOM 2538 C CA . GLN A 1 329 ? -20.141 -3.998 8.745 1.00 97.38 329 GLN A CA 1
ATOM 2539 C C . GLN A 1 329 ? -19.906 -4.019 10.255 1.00 97.38 329 GLN A C 1
ATOM 2541 O O . GLN A 1 329 ? -20.605 -3.314 10.978 1.00 97.38 329 GLN A O 1
ATOM 2546 N N . GLY A 1 330 ? -18.874 -4.728 10.722 1.00 98.12 330 GLY A N 1
ATOM 2547 C CA . GLY A 1 330 ? -18.480 -4.726 12.125 1.00 98.12 330 GLY A CA 1
ATOM 2548 C C . GLY A 1 330 ? -18.082 -3.341 12.630 1.00 98.12 330 GLY A C 1
ATOM 2549 O O . GLY A 1 330 ? -18.438 -2.972 13.749 1.00 98.12 330 GLY A O 1
ATOM 2550 N N . LEU A 1 331 ? -17.407 -2.538 11.798 1.00 98.19 331 LEU A N 1
ATOM 2551 C CA . LEU A 1 331 ? -17.133 -1.132 12.110 1.00 98.19 331 LEU A CA 1
ATOM 2552 C C . LEU A 1 331 ? -18.436 -0.331 12.271 1.00 98.19 331 LEU A C 1
ATOM 2554 O O . LEU A 1 331 ? -18.584 0.415 13.238 1.00 98.19 331 LEU A O 1
ATOM 2558 N N . ALA A 1 332 ? -19.405 -0.514 11.371 1.00 98.00 332 ALA A N 1
ATOM 2559 C CA . ALA A 1 332 ? -20.698 0.158 11.462 1.00 98.00 332 ALA A CA 1
ATOM 2560 C C . ALA A 1 332 ? -21.499 -0.255 12.709 1.00 98.00 332 ALA A C 1
ATOM 2562 O O . ALA A 1 332 ? -22.104 0.595 13.360 1.00 98.00 332 ALA A O 1
ATOM 2563 N N . GLU A 1 333 ? -21.479 -1.538 13.074 1.00 97.69 333 GLU A N 1
ATOM 2564 C CA . GLU A 1 333 ? -22.065 -2.055 14.317 1.00 97.69 333 GLU A CA 1
ATOM 2565 C C . GLU A 1 333 ? -21.417 -1.411 15.551 1.00 97.69 333 GLU A C 1
ATOM 2567 O O . GLU A 1 333 ? -22.129 -0.918 16.427 1.00 97.69 333 GLU A O 1
ATOM 2572 N N . ALA A 1 334 ? -20.083 -1.319 15.585 1.00 97.19 334 ALA A N 1
ATOM 2573 C CA . ALA A 1 334 ? -19.338 -0.682 16.672 1.00 97.19 334 ALA A CA 1
ATOM 2574 C C . ALA A 1 334 ? -19.608 0.836 16.786 1.00 97.19 334 ALA A C 1
ATOM 2576 O O . ALA A 1 334 ? -19.631 1.377 17.892 1.00 97.19 334 ALA A O 1
ATOM 2577 N N . MET A 1 335 ? -19.896 1.513 15.667 1.00 97.06 335 MET A N 1
ATOM 2578 C CA . MET A 1 335 ? -20.384 2.903 15.629 1.00 97.06 335 MET A CA 1
ATOM 2579 C C . MET A 1 335 ? -21.880 3.050 15.997 1.00 97.06 335 MET A C 1
ATOM 2581 O O . MET A 1 335 ? -22.416 4.161 16.018 1.00 97.06 335 MET A O 1
ATOM 2585 N N . GLY A 1 336 ? -22.577 1.952 16.309 1.00 95.75 336 GLY A N 1
ATOM 2586 C CA . GLY A 1 336 ? -23.980 1.950 16.727 1.00 95.75 336 GLY A CA 1
ATOM 2587 C C . GLY A 1 336 ? -24.999 1.891 15.584 1.00 95.75 336 GLY A C 1
ATOM 2588 O O . GLY A 1 336 ? -26.124 2.363 15.769 1.00 95.75 336 GLY A O 1
ATOM 2589 N N . GLY A 1 337 ? -24.613 1.338 14.430 1.00 96.38 337 GLY A N 1
ATOM 2590 C CA . GLY A 1 337 ? -25.473 1.036 13.282 1.00 96.38 337 GLY A CA 1
ATOM 2591 C C . GLY A 1 337 ? -25.041 1.719 11.978 1.00 96.38 337 GLY A C 1
ATOM 2592 O O . GLY A 1 337 ? -24.388 2.765 11.989 1.00 96.38 337 GLY A O 1
ATOM 2593 N N . ARG A 1 338 ? -25.463 1.147 10.836 1.00 96.50 338 ARG A N 1
ATOM 2594 C CA . ARG A 1 338 ? -25.145 1.644 9.479 1.00 96.50 338 ARG A CA 1
ATOM 2595 C C . ARG A 1 338 ? -25.441 3.129 9.291 1.00 96.50 338 ARG A C 1
ATOM 2597 O O . ARG A 1 338 ? -24.578 3.842 8.794 1.00 96.50 338 ARG A O 1
ATOM 2604 N N . ASP A 1 339 ? -26.604 3.603 9.732 1.00 96.12 339 ASP A N 1
ATOM 2605 C CA . ASP A 1 339 ? -27.005 5.002 9.533 1.00 96.12 339 ASP A CA 1
ATOM 2606 C C . ASP A 1 339 ? -26.133 5.982 10.329 1.00 96.12 339 ASP A C 1
ATOM 2608 O O . ASP A 1 339 ? -25.779 7.043 9.820 1.00 96.12 339 ASP A O 1
ATOM 2612 N N . LYS A 1 340 ? -25.710 5.610 11.548 1.00 96.44 340 LYS A N 1
ATOM 2613 C CA . LYS A 1 340 ? -24.778 6.419 12.351 1.00 96.44 340 LYS A CA 1
ATOM 2614 C C . LYS A 1 340 ? -23.384 6.440 11.737 1.00 96.44 340 LYS A C 1
ATOM 2616 O O . LYS A 1 340 ? -22.773 7.502 11.656 1.00 96.44 340 LYS A O 1
ATOM 2621 N N . ALA A 1 341 ? -22.901 5.286 11.276 1.00 97.56 341 ALA A N 1
ATOM 2622 C CA . ALA A 1 341 ? -21.624 5.186 10.580 1.00 97.56 341 ALA A CA 1
ATOM 2623 C C . ALA A 1 341 ? -21.626 6.005 9.279 1.00 97.56 341 ALA A C 1
ATOM 2625 O O . ALA A 1 341 ? -20.672 6.730 9.017 1.00 97.56 341 ALA A O 1
ATOM 2626 N N . ALA A 1 342 ? -22.715 5.960 8.506 1.00 96.44 342 ALA A N 1
ATOM 2627 C CA . ALA A 1 342 ? -22.867 6.739 7.281 1.00 96.44 342 ALA A CA 1
ATOM 2628 C C . ALA A 1 342 ? -22.944 8.248 7.560 1.00 96.44 342 ALA A C 1
ATOM 2630 O O . ALA A 1 342 ? -22.190 9.002 6.961 1.00 96.44 342 ALA A O 1
ATOM 2631 N N . ALA A 1 343 ? -23.760 8.691 8.523 1.00 95.69 343 ALA A N 1
ATOM 2632 C CA . ALA A 1 343 ? -23.835 10.105 8.909 1.00 95.69 343 ALA A CA 1
ATOM 2633 C C . ALA A 1 343 ? -22.495 10.648 9.445 1.00 95.69 343 ALA A C 1
ATOM 2635 O O . ALA A 1 343 ? -22.130 11.799 9.207 1.00 95.69 343 ALA A O 1
ATOM 2636 N N . ARG A 1 344 ? -21.721 9.812 10.147 1.00 95.81 344 ARG A N 1
ATOM 2637 C CA . ARG A 1 344 ? -20.359 10.156 10.568 1.00 95.81 344 ARG A CA 1
ATOM 2638 C C . ARG A 1 344 ? -19.394 10.229 9.381 1.00 95.81 344 ARG A C 1
ATOM 2640 O O . ARG A 1 344 ? -18.546 11.118 9.358 1.00 95.81 344 ARG A O 1
ATOM 2647 N N . LEU A 1 345 ? -19.514 9.319 8.416 1.00 96.94 345 LEU A N 1
ATOM 2648 C CA . LEU A 1 345 ? -18.701 9.318 7.201 1.00 96.94 345 LEU A CA 1
ATOM 2649 C C . LEU A 1 345 ? -18.995 10.558 6.342 1.00 96.94 345 LEU A C 1
ATOM 2651 O O . LEU A 1 345 ? -18.051 11.201 5.893 1.00 96.94 345 LEU A O 1
ATOM 2655 N N . ASP A 1 346 ? -20.260 10.981 6.229 1.00 94.69 346 ASP A N 1
ATOM 2656 C CA . ASP A 1 346 ? -20.632 12.276 5.637 1.00 94.69 346 ASP A CA 1
ATOM 2657 C C . ASP A 1 346 ? -19.866 13.418 6.313 1.00 94.69 346 ASP A C 1
ATOM 2659 O O . ASP A 1 346 ? -19.236 14.242 5.650 1.00 94.69 346 ASP A O 1
ATOM 2663 N N . GLY A 1 347 ? -19.890 13.443 7.651 1.00 94.88 347 GLY A N 1
ATOM 2664 C CA . GLY A 1 347 ? -19.192 14.437 8.459 1.00 94.88 347 GLY A CA 1
ATOM 2665 C C . GLY A 1 347 ? -17.671 14.396 8.293 1.00 94.88 347 GLY A C 1
ATOM 2666 O O . GLY A 1 347 ? -17.028 15.435 8.379 1.00 94.88 347 GLY A O 1
ATOM 2667 N N . PHE A 1 348 ? -17.072 13.243 8.003 1.00 96.38 348 PHE A N 1
ATOM 2668 C CA . PHE A 1 348 ? -15.636 13.137 7.727 1.00 96.38 348 PHE A CA 1
ATOM 2669 C C . PHE A 1 348 ? -15.240 13.846 6.419 1.00 96.38 348 PHE A C 1
ATOM 2671 O O . PHE A 1 348 ? -14.148 14.406 6.326 1.00 96.38 348 PHE A O 1
ATOM 2678 N N . PHE A 1 349 ? -16.149 13.906 5.441 1.00 96.25 349 PHE A N 1
ATOM 2679 C CA . PHE A 1 349 ? -15.948 14.622 4.177 1.00 96.25 349 PHE A CA 1
ATOM 2680 C C . PHE A 1 349 ? -16.361 16.102 4.203 1.00 96.25 349 PHE A C 1
ATOM 2682 O O . PHE A 1 349 ? -16.125 16.801 3.218 1.00 96.25 349 PHE A O 1
ATOM 2689 N N . HIS A 1 350 ? -16.928 16.607 5.305 1.00 93.69 350 HIS A N 1
ATOM 2690 C CA . HIS A 1 350 ? -17.458 17.972 5.398 1.00 93.69 350 HIS A CA 1
ATOM 2691 C C . HIS A 1 350 ? -16.942 18.749 6.618 1.00 93.69 350 HIS A C 1
ATOM 2693 O O . HIS A 1 350 ? -16.768 18.214 7.711 1.00 93.69 350 HIS A O 1
ATOM 2699 N N . LYS A 1 351 ? -16.735 20.054 6.443 1.00 90.31 351 LYS A N 1
ATOM 2700 C CA . LYS A 1 351 ? -16.388 20.998 7.516 1.00 90.31 351 LYS A CA 1
ATOM 2701 C C . LYS A 1 351 ? -17.635 21.424 8.315 1.00 90.31 351 LYS A C 1
ATOM 2703 O O . LYS A 1 351 ? -18.751 21.142 7.883 1.00 90.31 351 LYS A O 1
ATOM 2708 N N . PRO A 1 352 ? -17.494 22.139 9.451 1.00 89.31 352 PRO A N 1
ATOM 2709 C CA . PRO A 1 352 ? -18.640 22.628 10.230 1.00 89.31 352 PRO A CA 1
ATOM 2710 C C . PRO A 1 352 ? -19.585 23.587 9.479 1.00 89.31 352 PRO A C 1
ATOM 2712 O O . PRO A 1 352 ? -20.764 23.646 9.808 1.00 89.31 352 PRO A O 1
ATOM 2715 N N . ASP A 1 353 ? -19.097 24.303 8.459 1.00 90.25 353 ASP A N 1
ATOM 2716 C CA . ASP A 1 353 ? -19.920 25.113 7.538 1.00 90.25 353 ASP A CA 1
ATOM 2717 C C . ASP A 1 353 ? -20.615 24.275 6.438 1.00 90.25 353 ASP A C 1
ATOM 2719 O O . ASP A 1 353 ? -21.395 24.781 5.629 1.00 90.25 353 ASP A O 1
ATOM 2723 N N . GLY A 1 354 ? -20.331 22.972 6.404 1.00 88.31 354 GLY A N 1
ATOM 2724 C CA . GLY A 1 354 ? -20.822 22.018 5.424 1.00 88.31 354 GLY A CA 1
ATOM 2725 C C . GLY A 1 354 ? -20.160 22.106 4.045 1.00 88.31 354 GLY A C 1
ATOM 2726 O O . GLY A 1 354 ? -20.688 21.489 3.121 1.00 88.31 354 GLY A O 1
ATOM 2727 N N . SER A 1 355 ? -19.063 22.850 3.866 1.00 87.88 355 SER A N 1
ATOM 2728 C CA . SER A 1 355 ? -18.200 22.753 2.672 1.00 87.88 355 SER A CA 1
ATOM 2729 C C . SER A 1 355 ? -17.378 21.457 2.689 1.00 87.88 355 SER A C 1
ATOM 2731 O O . SER A 1 355 ? -17.223 20.847 3.751 1.00 87.88 355 SER A O 1
ATOM 2733 N N . TRP A 1 356 ? -16.832 21.012 1.550 1.00 88.62 356 TRP A N 1
ATOM 2734 C CA . TRP A 1 356 ? -16.076 19.754 1.536 1.00 88.62 356 TRP A CA 1
ATOM 2735 C C . TRP A 1 356 ? -14.682 19.905 2.140 1.00 88.62 356 TRP A C 1
ATOM 2737 O O . TRP A 1 356 ? -13.998 20.930 2.027 1.00 88.62 356 TRP A O 1
ATOM 2747 N N . SER A 1 357 ? -14.235 18.807 2.734 1.00 90.75 357 SER A N 1
ATOM 2748 C CA . SER A 1 357 ? -12.859 18.555 3.124 1.00 90.75 357 SER A CA 1
ATOM 2749 C C . SER A 1 357 ? -12.307 17.416 2.269 1.00 90.75 357 SER A C 1
ATOM 2751 O O . SER A 1 357 ? -12.251 16.266 2.686 1.00 90.75 357 SER A O 1
ATOM 2753 N N . VAL A 1 358 ? -11.953 17.743 1.022 1.00 84.88 358 VAL A N 1
ATOM 2754 C CA . VAL A 1 358 ? -11.380 16.808 0.027 1.00 84.88 358 VAL A CA 1
ATOM 2755 C C . VAL A 1 358 ? -10.058 17.313 -0.556 1.00 84.88 358 VAL A C 1
ATOM 2757 O O . VAL A 1 358 ? -9.707 17.015 -1.693 1.00 84.88 358 VAL A O 1
ATOM 2760 N N . ARG A 1 359 ? -9.331 18.128 0.217 1.00 80.81 359 ARG A N 1
ATOM 2761 C CA . ARG A 1 359 ? -8.019 18.692 -0.156 1.00 80.81 359 ARG A CA 1
ATOM 2762 C C . ARG A 1 359 ? -6.922 18.447 0.886 1.00 80.81 359 ARG A C 1
ATOM 2764 O O . ARG A 1 359 ? -5.790 18.842 0.639 1.00 80.81 359 ARG A O 1
ATOM 2771 N N . GLY A 1 360 ? -7.267 17.816 2.008 1.00 85.75 360 GLY A N 1
ATOM 2772 C CA . GLY A 1 360 ? -6.368 17.604 3.138 1.00 85.75 360 GLY A CA 1
ATOM 2773 C C . GLY A 1 360 ? -6.193 18.813 4.053 1.00 85.75 360 GLY A C 1
ATOM 2774 O O . GLY A 1 360 ? -6.784 19.873 3.829 1.00 85.75 360 GLY A O 1
ATOM 2775 N N . GLY A 1 361 ? -5.386 18.627 5.099 1.00 86.38 361 GLY A N 1
ATOM 2776 C CA . GLY A 1 361 ? -4.985 19.681 6.038 1.00 86.38 361 GLY A CA 1
ATOM 2777 C C . GLY A 1 361 ? -5.922 19.952 7.226 1.00 86.38 361 GLY A C 1
ATOM 2778 O O . GLY A 1 361 ? -5.659 20.886 7.980 1.00 86.38 361 GLY A O 1
ATOM 2779 N N . ASP A 1 362 ? -6.979 19.158 7.429 1.00 93.94 362 ASP A N 1
ATOM 2780 C CA . ASP A 1 362 ? -7.772 19.136 8.673 1.00 93.94 362 ASP A CA 1
ATOM 2781 C C . ASP A 1 362 ? -7.669 17.727 9.291 1.00 93.94 362 ASP A C 1
ATOM 2783 O O . ASP A 1 362 ? -8.175 16.773 8.693 1.00 93.94 362 ASP A O 1
ATOM 2787 N N . PRO A 1 363 ? -7.034 17.561 10.471 1.00 94.56 363 PRO A N 1
ATOM 2788 C CA . PRO A 1 363 ? -6.806 16.250 11.077 1.00 94.56 363 PRO A CA 1
ATOM 2789 C C . PRO A 1 363 ? -8.090 15.552 11.544 1.00 94.56 363 PRO A C 1
ATOM 2791 O O . PRO A 1 363 ? -8.029 14.388 11.923 1.00 94.56 363 PRO A O 1
ATOM 2794 N N . LEU A 1 364 ? -9.256 16.205 11.532 1.00 95.56 364 LEU A N 1
ATOM 2795 C CA . LEU A 1 364 ? -10.543 15.573 11.847 1.00 95.56 364 LEU A CA 1
ATOM 2796 C C . LEU A 1 364 ? -11.301 15.083 10.602 1.00 95.56 364 LEU A C 1
ATOM 2798 O O . LEU A 1 364 ? -12.428 14.594 10.729 1.00 95.56 364 LEU A O 1
ATOM 2802 N N . ARG A 1 365 ? -10.727 15.239 9.403 1.00 95.62 365 ARG A N 1
ATOM 2803 C CA . ARG A 1 365 ? -11.422 15.076 8.118 1.00 95.62 365 ARG A CA 1
ATOM 2804 C C . ARG A 1 365 ? -10.640 14.221 7.132 1.00 95.62 365 ARG A C 1
ATOM 2806 O O . ARG A 1 365 ? -9.502 13.828 7.368 1.00 95.62 365 ARG A O 1
ATOM 2813 N N . TYR A 1 366 ? -11.276 13.946 6.000 1.00 95.50 366 TYR A N 1
ATOM 2814 C CA . TYR A 1 366 ? -10.645 13.245 4.898 1.00 95.50 366 TYR A CA 1
ATOM 2815 C C . TYR A 1 366 ? -9.469 14.034 4.309 1.00 95.50 366 TYR A C 1
ATOM 2817 O O . TYR A 1 366 ? -9.593 15.201 3.919 1.00 95.50 366 TYR A O 1
ATOM 2825 N N . ASP A 1 367 ? -8.343 13.337 4.189 1.00 90.88 367 ASP A N 1
ATOM 2826 C CA . ASP A 1 367 ? -7.131 13.821 3.553 1.00 90.88 367 ASP A CA 1
ATOM 2827 C C . ASP A 1 367 ? -6.742 12.876 2.398 1.00 90.88 367 ASP A C 1
ATOM 2829 O O . ASP A 1 367 ? -6.371 11.731 2.655 1.00 90.88 367 ASP A O 1
ATOM 2833 N N . PRO A 1 368 ? -6.857 13.307 1.125 1.00 85.88 368 PRO A N 1
ATOM 2834 C CA . PRO A 1 368 ? -6.410 12.536 -0.034 1.00 85.88 368 PRO A CA 1
ATOM 2835 C C . PRO A 1 368 ? -4.911 12.696 -0.328 1.00 85.88 368 PRO A C 1
ATOM 2837 O O . PRO A 1 368 ? -4.448 12.164 -1.335 1.00 85.88 368 PRO A O 1
ATOM 2840 N N . THR A 1 369 ? -4.166 13.472 0.468 1.00 85.88 369 THR A N 1
ATOM 2841 C CA . THR A 1 369 ? -2.721 13.680 0.277 1.00 85.88 369 THR A CA 1
ATOM 2842 C C . THR A 1 369 ? -1.860 12.618 0.963 1.00 85.88 369 THR A C 1
ATOM 2844 O O . THR A 1 369 ? -0.647 12.628 0.777 1.00 85.88 369 THR A O 1
ATOM 2847 N N . ASN A 1 370 ? -2.485 11.697 1.709 1.00 91.25 370 ASN A N 1
ATOM 2848 C CA . ASN A 1 370 ? -1.841 10.549 2.342 1.00 91.25 370 ASN A CA 1
ATOM 2849 C C . ASN A 1 370 ? -2.748 9.298 2.300 1.00 91.25 370 ASN A C 1
ATOM 2851 O O . ASN A 1 370 ? -3.978 9.373 2.269 1.00 91.25 370 ASN A O 1
ATOM 2855 N N . GLU A 1 371 ? -2.131 8.127 2.327 1.00 94.38 371 GLU A N 1
ATOM 2856 C CA . GLU A 1 371 ? -2.718 6.813 2.072 1.00 94.38 371 GLU A CA 1
ATOM 2857 C C . GLU A 1 371 ? -3.720 6.240 3.110 1.00 94.38 371 GLU A C 1
ATOM 2859 O O . GLU A 1 371 ? -4.619 5.505 2.679 1.00 94.38 371 GLU A O 1
ATOM 2864 N N . PRO A 1 372 ? -3.650 6.499 4.440 1.00 93.69 372 PRO A N 1
ATOM 2865 C CA . PRO A 1 372 ? -4.435 5.749 5.437 1.00 93.69 372 PRO A CA 1
ATOM 2866 C C . PRO A 1 372 ? -5.953 5.814 5.252 1.00 93.69 372 PRO A C 1
ATOM 2868 O O . PRO A 1 372 ? -6.660 4.854 5.561 1.00 93.69 372 PRO A O 1
ATOM 2871 N N . GLY A 1 373 ? -6.450 6.952 4.760 1.00 92.69 373 GLY A N 1
ATOM 2872 C CA . GLY A 1 373 ? -7.871 7.212 4.550 1.00 92.69 373 GLY A CA 1
ATOM 2873 C C . GLY A 1 373 ? -8.343 7.051 3.105 1.00 92.69 373 GLY A C 1
ATOM 2874 O O . GLY A 1 373 ? -9.533 7.232 2.860 1.00 92.69 373 GLY A O 1
ATOM 2875 N N . ILE A 1 374 ? -7.464 6.736 2.142 1.00 91.75 374 ILE A N 1
ATOM 2876 C CA . ILE A 1 374 ? -7.761 6.902 0.706 1.00 91.75 374 ILE A CA 1
ATOM 2877 C C . ILE A 1 374 ? -8.972 6.083 0.226 1.00 91.75 374 ILE A C 1
ATOM 2879 O O . ILE A 1 374 ? -9.697 6.509 -0.667 1.00 91.75 374 ILE A O 1
ATOM 2883 N N . HIS A 1 375 ? -9.255 4.935 0.850 1.00 94.06 375 HIS A N 1
ATOM 2884 C CA . HIS A 1 375 ? -10.402 4.070 0.541 1.00 94.06 375 HIS A CA 1
ATOM 2885 C C . HIS A 1 375 ? -11.735 4.551 1.145 1.00 94.06 375 HIS A C 1
ATOM 2887 O O . HIS A 1 375 ? -12.790 4.029 0.771 1.00 94.06 375 HIS A O 1
ATOM 2893 N N . ALA A 1 376 ? -11.725 5.535 2.052 1.00 96.56 376 ALA A N 1
ATOM 2894 C CA . ALA A 1 376 ? -12.908 5.995 2.784 1.00 96.56 376 ALA A CA 1
ATOM 2895 C C . ALA A 1 376 ? -14.120 6.366 1.894 1.00 96.56 376 ALA A C 1
ATOM 2897 O O . ALA A 1 376 ? -15.238 5.993 2.262 1.00 96.56 376 ALA A O 1
ATOM 2898 N N . PRO A 1 377 ? -13.973 7.008 0.709 1.00 94.06 377 PRO A N 1
ATOM 2899 C CA . PRO A 1 377 ? -15.118 7.350 -0.142 1.00 94.06 377 PRO A CA 1
ATOM 2900 C C . PRO A 1 377 ? -15.970 6.141 -0.545 1.00 94.06 377 PRO A C 1
ATOM 2902 O O . PRO A 1 377 ? -17.194 6.258 -0.665 1.00 94.06 377 PRO A O 1
ATOM 2905 N N . TRP A 1 378 ? -15.346 4.971 -0.723 1.00 95.06 378 TRP A N 1
ATOM 2906 C CA . TRP A 1 378 ? -16.005 3.727 -1.129 1.00 95.06 378 TRP A CA 1
ATOM 2907 C C . TRP A 1 378 ? -16.727 3.008 0.015 1.00 95.06 378 TRP A C 1
ATOM 2909 O O . TRP A 1 378 ? -17.552 2.135 -0.264 1.00 95.06 378 TRP A O 1
ATOM 2919 N N . LEU A 1 379 ? -16.490 3.388 1.278 1.00 96.81 379 LEU A N 1
ATOM 2920 C CA . LEU A 1 379 ? -17.176 2.795 2.431 1.00 96.81 379 LEU A CA 1
ATOM 2921 C C . LEU A 1 379 ? -18.689 3.055 2.394 1.00 96.81 379 LEU A C 1
ATOM 2923 O O . LEU A 1 379 ? -19.455 2.183 2.803 1.00 96.81 379 LEU A O 1
ATOM 2927 N N . HIS A 1 380 ? -19.149 4.167 1.803 1.00 95.25 380 HIS A N 1
ATOM 2928 C CA . HIS A 1 380 ? -20.582 4.409 1.600 1.00 95.25 380 HIS A CA 1
ATOM 2929 C C . HIS A 1 380 ? -21.277 3.292 0.802 1.00 95.25 380 HIS A C 1
ATOM 2931 O O . HIS A 1 380 ? -22.429 2.980 1.095 1.00 95.25 380 HIS A O 1
ATOM 2937 N N . ASN A 1 381 ? -20.599 2.638 -0.154 1.00 93.19 381 ASN A N 1
ATOM 2938 C CA . ASN A 1 381 ? -21.167 1.482 -0.863 1.00 93.19 381 ASN A CA 1
ATOM 2939 C C . ASN A 1 381 ? -21.496 0.341 0.111 1.00 93.19 381 ASN A C 1
ATOM 2941 O O . ASN A 1 381 ? -22.592 -0.214 0.073 1.00 93.19 381 ASN A O 1
ATOM 2945 N N . ALA A 1 382 ? -20.563 0.017 1.013 1.00 92.44 382 ALA A N 1
ATOM 2946 C CA . ALA A 1 382 ? -20.742 -1.025 2.022 1.00 92.44 382 ALA A CA 1
ATOM 2947 C C . ALA A 1 382 ? -21.774 -0.629 3.096 1.00 92.44 382 ALA A C 1
ATOM 2949 O O . ALA A 1 382 ? -22.476 -1.491 3.623 1.00 92.44 382 ALA A O 1
ATOM 2950 N N . LEU A 1 383 ? -21.919 0.667 3.381 1.00 94.50 383 LEU A N 1
ATOM 2951 C CA . LEU A 1 383 ? -22.951 1.207 4.273 1.00 94.50 383 LEU A CA 1
ATOM 2952 C C . LEU A 1 383 ? -24.340 1.324 3.608 1.00 94.50 383 LEU A C 1
ATOM 2954 O O . LEU A 1 383 ? -25.292 1.739 4.262 1.00 94.50 383 LEU A O 1
ATOM 2958 N N . GLY A 1 384 ? -24.484 0.930 2.336 1.00 91.31 384 GLY A N 1
ATOM 2959 C CA . GLY A 1 384 ? -25.762 0.935 1.613 1.00 91.31 384 GLY A CA 1
ATOM 2960 C C . GLY A 1 384 ? -26.154 2.285 1.004 1.00 91.31 384 GLY A C 1
ATOM 2961 O O . GLY A 1 384 ? -27.299 2.453 0.594 1.00 91.31 384 GLY A O 1
ATOM 2962 N N . GLN A 1 385 ? -25.220 3.237 0.913 1.00 94.38 385 GLN A N 1
ATOM 2963 C CA . GLN A 1 385 ? -25.445 4.596 0.404 1.00 94.38 385 GLN A CA 1
ATOM 2964 C C . GLN A 1 385 ? -24.553 4.931 -0.815 1.00 94.38 385 GLN A C 1
ATOM 2966 O O . GLN A 1 385 ? -23.847 5.942 -0.816 1.00 94.38 385 GLN A O 1
ATOM 2971 N N . PRO A 1 386 ? -24.548 4.108 -1.887 1.00 90.25 386 PRO A N 1
ATOM 2972 C CA . PRO A 1 386 ? -23.580 4.209 -2.988 1.00 90.25 386 PRO A CA 1
ATOM 2973 C C . PRO A 1 386 ? -23.619 5.540 -3.754 1.00 90.25 386 PRO A C 1
ATOM 2975 O O . PRO A 1 386 ? -22.616 5.935 -4.352 1.00 90.25 386 PRO A O 1
ATOM 2978 N N . TRP A 1 387 ? -24.738 6.274 -3.724 1.00 89.25 387 TRP A N 1
ATOM 2979 C CA . TRP A 1 387 ? -24.826 7.610 -4.326 1.00 89.25 387 TRP A CA 1
ATOM 2980 C C . TRP A 1 387 ? -23.819 8.592 -3.705 1.00 89.25 387 TRP A C 1
ATOM 2982 O O . TRP A 1 387 ? -23.265 9.419 -4.429 1.00 89.25 387 TRP A O 1
ATOM 2992 N N . LYS A 1 388 ? -23.490 8.429 -2.416 1.00 90.44 388 LYS A N 1
ATOM 2993 C CA . LYS A 1 388 ? -22.516 9.260 -1.696 1.00 90.44 388 LYS A CA 1
ATOM 2994 C C . LYS A 1 388 ? -21.063 8.957 -2.050 1.00 90.44 388 LYS A C 1
ATOM 2996 O O . LYS A 1 388 ? -20.243 9.873 -2.089 1.00 90.44 388 LYS A O 1
ATOM 3001 N N . THR A 1 389 ? -20.725 7.707 -2.393 1.00 87.06 389 THR A N 1
ATOM 3002 C CA . THR A 1 389 ? -19.417 7.414 -3.015 1.00 87.06 389 THR A CA 1
ATOM 3003 C C . THR A 1 389 ? -19.284 8.188 -4.322 1.00 87.06 389 THR A C 1
ATOM 3005 O O . THR A 1 389 ? -18.264 8.831 -4.557 1.00 87.06 389 THR A O 1
ATOM 3008 N N . GLN A 1 390 ? -20.320 8.160 -5.167 1.00 84.12 390 GLN A N 1
ATOM 3009 C CA . GLN A 1 390 ? -20.278 8.865 -6.447 1.00 84.12 390 GLN A CA 1
ATOM 3010 C C . GLN A 1 390 ? -20.191 10.385 -6.269 1.00 84.12 390 GLN A C 1
ATOM 3012 O O . GLN A 1 390 ? -19.479 11.046 -7.013 1.00 84.12 390 GLN A O 1
ATOM 3017 N N . GLU A 1 391 ? -20.925 10.936 -5.305 1.00 83.56 391 GLU A N 1
ATOM 3018 C CA . GLU A 1 391 ? -20.859 12.334 -4.881 1.00 83.56 391 GLU A CA 1
ATOM 3019 C C . GLU A 1 391 ? -19.435 12.717 -4.459 1.00 83.56 391 GLU A C 1
ATOM 3021 O O . GLU A 1 391 ? -18.805 13.523 -5.139 1.00 83.56 391 GLU A O 1
ATOM 3026 N N . THR A 1 392 ? -18.896 12.053 -3.433 1.00 82.88 392 THR A N 1
ATOM 3027 C CA . THR A 1 392 ? -17.558 12.300 -2.867 1.00 82.88 392 THR A CA 1
ATOM 3028 C C . THR A 1 392 ? -16.454 12.210 -3.920 1.00 82.88 392 THR A C 1
ATOM 3030 O O . THR A 1 392 ? -15.617 13.101 -4.025 1.00 82.88 392 THR A O 1
ATOM 3033 N N . VAL A 1 393 ? -16.456 11.160 -4.750 1.00 81.12 393 VAL A N 1
ATOM 3034 C CA . VAL A 1 393 ? -15.440 10.983 -5.801 1.00 81.12 393 VAL A CA 1
ATOM 3035 C C . VAL A 1 393 ? -15.620 12.010 -6.928 1.00 81.12 393 VAL A C 1
ATOM 3037 O O . VAL A 1 393 ? -14.631 12.496 -7.476 1.00 81.12 393 VAL A O 1
ATOM 3040 N N . ARG A 1 394 ? -16.857 12.415 -7.260 1.00 74.94 394 ARG A N 1
ATOM 3041 C CA . ARG A 1 394 ? -17.083 13.506 -8.226 1.00 74.94 394 ARG A CA 1
ATOM 3042 C C . ARG A 1 394 ? -16.626 14.860 -7.700 1.00 74.94 394 ARG A C 1
ATOM 3044 O O . ARG A 1 394 ? -16.183 15.645 -8.531 1.00 74.94 394 ARG A O 1
ATOM 3051 N N . GLN A 1 395 ? -16.610 15.108 -6.385 1.00 68.44 395 GLN A N 1
ATOM 3052 C CA . GLN A 1 395 ? -16.011 16.326 -5.800 1.00 68.44 395 GLN A CA 1
ATOM 3053 C C . GLN A 1 395 ? -14.506 16.475 -6.032 1.00 68.44 395 GLN A C 1
ATOM 3055 O O . GLN A 1 395 ? -13.915 17.508 -5.728 1.00 68.44 395 GLN A O 1
ATOM 3060 N N . MET A 1 396 ? -13.893 15.487 -6.677 1.00 63.00 396 MET A N 1
ATOM 3061 C CA . MET A 1 396 ? -12.516 15.542 -7.125 1.00 63.00 396 MET A CA 1
ATOM 3062 C C . MET A 1 396 ? -12.402 15.944 -8.634 1.00 63.00 396 MET A C 1
ATOM 3064 O O . MET A 1 396 ? -11.274 16.116 -9.100 1.00 63.00 396 MET A O 1
ATOM 3068 N N . HIS A 1 397 ? -13.504 16.147 -9.421 1.00 53.62 397 HIS A N 1
ATOM 3069 C CA . HIS A 1 397 ? -13.483 16.565 -10.867 1.00 53.62 397 HIS A CA 1
ATOM 3070 C C . HIS A 1 397 ? -14.795 17.122 -11.598 1.00 53.62 397 HIS A C 1
ATOM 3072 O O . HIS A 1 397 ? -15.796 16.434 -11.717 1.00 53.62 397 HIS A O 1
ATOM 3078 N N . ALA A 1 398 ? -14.729 18.271 -12.325 1.00 49.59 398 ALA A N 1
ATOM 3079 C CA . ALA A 1 398 ? -15.740 19.335 -12.744 1.00 49.59 398 ALA A CA 1
ATOM 3080 C C . ALA A 1 398 ? -16.785 19.335 -13.987 1.00 49.59 398 ALA A C 1
ATOM 3082 O O . ALA A 1 398 ? -16.772 18.385 -14.765 1.00 49.59 398 ALA A O 1
ATOM 3083 N N . VAL A 1 399 ? -17.637 20.406 -14.239 1.00 44.06 399 VAL A N 1
ATOM 3084 C CA . VAL A 1 399 ? -18.589 20.745 -15.416 1.00 44.06 399 VAL A CA 1
ATOM 3085 C C . VAL A 1 399 ? -18.928 22.288 -15.753 1.00 44.06 399 VAL A C 1
ATOM 3087 O O . VAL A 1 399 ? -19.137 23.054 -14.827 1.00 44.06 399 VAL A O 1
ATOM 3090 N N . ARG A 1 400 ? -18.929 22.839 -17.016 1.00 52.09 400 ARG A N 1
ATOM 3091 C CA . ARG A 1 400 ? -19.215 24.283 -17.457 1.00 52.09 400 ARG A CA 1
ATOM 3092 C C . ARG A 1 400 ? -19.412 24.434 -19.018 1.00 52.09 400 ARG A C 1
ATOM 3094 O O . ARG A 1 400 ? -19.138 23.476 -19.719 1.00 52.09 400 ARG A O 1
ATOM 3101 N N . VAL A 1 401 ? -19.812 25.582 -19.623 1.00 45.12 401 VAL A N 1
ATOM 3102 C CA . VAL A 1 401 ? -19.821 25.792 -21.120 1.00 45.12 401 VAL A CA 1
ATOM 3103 C C . VAL A 1 401 ? -19.584 27.258 -21.555 1.00 45.12 401 VAL A C 1
ATOM 3105 O O . VAL A 1 401 ? -20.207 28.167 -21.025 1.00 45.12 401 VAL A O 1
ATOM 3108 N N . ASP A 1 402 ? -18.685 27.506 -22.517 1.00 50.66 402 ASP A N 1
ATOM 3109 C CA . ASP A 1 402 ? -18.305 28.827 -23.075 1.00 50.66 402 ASP A CA 1
ATOM 3110 C C . ASP A 1 402 ? -18.045 29.912 -22.009 1.00 50.66 402 ASP A C 1
ATOM 3112 O O . ASP A 1 402 ? -18.465 31.065 -22.098 1.00 50.66 402 ASP A O 1
ATOM 3116 N N . GLY A 1 403 ? -17.366 29.504 -20.931 1.00 50.50 403 GLY A N 1
ATOM 3117 C CA . GLY A 1 403 ? -17.092 30.332 -19.752 1.00 50.50 403 GLY A CA 1
ATOM 3118 C C . GLY A 1 403 ? -18.301 30.572 -18.835 1.00 50.50 403 GLY A C 1
ATOM 3119 O O . GLY A 1 403 ? -18.126 31.031 -17.705 1.00 50.50 403 GLY A O 1
ATOM 3120 N N . ARG A 1 404 ? -19.515 30.218 -19.265 1.00 50.50 404 ARG A N 1
ATOM 3121 C CA . ARG A 1 404 ? -20.767 30.353 -18.512 1.00 50.50 404 ARG A CA 1
ATOM 3122 C C . ARG A 1 404 ? -21.123 29.044 -17.778 1.00 50.50 404 ARG A C 1
ATOM 3124 O O . ARG A 1 404 ? -20.674 27.959 -18.163 1.00 50.50 404 ARG A O 1
ATOM 3131 N N . PRO A 1 405 ? -21.871 29.105 -16.663 1.00 55.47 405 PRO A N 1
ATOM 3132 C CA . PRO A 1 405 ? -22.525 27.925 -16.103 1.00 55.47 405 PRO A CA 1
ATOM 3133 C C . PRO A 1 405 ? -23.534 27.361 -17.111 1.00 55.47 405 PRO A C 1
ATOM 3135 O O . PRO A 1 405 ? -24.196 28.130 -17.802 1.00 55.47 405 PRO A O 1
ATOM 3138 N N . HIS A 1 406 ? -23.643 26.036 -17.183 1.00 57.97 406 HIS A N 1
ATOM 3139 C CA . HIS A 1 406 ? -24.619 25.333 -18.019 1.00 57.97 406 HIS A CA 1
ATOM 3140 C C . HIS A 1 406 ? -25.489 24.482 -17.106 1.00 57.97 406 HIS A C 1
ATOM 3142 O O . HIS A 1 406 ? -24.941 23.758 -16.278 1.00 57.97 406 HIS A O 1
ATOM 3148 N N . ASP A 1 407 ? -26.808 24.608 -17.215 1.00 54.06 407 ASP A N 1
ATOM 3149 C CA . ASP A 1 407 ? -27.809 24.19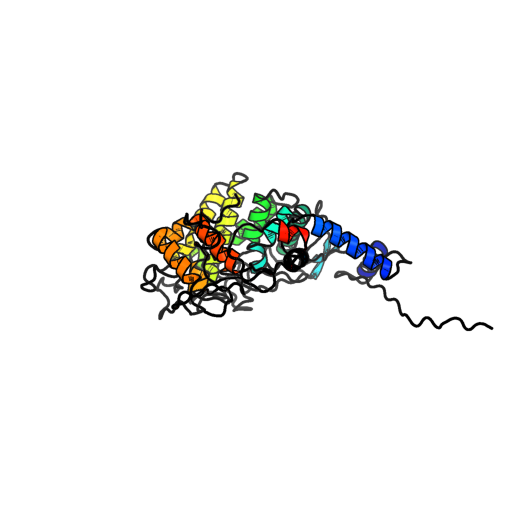0 -16.219 1.00 54.06 407 ASP A CA 1
ATOM 3150 C C . ASP A 1 407 ? -28.718 23.031 -16.684 1.00 54.06 407 ASP A C 1
ATOM 3152 O O . ASP A 1 407 ? -29.618 22.605 -15.959 1.00 54.06 407 ASP A O 1
ATOM 3156 N N . THR A 1 408 ? -28.464 22.488 -17.879 1.00 50.75 408 THR A N 1
ATOM 3157 C CA . THR A 1 408 ? -29.250 21.420 -18.520 1.00 50.75 408 THR A CA 1
ATOM 3158 C C . THR A 1 408 ? -28.379 20.214 -18.907 1.00 50.75 408 THR A C 1
ATOM 3160 O O . THR A 1 408 ? -27.179 20.334 -19.146 1.00 50.75 408 THR A O 1
ATOM 3163 N N . SER A 1 409 ? -28.974 19.018 -18.963 1.00 55.34 409 SER A N 1
ATOM 3164 C CA . SER A 1 409 ? -28.273 17.735 -19.193 1.00 55.34 409 SER A CA 1
ATOM 3165 C C . SER A 1 409 ? -28.012 17.435 -20.669 1.00 55.34 409 SER A C 1
ATOM 3167 O O . SER A 1 409 ? -27.338 16.459 -21.000 1.00 55.34 409 SER A O 1
ATOM 3169 N N . TRP A 1 410 ? -28.534 18.278 -21.555 1.00 55.84 410 TRP A N 1
ATOM 3170 C CA . TRP A 1 410 ? -28.381 18.214 -23.000 1.00 55.84 410 TRP A CA 1
ATOM 3171 C C . TRP A 1 410 ? -27.859 19.553 -23.537 1.00 55.84 410 TRP A C 1
ATOM 3173 O O . TRP A 1 410 ? -27.706 20.528 -22.799 1.00 55.84 410 TRP A O 1
ATOM 3183 N N . LEU A 1 411 ? -27.533 19.578 -24.827 1.00 54.66 411 LEU A N 1
ATOM 3184 C CA . LEU A 1 411 ? -27.081 20.762 -25.553 1.00 54.66 411 LEU A CA 1
ATOM 3185 C C . LEU A 1 411 ? -27.916 20.901 -26.819 1.00 54.66 411 LEU A C 1
ATOM 3187 O O . LEU A 1 411 ? -28.162 19.906 -27.505 1.00 54.66 411 LEU A O 1
ATOM 3191 N N . ASP A 1 412 ? -28.331 22.125 -27.133 1.00 55.72 412 ASP A N 1
ATOM 3192 C CA . ASP A 1 412 ? -29.110 22.386 -28.337 1.00 55.72 412 ASP A CA 1
ATOM 3193 C C . ASP A 1 412 ? -28.320 22.065 -29.617 1.00 55.72 412 ASP A C 1
ATOM 3195 O O . ASP A 1 412 ? -27.104 22.275 -29.716 1.00 55.72 412 ASP A O 1
ATOM 3199 N N . GLY A 1 413 ? -29.035 21.576 -30.633 1.00 46.81 413 GLY A N 1
ATOM 3200 C CA . GLY A 1 413 ? -28.451 21.159 -31.903 1.00 46.81 413 GLY A CA 1
ATOM 3201 C C . GLY A 1 413 ? -27.747 22.281 -32.676 1.00 46.81 413 GLY A C 1
ATOM 3202 O O . GLY A 1 413 ? -26.937 21.974 -33.550 1.00 46.81 413 GLY A O 1
ATOM 3203 N N . SER A 1 414 ? -28.013 23.557 -32.379 1.00 48.81 414 SER A N 1
ATOM 3204 C CA . SER A 1 414 ? -27.283 24.699 -32.947 1.00 48.81 414 SER A CA 1
ATOM 3205 C C . SER A 1 414 ? -25.849 24.813 -32.414 1.00 48.81 414 SER A C 1
ATOM 3207 O O . SER A 1 414 ? -24.931 25.049 -33.203 1.00 48.81 414 SER A O 1
ATOM 3209 N N . VAL A 1 415 ? -25.625 24.534 -31.123 1.00 49.19 415 VAL A N 1
ATOM 3210 C CA . VAL A 1 415 ? -24.298 24.561 -30.473 1.00 49.19 415 VAL A CA 1
ATOM 3211 C C . VAL A 1 415 ? -23.378 23.504 -31.090 1.00 49.19 415 VAL A C 1
ATOM 3213 O O . VAL A 1 415 ? -22.222 23.776 -31.413 1.00 49.19 415 VAL A O 1
ATOM 3216 N N . VAL A 1 416 ? -23.922 22.310 -31.351 1.00 50.59 416 VAL A N 1
ATOM 3217 C CA . VAL A 1 416 ? -23.204 21.194 -31.994 1.00 50.59 416 VAL A CA 1
ATOM 3218 C C . VAL A 1 416 ? -22.794 21.517 -33.440 1.00 50.59 416 VAL A C 1
ATOM 3220 O O . VAL A 1 416 ? -21.794 20.992 -33.924 1.00 50.59 416 VAL A O 1
ATOM 3223 N N . ARG A 1 417 ? -23.538 22.387 -34.141 1.00 42.53 417 ARG A N 1
ATOM 3224 C CA . ARG A 1 417 ? -23.286 22.739 -35.554 1.00 42.53 417 ARG A CA 1
ATOM 3225 C C . ARG A 1 417 ? -22.296 23.885 -35.748 1.00 42.53 417 ARG A C 1
ATOM 3227 O O . ARG A 1 417 ? -21.696 23.960 -36.815 1.00 42.53 417 ARG A O 1
ATOM 3234 N N . GLN A 1 418 ? -22.159 24.782 -34.771 1.00 45.94 418 GLN A N 1
ATOM 3235 C CA . GLN A 1 418 ? -21.298 25.970 -34.878 1.00 45.94 418 GLN A CA 1
ATOM 3236 C C . GLN A 1 418 ? -19.971 25.823 -34.116 1.00 45.94 418 GLN A C 1
ATOM 3238 O O . GLN A 1 418 ? -18.979 26.433 -34.507 1.00 45.94 418 GLN A O 1
ATOM 3243 N N . GLY A 1 419 ? -19.933 24.960 -33.094 1.00 41.91 419 GLY A N 1
ATOM 3244 C CA . GLY A 1 419 ? -18.758 24.731 -32.254 1.00 41.91 419 GLY A CA 1
ATOM 3245 C C . GLY A 1 419 ? -18.653 25.736 -31.102 1.00 41.91 419 GLY A C 1
ATOM 3246 O O . GLY A 1 419 ? -18.842 26.935 -31.283 1.00 41.91 419 GLY A O 1
ATOM 3247 N N . GLY A 1 420 ? -18.331 25.230 -29.911 1.00 54.56 420 GLY A N 1
ATOM 3248 C CA . GLY A 1 420 ? -18.185 26.007 -28.677 1.00 54.56 420 GLY A CA 1
ATOM 3249 C C . GLY A 1 420 ? -17.228 25.329 -27.693 1.00 54.56 420 GLY A C 1
ATOM 3250 O O . GLY A 1 420 ? -16.864 24.160 -27.857 1.00 54.56 420 GLY A O 1
ATOM 3251 N N . SER A 1 421 ? -16.787 26.065 -26.677 1.00 42.38 421 SER A N 1
ATOM 3252 C CA . SER A 1 421 ? -15.780 25.641 -25.701 1.00 42.38 421 SER A CA 1
ATOM 3253 C C . SER A 1 421 ? -16.418 25.039 -24.446 1.00 42.38 421 SER A C 1
ATOM 3255 O O . SER A 1 421 ? -16.802 25.739 -23.506 1.00 42.38 421 SER A O 1
ATOM 3257 N N . LEU A 1 422 ? -16.497 23.709 -24.380 1.00 38.59 422 LEU A N 1
ATOM 3258 C CA . LEU A 1 422 ? -16.989 23.005 -23.194 1.00 38.59 422 LEU A CA 1
ATOM 3259 C C . LEU A 1 422 ? -15.938 23.034 -22.061 1.00 38.59 422 LEU A C 1
ATOM 3261 O O . LEU A 1 422 ? -15.038 22.194 -21.990 1.00 38.59 422 LEU A O 1
ATOM 3265 N N . SER A 1 423 ? -16.036 24.023 -21.172 1.00 40.56 423 SER A N 1
ATOM 3266 C CA . SER A 1 423 ? -15.245 24.087 -19.931 1.00 40.56 423 SER A CA 1
ATOM 3267 C C . SER A 1 423 ? -15.767 23.086 -18.898 1.00 40.56 423 SER A C 1
ATOM 3269 O O . SER A 1 423 ? -16.817 22.504 -19.089 1.00 40.56 423 SER A O 1
ATOM 3271 N N . LEU A 1 424 ? -15.085 22.843 -17.777 1.00 41.84 424 LEU A N 1
ATOM 3272 C CA . LEU A 1 424 ? -15.640 21.976 -16.730 1.00 41.84 424 LEU A CA 1
ATOM 3273 C C . LEU A 1 424 ? -15.316 22.575 -15.326 1.00 41.84 424 LEU A C 1
ATOM 3275 O O . LEU A 1 424 ? -14.148 22.608 -14.955 1.00 41.84 424 LEU A O 1
ATOM 3279 N N . GLY A 1 425 ? -16.311 23.100 -14.570 1.00 42.06 425 GLY A N 1
ATOM 3280 C CA . GLY A 1 425 ? -16.261 23.659 -13.188 1.00 42.06 425 GLY A CA 1
ATOM 3281 C C . GLY A 1 425 ? -17.045 22.849 -12.115 1.00 42.06 425 GLY A C 1
ATOM 3282 O O . GLY A 1 425 ? -18.133 22.355 -12.367 1.00 42.06 425 GLY A O 1
ATOM 3283 N N . LEU A 1 426 ? -16.469 22.615 -10.934 1.00 43.97 426 LEU A N 1
ATOM 3284 C CA . LEU A 1 426 ? -17.013 21.682 -9.931 1.00 43.97 426 LEU A CA 1
ATOM 3285 C C . LEU A 1 426 ? -17.703 22.411 -8.778 1.00 43.97 426 LEU A C 1
ATOM 3287 O O . LEU A 1 426 ? -17.340 23.552 -8.495 1.00 43.97 426 LEU A O 1
ATOM 3291 N N . ALA A 1 427 ? -18.649 21.750 -8.111 1.00 44.50 427 ALA A N 1
ATOM 3292 C CA . ALA A 1 427 ? -19.369 22.314 -6.980 1.00 44.50 427 ALA A CA 1
ATOM 3293 C C . ALA A 1 427 ? -19.464 21.321 -5.822 1.00 44.50 427 ALA A C 1
ATOM 3295 O O . ALA A 1 427 ? -20.045 20.250 -5.974 1.00 44.50 427 ALA A O 1
ATOM 3296 N N . ASP A 1 428 ? -18.969 21.781 -4.675 1.00 35.88 428 ASP A N 1
ATOM 3297 C CA . ASP A 1 428 ? -18.935 21.221 -3.322 1.00 35.88 428 ASP A CA 1
ATOM 3298 C C . ASP A 1 428 ? -20.316 20.831 -2.713 1.00 35.88 428 ASP A C 1
ATOM 3300 O O . ASP A 1 428 ? -20.502 20.959 -1.510 1.00 35.88 428 ASP A O 1
ATOM 3304 N N . ARG A 1 429 ? -21.297 20.364 -3.499 1.00 38.41 429 ARG A N 1
ATOM 3305 C CA . ARG A 1 429 ? -22.453 19.493 -3.149 1.00 38.41 429 ARG A CA 1
ATOM 3306 C C . ARG A 1 429 ? -23.025 18.923 -4.462 1.00 38.41 429 ARG A C 1
ATOM 3308 O O . ARG A 1 429 ? -22.868 19.563 -5.501 1.00 38.41 429 ARG A O 1
ATOM 3315 N N . PRO A 1 430 ? -23.679 17.749 -4.474 1.00 44.31 430 PRO A N 1
ATOM 3316 C CA . PRO A 1 430 ? -24.352 17.261 -5.669 1.00 44.31 430 PRO A CA 1
ATOM 3317 C C . PRO A 1 430 ? -25.544 18.176 -5.938 1.00 44.31 430 PRO A C 1
ATOM 3319 O O . PRO A 1 430 ? -26.460 18.269 -5.122 1.00 44.31 430 PRO A O 1
ATOM 3322 N N . ASP A 1 431 ? -25.527 18.863 -7.073 1.00 51.22 431 ASP A N 1
ATOM 3323 C CA . ASP A 1 431 ? -26.673 19.660 -7.478 1.00 51.22 431 ASP A CA 1
ATOM 3324 C C . ASP A 1 431 ? -27.807 18.717 -7.911 1.00 51.22 431 ASP A C 1
ATOM 3326 O O . ASP A 1 431 ? -27.725 18.041 -8.936 1.00 51.22 431 ASP A O 1
ATOM 3330 N N . THR A 1 432 ? -28.839 18.626 -7.072 1.00 56.09 432 THR A N 1
ATOM 3331 C CA . THR A 1 432 ? -30.048 17.825 -7.306 1.00 56.09 432 THR A CA 1
ATOM 3332 C C . THR A 1 432 ? -31.122 18.590 -8.090 1.00 56.09 432 THR A C 1
ATOM 3334 O O . THR A 1 432 ? -32.110 17.987 -8.515 1.00 56.09 432 THR A O 1
ATOM 3337 N N . GLY A 1 433 ? -30.935 19.898 -8.308 1.00 51.78 433 GLY A N 1
ATOM 3338 C CA . GLY A 1 433 ? -31.750 20.734 -9.193 1.00 51.78 433 GLY A CA 1
ATOM 3339 C C . GLY A 1 433 ? -31.176 20.855 -10.611 1.00 51.78 433 GLY A C 1
ATOM 3340 O O . GLY A 1 433 ? -31.913 21.141 -11.556 1.00 51.78 433 GLY A O 1
ATOM 3341 N N . TRP A 1 434 ? -29.873 20.613 -10.783 1.00 54.16 434 TRP A N 1
ATOM 3342 C CA . TRP A 1 434 ? -29.212 20.662 -12.085 1.00 54.16 434 TRP A CA 1
ATOM 3343 C C . TRP A 1 434 ? -29.832 19.667 -13.063 1.00 54.16 434 TRP A C 1
ATOM 3345 O O . TRP A 1 434 ? -29.791 18.454 -12.854 1.00 54.16 434 TRP A O 1
ATOM 3355 N N . ALA A 1 435 ? -30.370 20.194 -14.164 1.00 55.03 435 ALA A N 1
ATOM 3356 C CA . ALA A 1 435 ? -30.965 19.418 -15.240 1.00 55.03 435 ALA A CA 1
ATOM 3357 C C . ALA A 1 435 ? -32.125 18.470 -14.856 1.00 55.03 435 ALA A C 1
ATOM 3359 O O . ALA A 1 435 ? -32.372 17.499 -15.577 1.00 55.03 435 ALA A O 1
ATOM 3360 N N . THR A 1 436 ? -32.848 18.742 -13.761 1.00 57.06 436 THR A N 1
ATOM 3361 C CA . THR A 1 436 ? -33.979 17.908 -13.298 1.00 57.06 436 THR A CA 1
ATOM 3362 C C . THR A 1 436 ? -35.374 18.473 -13.607 1.00 57.06 436 THR A C 1
ATOM 3364 O O . THR A 1 436 ? -36.365 17.802 -13.327 1.00 57.06 436 THR A O 1
ATOM 3367 N N . ASP A 1 437 ? -35.479 19.656 -14.226 1.00 64.81 437 ASP A N 1
ATOM 3368 C CA . ASP A 1 437 ? -36.752 20.270 -14.650 1.00 64.81 437 ASP A CA 1
ATOM 3369 C C . ASP A 1 437 ? -37.406 19.500 -15.828 1.00 64.81 437 ASP A C 1
ATOM 3371 O O . ASP A 1 437 ? -36.860 19.505 -16.938 1.00 64.81 437 ASP A O 1
ATOM 3375 N N . PRO A 1 438 ? -38.592 18.876 -15.648 1.00 55.06 438 PRO A N 1
ATOM 3376 C CA . PRO A 1 438 ? -39.278 18.144 -16.717 1.00 55.06 438 PRO A CA 1
ATOM 3377 C C . PRO A 1 438 ? -39.718 19.030 -17.890 1.00 55.06 438 PRO A C 1
ATOM 3379 O O . PRO A 1 438 ? -39.814 18.545 -19.016 1.00 55.06 438 PRO A O 1
ATOM 3382 N N . GLY A 1 439 ? -39.961 20.325 -17.652 1.00 52.25 439 GLY A N 1
ATOM 3383 C CA . GLY A 1 439 ? -40.305 21.304 -18.688 1.00 52.25 439 GLY A CA 1
ATOM 3384 C C . GLY A 1 439 ? -39.113 21.744 -19.544 1.00 52.25 439 GLY A C 1
ATOM 3385 O O . GLY A 1 439 ? -39.292 22.498 -20.497 1.00 52.25 439 GLY A O 1
ATOM 3386 N N . ARG A 1 440 ? -37.900 21.278 -19.215 1.00 55.12 440 ARG A N 1
ATOM 3387 C CA . ARG A 1 440 ? -36.645 21.538 -19.941 1.00 55.12 440 ARG A CA 1
ATOM 3388 C C . ARG A 1 440 ? -36.108 20.301 -20.663 1.00 55.12 440 ARG A C 1
ATOM 3390 O O . ARG A 1 440 ? -34.976 20.339 -21.139 1.00 55.12 440 ARG A O 1
ATOM 3397 N N . LEU A 1 441 ? -36.861 19.202 -20.734 1.00 48.44 441 LEU A N 1
ATOM 3398 C CA . LEU A 1 441 ? -36.499 18.054 -21.571 1.00 48.44 441 LEU A CA 1
ATOM 3399 C C . LEU A 1 441 ? -36.571 18.438 -23.064 1.00 48.44 441 LEU A C 1
ATOM 3401 O O . LEU A 1 441 ? -37.390 19.285 -23.423 1.00 48.44 441 LEU A O 1
ATOM 3405 N N . PRO A 1 442 ? -35.737 17.847 -23.942 1.00 49.31 442 PRO A N 1
ATOM 3406 C CA . PRO A 1 442 ? -35.832 18.101 -25.376 1.00 49.31 442 PRO A CA 1
ATOM 3407 C C . PRO A 1 442 ? -37.197 17.632 -25.906 1.00 49.31 442 PRO A C 1
ATOM 3409 O O . PRO A 1 442 ? -37.623 16.514 -25.609 1.00 49.31 442 PRO A O 1
ATOM 3412 N N . HIS A 1 443 ? -37.867 18.508 -26.661 1.00 53.16 443 HIS A N 1
ATOM 3413 C CA . HIS A 1 443 ? -39.152 18.251 -27.325 1.00 53.16 443 HIS A CA 1
ATOM 3414 C C . HIS A 1 443 ? -38.988 17.453 -28.626 1.00 53.16 443 HIS A C 1
ATOM 3416 O O . HIS A 1 443 ? -37.996 17.709 -29.348 1.00 53.16 443 HIS A O 1
#

Nearest PDB structures (foldseek):
  6f90-assembly2_C  TM=9.440E-01  e=1.090E-20  Bacteroides thetaiotaomicron
  6f8z-assembly1_A  TM=8.051E-01  e=9.867E-21  Bacteroides thetaiotaomicron
  6f8z-assembly2_B  TM=7.951E-01  e=9.390E-21  Bacteroides thetaiotaomicron
  6f91-assembly4_G  TM=7.691E-01  e=4.425E-18  Bacteroides thetaiotaomicron
  6f91-assembly1_H-2  TM=7.708E-01  e=5.136E-18  Bacteroides thetaiotaomicron

Mean predicted aligned error: 8.05 Å

Radius of gyration: 25.91 Å; Cα contacts (8 Å, |Δi|>4): 729; chains: 1; bounding box: 78×56×82 Å

Secondary structure (DSSP, 8-state):
-PPPP------------SS-HHHHHHHHHHHS-TT--HHHHHHHHHHHHHHHHTTS---SS-HHHHHHHHHHHHHHTS-SEE-S-TTSEEE-TTSSEEE--TT----EE-EEHHHHTTTHHHHHHHH-HHHHHHHHHHHHHHHTTTTT---SEEETTEE---SSS-HHHHHHHHHHHTT--SS-HHHHHHHHHHHHHS--GGGG--TTTTTS-SSSSTTHHHHHHHSS--TTS-SSS-HHHHHHHHHHHHHHHHHHHHTTT-HHHHHHHHHHTTTHHHHEETTSSTTT-EE--B-TTSPBPSS--TT--TTSSSS-HHHHTT--TT-HHHHHHHTTSHHHHHHHHHHHTB-TTS-B--SS--TTS--TTSGGGTTHHHHHHHTT-HHHHHHHHHTTS-B-BTTB---SSS--HHHHHH------B--SS--SSTT--GGGS--

Foldseek 3Di:
DDDDPPPPDDDDQWFDAPADPVLRVVLSVVPPPPPDDPVNVVVVVVVVLVVQLVLDDDDDDDPVVVVVVSVVSVVLPPDFAFRAGPQQWGQALLRDIDGQDVLQPTQTFFCQQLFCLQPSLLVCCSRPLSVLQNPLQNQCRNCVRVVLFRANGTDRHHRQQFAAAASNLSNLLSSVVSPRDSHPNVSSLVSLLCLLPPDDPCLQPLVPPEGNQDTNQRPSVLCVVLLWQAAQRTSYNAGLARLLRNLSSLQSSLSSCPVVPNNVSNVVSNVSNPSNVLQWDCVLDPQLTWRFHHHSVSHTDDDDDQLDCHRHDPAGRLLLLQSSPVCLPVSQVSSVHLVSSVVVLLVQQADPVRFGDDPDDRRNHDHCVDRSNVCSLVSCVVSVNVVSSVFSVCQVWWWDWQPHRDQAPDDDPVCVVPDTDTDTHDDRGPPPNRRPDPVPPDD